Protein 5HTX (pdb70)

Structure (mmCIF, N/CA/C/O backbone):
data_5HTX
#
_entry.id   5HTX
#
_cell.length_a   49.527
_cell.length_b   87.486
_cell.length_c   53.361
_cell.angle_alpha   90.00
_cell.angle_beta   97.29
_cell.angle_gamma   90.00
#
_symmetry.space_group_name_H-M   'P 1 21 1'
#
loop_
_entity.id
_entity.type
_entity.pdbx_description
1 polymer 'Putative xylulose kinase'
2 non-polymer "ADENOSINE-5'-DIPHOSPHATE"
3 water water
#
loop_
_atom_site.group_PDB
_atom_site.id
_atom_site.type_symbol
_atom_site.label_atom_id
_atom_site.label_alt_id
_atom_site.label_comp_id
_atom_site.label_asym_id
_atom_site.label_entity_id
_atom_site.label_seq_id
_atom_site.pdbx_PDB_ins_code
_atom_site.Cartn_x
_atom_site.Cartn_y
_atom_site.Cartn_z
_atom_site.occupancy
_atom_site.B_iso_or_equiv
_atom_site.auth_seq_id
_atom_site.auth_comp_id
_atom_site.auth_asym_id
_atom_site.auth_atom_id
_atom_site.pdbx_PDB_model_num
ATOM 1 N N . GLU A 1 14 ? 0.127 23.458 186.012 1.00 34.36 11 GLU A N 1
ATOM 2 C CA . GLU A 1 14 ? -0.168 23.371 187.434 1.00 33.47 11 GLU A CA 1
ATOM 3 C C . GLU A 1 14 ? -1.458 22.559 187.502 1.00 28.90 11 GLU A C 1
ATOM 4 O O . GLU A 1 14 ? -1.395 21.392 187.910 1.00 31.38 11 GLU A O 1
ATOM 10 N N . LYS A 1 15 ? -2.592 23.098 187.019 1.00 22.95 12 LYS A N 1
ATOM 11 C CA . LYS A 1 15 ? -3.870 22.398 187.175 1.00 19.36 12 LYS A CA 1
ATOM 12 C C . LYS A 1 15 ? -3.908 21.085 186.404 1.00 15.48 12 LYS A C 1
ATOM 13 O O . LYS A 1 15 ? -3.398 20.977 185.278 1.00 16.06 12 LYS A O 1
ATOM 19 N N . LEU A 1 16 ? -4.509 20.080 187.033 1.00 13.09 13 LEU A N 1
ATOM 20 C CA . LEU A 1 16 ? -4.671 18.770 186.416 1.00 11.72 13 LEU A CA 1
ATOM 21 C C . LEU A 1 16 ? -6.149 18.384 186.288 1.00 10.82 13 LEU A C 1
ATOM 22 O O . LEU A 1 16 ? -7.029 19.033 186.891 1.00 11.31 13 LEU A O 1
ATOM 27 N N . TYR A 1 17 ? -6.401 17.312 185.531 1.00 10.48 14 TYR A N 1
ATOM 28 C CA . TYR A 1 17 ? -7.760 16.954 185.127 1.00 10.36 14 TYR A CA 1
ATOM 29 C C . TYR A 1 17 ? -7.942 15.464 185.226 1.00 8.93 14 TYR A C 1
ATOM 30 O O . TYR A 1 17 ? -7.160 14.712 184.656 1.00 11.42 14 TYR A O 1
ATOM 39 N N . LEU A 1 18 ? -8.978 15.035 185.977 1.00 8.27 15 LEU A N 1
ATOM 40 C CA . LEU A 1 18 ? -9.164 13.635 186.284 1.00 10.00 15 LEU A CA 1
ATOM 41 C C . LEU A 1 18 ? -10.310 13.032 185.480 1.00 8.90 15 LEU A C 1
ATOM 42 O O . LEU A 1 18 ? -11.424 13.560 185.506 1.00 9.69 15 LEU A O 1
ATOM 47 N N . GLY A 1 19 ? -10.057 11.906 184.827 1.00 9.48 16 GLY A N 1
ATOM 48 C CA . GLY A 1 19 ? -11.097 11.152 184.155 1.00 10.64 16 GLY A CA 1
ATOM 49 C C . GLY A 1 19 ? -11.161 9.750 184.745 1.00 9.61 16 GLY A C 1
ATOM 50 O O . GLY A 1 19 ? -10.097 9.143 185.014 1.00 11.08 16 GLY A O 1
ATOM 51 N N . MET A 1 20 ? -12.369 9.222 184.956 1.00 9.76 17 MET A N 1
ATOM 52 C CA . MET A 1 20 ? -12.503 7.826 185.402 1.00 10.53 17 MET A CA 1
ATOM 53 C C . MET A 1 20 ? -13.395 7.081 184.448 1.00 10.01 17 MET A C 1
ATOM 54 O O . MET A 1 20 ? -14.288 7.683 183.830 1.00 10.65 17 MET A O 1
ATOM 59 N N . ASP A 1 21 ? -13.186 5.771 184.342 1.00 10.03 18 ASP A N 1
ATOM 60 C CA . ASP A 1 21 ? -13.922 4.890 183.431 1.00 10.30 18 ASP A CA 1
ATOM 61 C C . ASP A 1 21 ? -14.460 3.713 184.227 1.00 10.25 18 ASP A C 1
ATOM 62 O O . ASP A 1 21 ? -13.671 2.924 184.774 1.00 11.83 18 ASP A O 1
ATOM 67 N N . PHE A 1 22 ? -15.784 3.628 184.346 1.00 10.48 19 PHE A N 1
ATOM 68 C CA . PHE A 1 22 ? -16.408 2.511 185.032 1.00 10.73 19 PHE A CA 1
ATOM 69 C C . PHE A 1 22 ? -16.890 1.567 183.940 1.00 12.12 19 PHE A C 1
ATOM 70 O O . PHE A 1 22 ? -17.930 1.778 183.319 1.00 14.74 19 PHE A O 1
ATOM 78 N N . GLY A 1 23 ? -16.090 0.543 183.709 1.00 13.14 20 GLY A N 1
ATOM 79 C CA . GLY A 1 23 ? -16.333 -0.410 182.636 1.00 13.60 20 GLY A CA 1
ATOM 80 C C . GLY A 1 23 ? -17.088 -1.633 183.094 1.00 16.84 20 GLY A C 1
ATOM 81 O O . GLY A 1 23 ? -17.746 -1.639 184.133 1.00 19.02 20 GLY A O 1
ATOM 82 N N . THR A 1 24 ? -16.989 -2.694 182.309 1.00 17.63 21 THR A N 1
ATOM 83 C CA . THR A 1 24 ? -17.806 -3.863 182.589 1.00 20.75 21 THR A CA 1
ATOM 84 C C . THR A 1 24 ? -17.304 -4.647 183.812 1.00 22.99 21 THR A C 1
ATOM 85 O O . THR A 1 24 ? -18.098 -5.287 184.520 1.00 24.81 21 THR A O 1
ATOM 89 N N . SER A 1 25 ? -16.013 -4.574 184.096 1.00 23.93 22 SER A N 1
ATOM 90 C CA . SER A 1 25 ? -15.470 -5.402 185.171 1.00 23.49 22 SER A CA 1
ATOM 91 C C . SER A 1 25 ? -14.690 -4.627 186.213 1.00 20.48 22 SER A C 1
ATOM 92 O O . SER A 1 25 ? -14.404 -5.150 187.308 1.00 21.60 22 SER A O 1
ATOM 95 N N . GLY A 1 26 ? -14.313 -3.395 185.889 1.00 16.68 23 GLY A N 1
ATOM 96 C CA . GLY A 1 26 ? -13.569 -2.626 186.843 1.00 13.61 23 GLY A CA 1
ATOM 97 C C . GLY A 1 26 ? -13.525 -1.173 186.463 1.00 13.05 23 GLY A C 1
ATOM 98 O O . GLY A 1 26 ? -14.079 -0.768 185.430 1.00 15.11 23 GLY A O 1
ATOM 99 N N . GLY A 1 27 ? -12.870 -0.399 187.311 1.00 12.50 24 GLY A N 1
ATOM 100 C CA . GLY A 1 27 ? -12.718 1.032 187.121 1.00 12.55 24 GLY A CA 1
ATOM 101 C C . GLY A 1 27 ? -11.291 1.388 186.781 1.00 12.01 24 GLY A C 1
ATOM 102 O O . GLY A 1 27 ? -10.348 0.730 187.218 1.00 13.77 24 GLY A O 1
ATOM 103 N N . ARG A 1 28 ? -11.130 2.466 186.029 1.00 10.50 25 ARG A N 1
ATOM 104 C CA . ARG A 1 28 ? -9.796 2.964 185.677 1.00 10.53 25 ARG A CA 1
ATOM 105 C C . ARG A 1 28 ? -9.783 4.472 185.809 1.00 10.07 25 ARG A C 1
ATOM 106 O O . ARG A 1 28 ? -10.824 5.126 185.665 1.00 11.38 25 ARG A O 1
ATOM 114 N N . PHE A 1 29 ? -8.607 5.040 186.057 1.00 10.87 26 PHE A N 1
ATOM 115 C CA . PHE A 1 29 ? -8.511 6.485 186.041 1.00 11.44 26 PHE A CA 1
ATOM 116 C C . PHE A 1 29 ? -7.299 6.965 185.256 1.00 10.59 26 PHE A C 1
ATOM 117 O O . PHE A 1 29 ? -6.283 6.258 185.161 1.00 11.61 26 PHE A O 1
ATOM 125 N N . THR A 1 30 ? -7.410 8.187 184.738 1.00 10.07 27 THR A N 1
ATOM 126 C CA . THR A 1 30 ? -6.307 8.913 184.140 1.00 10.12 27 THR A CA 1
ATOM 127 C C . THR A 1 30 ? -6.321 10.348 184.651 1.00 9.36 27 THR A C 1
ATOM 128 O O . THR A 1 30 ? -7.382 10.978 184.672 1.00 11.72 27 THR A O 1
ATOM 132 N N . VAL A 1 31 ? -5.154 10.887 185.001 1.00 9.97 28 VAL A N 1
ATOM 133 C CA . VAL A 1 31 ? -5.031 12.327 185.280 1.00 9.81 28 VAL A CA 1
ATOM 134 C C . VAL A 1 31 ? -4.097 12.935 184.234 1.00 10.23 28 VAL A C 1
ATOM 135 O O . VAL A 1 31 ? -3.009 12.394 184.006 1.00 10.79 28 VAL A O 1
ATOM 139 N N . ILE A 1 32 ? -4.537 14.015 183.587 1.00 10.40 29 ILE A N 1
ATOM 140 C CA . ILE A 1 32 ? -3.719 14.744 182.610 1.00 10.17 29 ILE A CA 1
ATOM 141 C C . ILE A 1 32 ? -3.506 16.194 182.973 1.00 11.04 29 ILE A C 1
ATOM 142 O O . ILE A 1 32 ? -4.225 16.752 183.795 1.00 11.52 29 ILE A O 1
ATOM 147 N N . ASP A 1 33 ? -2.479 16.802 182.370 1.00 11.26 30 ASP A N 1
ATOM 148 C CA . ASP A 1 33 ? -2.420 18.268 182.359 1.00 11.51 30 ASP A CA 1
ATOM 149 C C . ASP A 1 33 ? -3.155 18.781 181.121 1.00 11.82 30 ASP A C 1
ATOM 150 O O . ASP A 1 33 ? -3.693 17.991 180.329 1.00 11.99 30 ASP A O 1
ATOM 155 N N . GLU A 1 34 ? -3.162 20.091 180.928 1.00 12.82 31 GLU A N 1
ATOM 156 C CA . GLU A 1 34 ? -3.958 20.675 179.851 1.00 14.95 31 GLU A CA 1
ATOM 157 C C . GLU A 1 34 ? -3.421 20.300 178.459 1.00 14.80 31 GLU A C 1
ATOM 158 O O . GLU A 1 34 ? -4.166 20.317 177.474 1.00 17.23 31 GLU A O 1
ATOM 164 N N . GLN A 1 35 ? -2.141 19.927 178.378 1.00 14.21 32 GLN A N 1
ATOM 165 C CA . GLN A 1 35 ? -1.541 19.458 177.128 1.00 13.87 32 GLN A CA 1
ATOM 166 C C . GLN A 1 35 ? -1.810 17.983 176.853 1.00 14.51 32 GLN A C 1
ATOM 167 O O . GLN A 1 35 ? -1.400 17.449 175.817 1.00 15.99 32 GLN A O 1
ATOM 173 N N . GLY A 1 36 ? -2.504 17.308 177.769 1.00 11.74 33 GLY A N 1
ATOM 174 C CA . GLY A 1 36 ? -2.830 15.901 177.531 1.00 11.87 33 GLY A CA 1
ATOM 175 C C . GLY A 1 36 ? -1.760 14.925 177.990 1.00 11.40 33 GLY A C 1
ATOM 176 O O . GLY A 1 36 ? -1.872 13.729 177.728 1.00 12.02 33 GLY A O 1
ATOM 177 N N . GLU A 1 37 ? -0.733 15.403 178.683 1.00 11.70 34 GLU A N 1
ATOM 178 C CA . GLU A 1 37 ? 0.302 14.534 179.266 1.00 11.39 34 GLU A CA 1
ATOM 179 C C . GLU A 1 37 ? -0.253 13.830 180.507 1.00 10.63 34 GLU A C 1
ATOM 180 O O . GLU A 1 37 ? -0.873 14.486 181.363 1.00 11.32 34 GLU A O 1
ATOM 186 N N . ILE A 1 38 ? -0.053 12.512 180.591 1.00 10.08 35 ILE A N 1
ATOM 187 C CA . ILE A 1 38 ? -0.584 11.7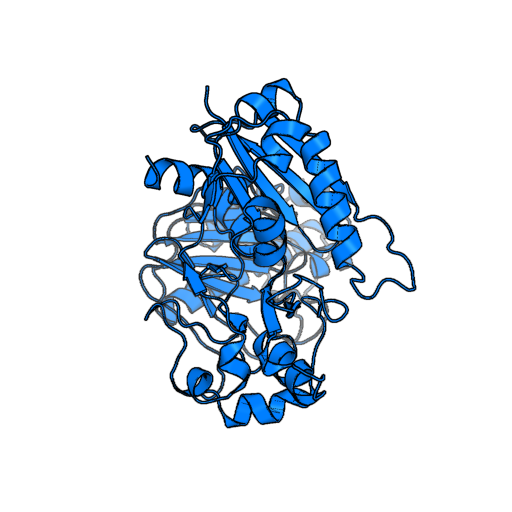12 181.689 1.00 9.43 35 ILE A CA 1
ATOM 188 C C . ILE A 1 38 ? 0.344 11.840 182.903 1.00 10.40 35 ILE A C 1
ATOM 189 O O . ILE A 1 38 ? 1.565 11.583 182.790 1.00 11.40 35 ILE A O 1
ATOM 194 N N . LYS A 1 39 ? -0.232 12.210 184.051 1.00 11.40 36 LYS A N 1
ATOM 195 C CA . LYS A 1 39 ? 0.545 12.329 185.300 1.00 10.60 36 LYS A CA 1
ATOM 196 C C . LYS A 1 39 ? 0.331 11.136 186.231 1.00 10.95 36 LYS A C 1
ATOM 197 O O . LYS A 1 39 ? 1.162 10.868 187.103 1.00 13.78 36 LYS A O 1
ATOM 203 N N . ALA A 1 40 ? -0.829 10.483 186.113 1.00 11.52 37 ALA A N 1
ATOM 204 C CA . ALA A 1 40 ? -1.127 9.322 186.940 1.00 11.65 37 ALA A CA 1
ATOM 205 C C . ALA A 1 40 ? -2.188 8.500 186.247 1.00 11.81 37 ALA A C 1
ATOM 206 O O . ALA A 1 40 ? -3.061 9.054 185.561 1.00 12.41 37 ALA A O 1
ATOM 208 N N . GLN A 1 41 ? -2.156 7.185 186.464 1.00 13.39 38 GLN A N 1
ATOM 209 C CA . GLN A 1 41 ? -3.203 6.343 185.900 1.00 15.34 38 GLN A CA 1
ATOM 210 C C . GLN A 1 41 ? -3.258 5.048 186.731 1.00 16.34 38 GLN A C 1
ATOM 211 O O . GLN A 1 41 ? -2.284 4.667 187.406 1.00 19.46 38 GLN A O 1
ATOM 217 N N . GLY A 1 42 ? -4.409 4.391 186.723 1.00 15.10 39 GLY A N 1
ATOM 218 C CA . GLY A 1 42 ? -4.526 3.165 187.493 1.00 16.19 39 GLY A CA 1
ATOM 219 C C . GLY A 1 42 ? -5.844 2.478 187.254 1.00 16.35 39 GLY A C 1
ATOM 220 O O . GLY A 1 42 ? -6.722 2.999 186.578 1.00 16.43 39 GLY A O 1
ATOM 221 N N . LYS A 1 43 ? -5.965 1.287 187.825 1.00 17.93 40 LYS A N 1
ATOM 222 C CA . LYS A 1 43 ? -7.112 0.426 187.587 1.00 17.38 40 LYS A CA 1
ATOM 223 C C . LYS A 1 43 ? -7.384 -0.376 188.818 1.00 16.50 40 LYS A C 1
ATOM 224 O O . LYS A 1 43 ? -6.465 -0.677 189.604 1.00 18.55 40 LYS A O 1
ATOM 230 N N . ARG A 1 44 ? -8.650 -0.738 188.968 1.00 15.08 41 ARG A N 1
ATOM 231 C CA . ARG A 1 44 ? -9.078 -1.603 190.055 1.00 16.48 41 ARG A CA 1
ATOM 232 C C . ARG A 1 44 ? -10.228 -2.482 189.579 1.00 14.93 41 ARG A C 1
ATOM 233 O O . ARG A 1 44 ? -11.176 -1.970 188.939 1.00 15.65 41 ARG A O 1
ATOM 241 N N . GLU A 1 45 ? -10.202 -3.771 189.930 1.00 16.35 42 GLU A N 1
ATOM 242 C CA . GLU A 1 45 ? -11.352 -4.630 189.683 1.00 17.20 42 GLU A CA 1
ATOM 243 C C . GLU A 1 45 ? -12.478 -4.335 190.689 1.00 15.67 42 GLU A C 1
ATOM 244 O O . GLU A 1 45 ? -12.211 -3.981 191.846 1.00 15.98 42 GLU A O 1
ATOM 250 N N . TYR A 1 46 ? -13.745 -4.468 190.273 1.00 13.91 43 TYR A N 1
ATOM 251 C CA . TYR A 1 46 ? -14.844 -4.238 191.220 1.00 13.26 43 TYR A CA 1
ATOM 252 C C . TYR A 1 46 ? -14.778 -5.287 192.337 1.00 12.92 43 TYR A C 1
ATOM 253 O O . TYR A 1 46 ? -14.632 -6.467 192.059 1.00 15.41 43 TYR A O 1
ATOM 262 N N . PRO A 1 47 ? -14.940 -4.879 193.599 1.00 13.38 44 PRO A N 1
ATOM 263 C CA . PRO A 1 47 ? -14.981 -5.851 194.708 1.00 13.29 44 PRO A CA 1
ATOM 264 C C . PRO A 1 47 ? -16.332 -6.536 194.815 1.00 13.55 44 PRO A C 1
ATOM 265 O O . PRO A 1 47 ? -17.297 -6.116 194.174 1.00 13.29 44 PRO A O 1
ATOM 269 N N . PRO A 1 48 ? -16.407 -7.610 195.620 1.00 16.35 45 PRO A N 1
ATOM 270 C CA . PRO A 1 48 ? -17.718 -8.256 195.809 1.00 16.66 45 PRO A CA 1
ATOM 271 C C . PRO A 1 48 ? -18.675 -7.332 196.514 1.00 15.63 45 PRO A C 1
ATOM 272 O O . PRO A 1 48 ? -18.240 -6.368 197.134 1.00 17.24 45 PRO A O 1
ATOM 276 N N . PHE A 1 49 ? -19.967 -7.612 196.420 1.00 15.02 46 PHE A N 1
ATOM 277 C CA . PHE A 1 49 ? -20.927 -6.925 197.256 1.00 13.99 46 PHE A CA 1
ATOM 278 C C . PHE A 1 49 ? -21.629 -7.964 198.136 1.00 13.31 46 PHE A C 1
ATOM 279 O O . PHE A 1 49 ? -21.628 -9.163 197.850 1.00 16.05 46 PHE A O 1
ATOM 287 N N . MET A 1 50 ? -22.210 -7.491 199.231 1.00 12.65 47 MET A N 1
ATOM 288 C CA . MET A 1 50 ? -22.918 -8.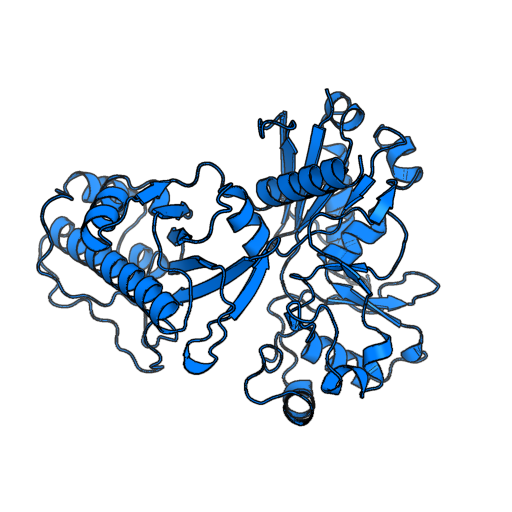343 200.168 1.00 12.93 47 MET A CA 1
ATOM 289 C C . MET A 1 50 ? -24.187 -8.892 199.534 1.00 14.24 47 MET A C 1
ATOM 290 O O . MET A 1 50 ? -24.946 -8.105 198.967 1.00 15.38 47 MET A O 1
ATOM 295 N N . LYS A 1 51 ? -24.433 -10.202 199.647 1.00 15.89 48 LYS A N 1
ATOM 296 C CA . LYS A 1 51 ? -25.631 -10.818 199.054 1.00 16.92 48 LYS A CA 1
ATOM 297 C C . LYS A 1 51 ? -26.917 -10.037 199.337 1.00 17.03 48 LYS A C 1
ATOM 298 O O . LYS A 1 51 ? -27.746 -9.819 198.424 1.00 19.04 48 LYS A O 1
ATOM 304 N N . GLU A 1 52 ? -27.046 -9.556 200.576 1.00 17.30 49 GLU A N 1
ATOM 305 C CA . GLU A 1 52 ? -28.270 -8.897 201.044 1.00 18.68 49 GLU A CA 1
ATOM 306 C C . GLU A 1 52 ? -28.380 -7.445 200.636 1.00 18.01 49 GLU A C 1
ATOM 307 O O . GLU A 1 52 ? -29.404 -6.814 200.905 1.00 21.14 49 GLU A O 1
ATOM 313 N N . GLU A 1 53 ? -27.316 -6.886 200.054 1.00 15.30 50 GLU A N 1
ATOM 314 C CA . GLU A 1 53 ? -27.295 -5.466 199.732 1.00 14.80 50 GLU A CA 1
ATOM 315 C C . GLU A 1 53 ? -28.188 -5.156 198.524 1.00 15.45 50 GLU A C 1
ATOM 316 O O . GLU A 1 53 ? -27.909 -5.574 197.395 1.00 16.19 50 GLU A O 1
ATOM 322 N N . SER A 1 54 ? -29.272 -4.430 198.779 1.00 16.99 51 SER A N 1
ATOM 323 C CA . SER A 1 54 ? -30.195 -4.024 197.722 1.00 19.22 51 SER A CA 1
ATOM 324 C C . SER A 1 54 ? -29.563 -3.130 196.638 1.00 18.85 51 SER A C 1
ATOM 325 O O . SER A 1 54 ? -30.087 -3.076 195.523 1.00 21.39 51 SER A O 1
ATOM 328 N N . MET A 1 55 ? -28.476 -2.418 196.955 1.00 16.90 52 MET A N 1
ATOM 329 C CA . MET A 1 55 ? -27.716 -1.671 195.932 1.00 16.26 52 MET A CA 1
ATOM 330 C C . MET A 1 55 ? -27.034 -2.607 194.922 1.00 13.93 52 MET A C 1
ATOM 331 O O . MET A 1 55 ? -26.663 -2.168 193.841 1.00 13.69 52 MET A O 1
ATOM 336 N N . GLY A 1 56 ? -26.776 -3.857 195.321 1.00 13.59 53 GLY A N 1
ATOM 337 C CA . GLY A 1 56 ? -26.050 -4.799 194.471 1.00 13.37 53 GLY A CA 1
ATOM 338 C C . GLY A 1 56 ? -24.717 -4.252 193.978 1.00 13.27 53 GLY A C 1
ATOM 339 O O . GLY A 1 56 ? -23.922 -3.669 194.745 1.00 13.00 53 GLY A O 1
ATOM 340 N N . TRP A 1 57 ? -24.494 -4.383 192.681 1.00 13.00 54 TRP A N 1
ATOM 341 C CA . TRP A 1 57 ? -23.250 -3.921 192.091 1.00 13.26 54 TRP A CA 1
ATOM 342 C C . TRP A 1 57 ? -22.963 -2.456 192.384 1.00 12.27 54 TRP A C 1
ATOM 343 O O . TRP A 1 57 ? -21.803 -2.066 192.385 1.00 12.86 54 TRP A O 1
ATOM 354 N N . ALA A 1 58 ? -24.002 -1.620 192.553 1.00 12.96 55 ALA A N 1
ATOM 355 C CA . ALA A 1 58 ? -23.723 -0.217 192.813 1.00 12.45 55 ALA A CA 1
ATOM 356 C C . ALA A 1 58 ? -22.850 -0.028 194.070 1.00 11.57 55 ALA A C 1
ATOM 357 O O . ALA A 1 58 ? -22.043 0.925 194.146 1.00 11.67 55 ALA A O 1
ATOM 359 N N . SER A 1 59 ? -23.025 -0.884 195.077 1.00 11.17 56 SER A N 1
ATOM 360 C CA . SER A 1 59 ? -22.170 -0.743 196.276 1.00 11.62 56 SER A CA 1
ATOM 361 C C . SER A 1 59 ? -20.714 -1.033 195.904 1.00 12.60 56 SER A C 1
ATOM 362 O O . SER A 1 59 ? -19.795 -0.400 196.417 1.00 13.46 56 SER A O 1
ATOM 365 N N . SER A 1 60 ? -20.500 -1.979 195.005 1.00 11.67 57 SER A N 1
ATOM 366 C CA . SER A 1 60 ? -19.140 -2.257 194.512 1.00 12.34 57 SER A CA 1
ATOM 367 C C . SER A 1 60 ? -18.591 -1.096 193.726 1.00 10.82 57 SER A C 1
ATOM 368 O O . SER A 1 60 ? -17.403 -0.746 193.863 1.00 12.13 57 SER A O 1
ATOM 371 N N . TRP A 1 61 ? -19.418 -0.519 192.871 1.00 11.15 58 TRP A N 1
ATOM 372 C CA . TRP A 1 61 ? -18.954 0.622 192.057 1.00 11.79 58 TRP A CA 1
ATOM 373 C C . TRP A 1 61 ? -18.525 1.796 192.960 1.00 12.05 58 TRP A C 1
ATOM 374 O O . TRP A 1 61 ? -17.490 2.446 192.696 1.00 12.51 58 TRP A O 1
ATOM 385 N N . LYS A 1 62 ? -19.319 2.087 193.978 1.00 11.29 59 LYS A N 1
ATOM 386 C CA . LYS A 1 62 ? -18.998 3.170 194.890 1.00 11.43 59 LYS A CA 1
ATOM 387 C C . LYS A 1 62 ? -17.687 2.842 195.622 1.00 12.33 59 LYS A C 1
ATOM 388 O O . LYS A 1 62 ? -16.816 3.723 195.761 1.00 12.95 59 LYS A O 1
ATOM 394 N N . ALA A 1 63 ? -17.504 1.583 196.020 1.00 12.34 60 ALA A N 1
ATOM 395 C CA . ALA A 1 63 ? -16.257 1.194 196.675 1.00 11.89 60 ALA A CA 1
ATOM 396 C C . ALA A 1 63 ? -15.065 1.456 195.731 1.00 11.90 60 ALA A C 1
ATOM 397 O O . ALA A 1 63 ? -14.004 1.959 196.146 1.00 13.70 60 ALA A O 1
ATOM 399 N N . THR A 1 64 ? -15.229 1.077 194.461 1.00 11.17 61 THR A N 1
ATOM 400 C CA . THR A 1 64 ? -14.172 1.282 193.469 1.00 12.16 61 THR A CA 1
ATOM 401 C C . THR A 1 64 ? -13.892 2.764 193.243 1.00 11.99 61 THR A C 1
ATOM 402 O O . THR A 1 64 ? -12.716 3.158 193.154 1.00 13.57 61 THR A O 1
ATOM 406 N N . LEU A 1 65 ? -14.930 3.601 193.199 1.00 12.08 62 LEU A N 1
ATOM 407 C CA . LEU A 1 65 ? -14.714 5.067 193.121 1.00 11.51 62 LEU A CA 1
ATOM 408 C C . LEU A 1 65 ? -13.807 5.529 194.249 1.00 12.25 62 LEU A C 1
ATOM 409 O O . LEU A 1 65 ? -12.830 6.237 194.010 1.00 12.77 62 LEU A O 1
ATOM 414 N N . PHE A 1 66 ? -14.123 5.155 195.490 1.00 12.89 63 PHE A N 1
ATOM 415 C CA . PHE A 1 66 ? -13.300 5.599 196.608 1.00 13.87 63 PHE A CA 1
ATOM 416 C C . PHE A 1 66 ? -11.874 5.023 196.572 1.00 15.48 63 PHE A C 1
ATOM 417 O O . PHE A 1 66 ? -10.925 5.727 196.919 1.00 17.06 63 PHE A O 1
ATOM 425 N N . SER A 1 67 ? -11.714 3.771 196.142 1.00 13.89 64 SER A N 1
ATOM 426 C CA . SER A 1 67 ? -10.391 3.171 195.987 1.00 15.35 64 SER A CA 1
ATOM 427 C C . SER A 1 67 ? -9.569 3.885 194.916 1.00 16.28 64 SER A C 1
ATOM 428 O O . SER A 1 67 ? -8.387 4.177 195.134 1.00 18.28 64 SER A O 1
ATOM 431 N N . LEU A 1 68 ? -10.183 4.173 193.764 1.00 15.09 65 LEU A N 1
ATOM 432 C CA . LEU A 1 68 ? -9.473 4.866 192.680 1.00 14.90 65 LEU A CA 1
ATOM 433 C C . LEU A 1 68 ? -9.024 6.253 193.153 1.00 14.61 65 LEU A C 1
ATOM 434 O O . LEU A 1 68 ? -7.921 6.679 192.868 1.00 15.19 65 LEU A O 1
ATOM 439 N N . LEU A 1 69 ? -9.895 6.987 193.849 1.00 14.57 66 LEU A N 1
ATOM 440 C CA . LEU A 1 69 ? -9.499 8.305 194.331 1.00 14.58 66 LEU A CA 1
ATOM 441 C C . LEU A 1 69 ? -8.272 8.215 195.258 1.00 14.23 66 LEU A C 1
ATOM 442 O O . LEU A 1 69 ? -7.327 9.016 195.155 1.00 15.75 66 LEU A O 1
ATOM 447 N N . GLU A 1 70 ? -8.304 7.256 196.186 1.00 15.68 67 GLU A N 1
ATOM 448 C CA . GLU A 1 70 ? -7.201 7.046 197.124 1.00 16.98 67 GLU A CA 1
ATOM 449 C C . GLU A 1 70 ? -5.906 6.678 196.379 1.00 17.40 67 GLU A C 1
ATOM 450 O O . GLU A 1 70 ? -4.812 7.068 196.799 1.00 19.34 67 GLU A O 1
ATOM 456 N N . ASP A 1 71 ? -6.037 5.975 195.252 1.00 17.69 68 ASP A N 1
ATOM 457 C CA . ASP A 1 71 ? -4.864 5.552 194.473 1.00 17.98 68 ASP A CA 1
ATOM 458 C C . ASP A 1 71 ? -4.167 6.703 193.753 1.00 16.24 68 ASP A C 1
ATOM 459 O O . ASP A 1 71 ? -2.995 6.585 193.375 1.00 20.02 68 ASP A O 1
ATOM 464 N N . ILE A 1 72 ? -4.891 7.784 193.472 1.00 15.12 69 ILE A N 1
ATOM 465 C CA . ILE A 1 72 ? -4.247 8.970 192.900 1.00 14.66 69 ILE A CA 1
ATOM 466 C C . ILE A 1 72 ? -3.229 9.516 193.923 1.00 15.89 69 ILE A C 1
ATOM 467 O O . ILE A 1 72 ? -3.583 9.719 195.077 1.00 16.28 69 ILE A O 1
ATOM 472 N N . PRO A 1 73 ? -1.960 9.744 193.522 1.00 16.43 70 PRO A N 1
ATOM 473 C CA . PRO A 1 73 ? -1.016 10.306 194.503 1.00 16.84 70 PRO A CA 1
ATOM 474 C C . PRO A 1 73 ? -1.544 11.607 195.136 1.00 16.12 70 PRO A C 1
ATOM 475 O O . PRO A 1 73 ? -2.169 12.420 194.441 1.00 15.44 70 PRO A O 1
ATOM 479 N N . VAL A 1 74 ? -1.358 11.770 196.439 1.00 16.60 71 VAL A N 1
ATOM 480 C CA . VAL A 1 74 ? -1.908 12.938 197.117 1.00 18.57 71 VAL A CA 1
ATOM 481 C C . VAL A 1 74 ? -1.407 14.269 196.491 1.00 18.11 71 VAL A C 1
ATOM 482 O O . VAL A 1 74 ? -2.173 15.239 196.376 1.00 17.81 71 VAL A O 1
ATOM 486 N N . THR A 1 75 ? -0.155 14.314 196.033 1.00 19.08 72 THR A N 1
ATOM 487 C CA . THR A 1 75 ? 0.328 15.535 195.386 1.00 19.62 72 THR A CA 1
ATOM 488 C C . THR A 1 75 ? -0.413 15.813 194.078 1.00 20.12 72 THR A C 1
ATOM 489 O O . THR A 1 75 ? -0.669 16.977 193.724 1.00 24.37 72 THR A O 1
ATOM 493 N N . VAL A 1 76 ? -0.787 14.759 193.370 1.00 15.52 73 VAL A N 1
ATOM 494 C CA . VAL A 1 76 ? -1.593 14.931 192.171 1.00 15.07 73 VAL A CA 1
ATOM 495 C C . VAL A 1 76 ? -3.024 15.368 192.489 1.00 13.22 73 VAL A C 1
ATOM 496 O O . VAL A 1 76 ? -3.544 16.308 191.851 1.00 14.08 73 VAL A O 1
ATOM 500 N N . ARG A 1 77 ? -3.650 14.736 193.483 1.00 12.88 74 ARG A N 1
ATOM 501 C CA . ARG A 1 77 ? -4.995 15.122 193.910 1.00 13.62 74 ARG A CA 1
ATOM 502 C C . ARG A 1 77 ? -5.067 16.604 194.230 1.00 14.52 74 ARG A C 1
ATOM 503 O O . ARG A 1 77 ? -6.077 17.255 193.936 1.00 14.99 74 ARG A O 1
ATOM 511 N N . SER A 1 78 ? -4.005 17.139 194.832 1.00 15.58 75 SER A N 1
ATOM 512 C CA . SER A 1 78 ? -4.039 18.529 195.278 1.00 17.88 75 SER A CA 1
ATOM 513 C C . SER A 1 78 ? -4.082 19.518 194.107 1.00 17.39 75 SER A C 1
ATOM 514 O O . SER A 1 78 ? -4.420 20.697 194.296 1.00 18.29 75 SER A O 1
ATOM 517 N N . LEU A 1 79 ? -3.783 19.033 192.902 1.00 15.15 76 LEU A N 1
ATOM 518 C CA . LEU A 1 79 ? -3.783 19.868 191.698 1.00 14.68 76 LEU A CA 1
ATOM 519 C C . LEU A 1 79 ? -5.005 19.626 190.798 1.00 12.69 76 LEU A C 1
ATOM 520 O O . LEU A 1 79 ? -5.214 20.359 189.835 1.00 13.97 76 LEU A O 1
ATOM 525 N N . VAL A 1 80 ? -5.809 18.602 191.099 1.00 12.68 77 VAL A N 1
ATOM 526 C CA . VAL A 1 80 ? -6.904 18.232 190.216 1.00 13.44 77 VAL A CA 1
ATOM 527 C C . VAL A 1 80 ? -8.053 19.246 190.328 1.00 13.35 77 VAL A C 1
ATOM 528 O O . VAL A 1 80 ? -8.564 19.497 191.421 1.00 13.73 77 VAL A O 1
ATOM 532 N N . SER A 1 81 ? -8.403 19.854 189.196 1.00 13.17 78 SER A N 1
ATOM 533 C CA . SER A 1 81 ? -9.274 21.029 189.112 1.00 13.79 78 SER A CA 1
ATOM 534 C C . SER A 1 81 ? -10.649 20.678 188.577 1.00 12.35 78 SER A C 1
ATOM 535 O O . SER A 1 81 ? -11.605 21.440 188.720 1.00 12.84 78 SER A O 1
ATOM 538 N N . SER A 1 82 ? -10.726 19.548 187.884 1.00 11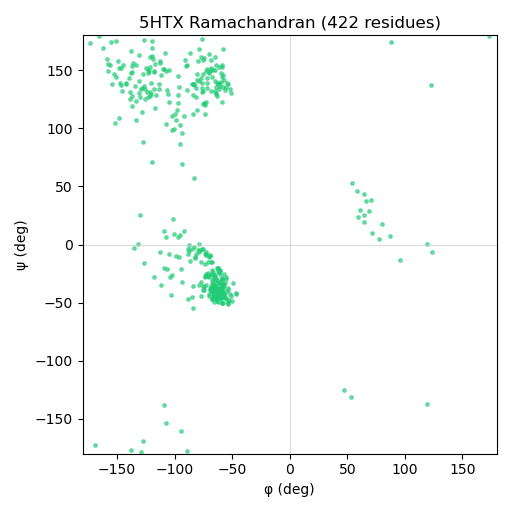.49 79 SER A N 1
ATOM 539 C CA . SER A 1 82 ? -11.975 19.111 187.249 1.00 11.23 79 SER A CA 1
ATOM 540 C C . SER A 1 82 ? -11.984 17.598 187.180 1.00 9.98 79 SER A C 1
ATOM 541 O O . SER A 1 82 ? -10.941 16.991 186.989 1.00 10.48 79 SER A O 1
ATOM 544 N N . ILE A 1 83 ? -13.171 17.003 187.352 1.00 10.46 80 ILE A N 1
ATOM 545 C CA . ILE A 1 83 ? -13.385 15.571 187.334 1.00 10.36 80 ILE A CA 1
ATOM 546 C C . ILE A 1 83 ? -14.519 15.240 186.392 1.00 10.82 80 ILE A C 1
ATOM 547 O O . ILE A 1 83 ? -15.566 15.877 186.448 1.00 11.55 80 ILE A O 1
ATOM 552 N N . SER A 1 84 ? -14.340 14.235 185.538 1.00 9.74 81 SER A N 1
ATOM 553 C CA . SER A 1 84 ? -15.449 13.652 184.772 1.00 9.77 81 SER A CA 1
ATOM 554 C C . SER A 1 84 ? -15.302 12.129 184.769 1.00 10.71 81 SER A C 1
ATOM 555 O O . SER A 1 84 ? -14.240 11.592 185.151 1.00 11.17 81 SER A O 1
ATOM 558 N N . LEU A 1 85 ? -16.361 11.426 184.365 1.00 10.54 82 LEU A N 1
ATOM 559 C CA . LEU A 1 85 ? -16.255 9.978 184.278 1.00 10.09 82 LEU A CA 1
ATOM 560 C C . LEU A 1 85 ? -17.254 9.394 183.307 1.00 10.10 82 LEU A C 1
ATOM 561 O O . LEU A 1 85 ? -18.291 9.987 183.012 1.00 11.32 82 LEU A O 1
ATOM 566 N N . ASP A 1 86 ? -16.893 8.231 182.778 1.00 10.69 83 ASP A N 1
ATOM 567 C CA . ASP A 1 86 ? -17.784 7.506 181.851 1.00 10.65 83 ASP A CA 1
ATOM 568 C C . ASP A 1 86 ? -18.244 6.234 182.543 1.00 10.23 83 ASP A C 1
ATOM 569 O O . ASP A 1 86 ? -17.588 5.743 183.488 1.00 10.58 83 ASP A O 1
ATOM 574 N N . GLY A 1 87 ? -19.387 5.719 182.114 1.00 9.67 84 GLY A N 1
ATOM 575 C CA . GLY A 1 87 ? -19.871 4.432 182.582 1.00 10.03 84 GLY A CA 1
ATOM 576 C C . GLY A 1 87 ? -20.438 3.635 181.415 1.00 9.28 84 GLY A C 1
ATOM 577 O O . GLY A 1 87 ? -20.436 4.087 180.260 1.00 9.66 84 GLY A O 1
ATOM 578 N N . THR A 1 88 ? -20.972 2.460 181.719 1.00 9.76 85 THR A N 1
ATOM 579 C CA . THR A 1 88 ? -21.475 1.639 180.643 1.00 10.62 85 THR A CA 1
ATOM 580 C C . THR A 1 88 ? -22.885 2.082 180.191 1.00 9.78 85 THR A C 1
ATOM 581 O O . THR A 1 88 ? -23.706 2.602 180.969 1.00 10.91 85 THR A O 1
ATOM 585 N N . SER A 1 89 ? -23.127 1.922 178.903 1.00 11.07 86 SER A N 1
ATOM 586 C CA . SER A 1 89 ? -24.358 2.367 178.268 1.00 11.12 86 SER A CA 1
ATOM 587 C C . SER A 1 89 ? -25.614 1.647 178.763 1.00 10.91 86 SER A C 1
ATOM 588 O O . SER A 1 89 ? -25.637 0.420 178.783 1.00 13.57 86 SER A O 1
ATOM 591 N N . ALA A 1 90 ? -26.646 2.410 179.121 1.00 10.93 87 ALA A N 1
ATOM 592 C CA . ALA A 1 90 ? -27.952 1.868 179.567 1.00 11.09 87 ALA A CA 1
ATOM 593 C C . ALA A 1 90 ? -27.863 1.068 180.878 1.00 11.28 87 ALA A C 1
ATOM 594 O O . ALA A 1 90 ? -28.745 0.289 181.193 1.00 12.63 87 ALA A O 1
ATOM 596 N N . THR A 1 91 ? -26.796 1.266 181.650 1.00 11.29 88 THR A N 1
ATOM 597 C CA . THR A 1 91 ? -26.738 0.737 183.020 1.00 10.31 88 THR A CA 1
ATOM 598 C C . THR A 1 91 ? -27.524 1.723 183.861 1.00 9.66 88 THR A C 1
ATOM 599 O O . THR A 1 91 ? -27.145 2.898 183.960 1.00 11.12 88 THR A O 1
ATOM 603 N N . THR A 1 92 ? -28.641 1.247 184.424 1.00 10.13 89 THR A N 1
ATOM 604 C CA . THR A 1 92 ? -29.707 2.093 184.918 1.00 10.04 89 THR A CA 1
ATOM 605 C C . THR A 1 92 ? -29.951 1.886 186.395 1.00 9.35 89 THR A C 1
ATOM 606 O O . THR A 1 92 ? -30.127 0.737 186.837 1.00 11.34 89 THR A O 1
ATOM 610 N N . LEU A 1 93 ? -29.994 2.977 187.167 1.00 10.31 90 LEU A N 1
ATOM 611 C CA . LEU A 1 93 ? -30.323 2.951 188.598 1.00 10.43 90 LEU A CA 1
ATOM 612 C C . LEU A 1 93 ? -31.589 3.748 188.848 1.00 9.78 90 LEU A C 1
ATOM 613 O O . LEU A 1 93 ? -31.861 4.739 188.147 1.00 11.08 90 LEU A O 1
ATOM 618 N N . ILE A 1 94 ? -32.340 3.323 189.861 1.00 11.44 91 ILE A N 1
ATOM 619 C CA . ILE A 1 94 ? -33.514 4.068 190.306 1.00 11.63 91 ILE A CA 1
ATOM 620 C C . ILE A 1 94 ? -33.313 4.425 191.764 1.00 11.79 91 ILE A C 1
ATOM 621 O O . ILE A 1 94 ? -33.005 3.548 192.580 1.00 13.69 91 ILE A O 1
ATOM 626 N N . LEU A 1 95 ? -33.467 5.707 192.085 1.00 12.52 92 LEU A N 1
ATOM 627 C CA . L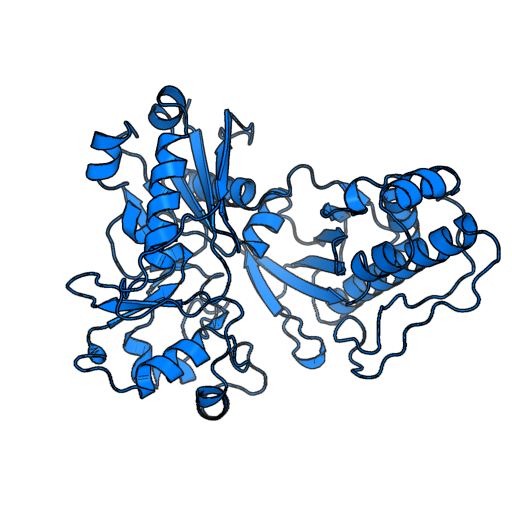EU A 1 95 ? -33.223 6.200 193.455 1.00 13.07 92 LEU A CA 1
ATOM 628 C C . LEU A 1 95 ? -34.455 6.861 194.020 1.00 12.91 92 LEU A C 1
ATOM 629 O O . LEU A 1 95 ? -35.251 7.441 193.285 1.00 14.58 92 LEU A O 1
ATOM 634 N N . ASN A 1 96 ? -34.588 6.849 195.339 1.00 13.97 93 ASN A N 1
ATOM 635 C CA . ASN A 1 96 ? -35.570 7.746 195.934 1.00 14.22 93 ASN A CA 1
ATOM 636 C C . ASN A 1 96 ? -35.005 9.160 195.921 1.00 14.79 93 ASN A C 1
ATOM 637 O O . ASN A 1 96 ? -33.830 9.354 196.258 1.00 15.49 93 ASN A O 1
ATOM 642 N N . SER A 1 97 ? -35.813 10.147 195.524 1.00 15.24 94 SER A N 1
ATOM 643 C CA . SER A 1 97 ? -35.278 11.507 195.352 1.00 17.68 94 SER A CA 1
ATOM 644 C C . SER A 1 97 ? -34.908 12.192 196.672 1.00 19.92 94 SER A C 1
ATOM 645 O O . SER A 1 97 ? -34.047 13.064 196.676 1.00 23.05 94 SER A O 1
ATOM 648 N N . GLU A 1 98 ? -35.565 11.833 197.784 1.00 19.41 95 GLU A N 1
ATOM 649 C CA . GLU A 1 98 ? -35.317 12.500 199.066 1.00 22.57 95 GLU A CA 1
ATOM 650 C C . GLU A 1 98 ? -34.124 11.894 199.788 1.00 22.53 95 GLU A C 1
ATOM 651 O O . GLU A 1 98 ? -33.272 12.607 200.300 1.00 25.67 95 GLU A O 1
ATOM 657 N N . SER A 1 99 ? -34.060 10.568 199.820 1.00 19.30 96 SER A N 1
ATOM 658 C CA . SER A 1 99 ? -33.042 9.882 200.619 1.00 19.35 96 SER A CA 1
ATOM 659 C C . SER A 1 99 ? -31.789 9.508 199.836 1.00 20.55 96 SER A C 1
ATOM 660 O O . SER A 1 99 ? -30.749 9.266 200.434 1.00 23.80 96 SER A O 1
ATOM 663 N N . GLY A 1 100 ? -31.904 9.426 198.515 1.00 21.48 97 GLY A N 1
ATOM 664 C CA . GLY A 1 100 ? -30.823 8.930 197.679 1.00 21.81 97 GLY A CA 1
ATOM 665 C C . GLY A 1 100 ? -30.680 7.426 197.682 1.00 21.76 97 GLY A C 1
ATOM 666 O O . GLY A 1 100 ? -29.742 6.890 197.069 1.00 23.45 97 GLY A O 1
ATOM 667 N N . GLU A 1 101 ? -31.598 6.727 198.354 1.00 19.74 98 GLU A N 1
ATOM 668 C CA . GLU A 1 101 ? -31.512 5.273 198.410 1.00 18.91 98 GLU A CA 1
ATOM 669 C C . GLU A 1 101 ? -31.673 4.662 197.018 1.00 16.38 98 GLU A C 1
ATOM 670 O O . GLU A 1 101 ? -32.614 4.990 196.288 1.00 17.35 98 GLU A O 1
ATOM 676 N N . VAL A 1 102 ? -30.755 3.782 196.636 1.00 17.41 99 VAL A N 1
ATOM 677 C CA . VAL A 1 102 ? -30.910 2.998 195.415 1.00 17.33 99 VAL A CA 1
ATOM 678 C C . VAL A 1 102 ? -32.001 1.942 195.673 1.00 17.69 99 VAL A C 1
ATOM 679 O O . VAL A 1 102 ? -31.911 1.138 196.619 1.00 21.09 99 VAL A O 1
ATOM 683 N N . LEU A 1 103 ? -33.042 1.956 194.857 1.00 15.63 100 LEU A N 1
ATOM 684 C CA . LEU A 1 103 ? -34.247 1.218 195.199 1.00 17.32 100 LEU A CA 1
ATOM 685 C C . LEU A 1 103 ? -34.222 -0.246 194.755 1.00 19.48 100 LEU A C 1
ATOM 686 O O . LEU A 1 103 ? -35.049 -1.039 195.193 1.00 24.04 100 LEU A O 1
ATOM 691 N N . CYS A 1 104 ? -33.280 -0.604 193.890 1.00 18.00 101 CYS A N 1
ATOM 692 C CA . CYS A 1 104 ? -33.170 -1.982 193.421 1.00 19.43 101 CYS A CA 1
ATOM 693 C C . CYS A 1 104 ? -31.787 -2.159 192.833 1.00 16.25 101 CYS A C 1
ATOM 694 O O . CYS A 1 104 ? -31.052 -1.166 192.612 1.00 16.51 101 CYS A O 1
ATOM 697 N N . GLN A 1 105 ? -31.420 -3.404 192.552 1.00 15.55 102 GLN A N 1
ATOM 698 C CA . GLN A 1 105 ? -30.108 -3.657 191.969 1.00 16.02 102 GLN A CA 1
ATOM 699 C C . GLN A 1 105 ? -30.120 -3.059 190.574 1.00 14.56 102 GLN A C 1
ATOM 700 O O . GLN A 1 105 ? -31.143 -3.093 189.865 1.00 15.00 102 GLN A O 1
ATOM 706 N N . PRO A 1 106 ? -28.980 -2.505 190.151 1.00 13.58 103 PRO A N 1
ATOM 707 C CA . PRO A 1 106 ? -28.966 -1.833 188.847 1.00 12.09 103 PRO A CA 1
ATOM 708 C C . PRO A 1 106 ? -29.332 -2.758 187.699 1.00 11.55 103 PRO A C 1
ATOM 709 O O . PRO A 1 106 ? -29.035 -3.960 187.720 1.00 14.92 103 PRO A O 1
ATOM 713 N N . TYR A 1 107 ? -29.976 -2.170 186.698 1.00 10.76 104 TYR A N 1
ATOM 714 C CA . TYR A 1 107 ? -30.184 -2.875 185.442 1.00 11.54 104 TYR A CA 1
ATOM 715 C C . TYR A 1 107 ? -28.915 -2.703 184.600 1.00 11.17 104 TYR A C 1
ATOM 716 O O . TYR A 1 107 ? -28.608 -1.593 184.134 1.00 13.14 104 TYR A O 1
ATOM 725 N N . LEU A 1 108 ? -28.177 -3.790 184.386 1.00 11.08 105 LEU A N 1
ATOM 726 C CA . LEU A 1 108 ? -26.864 -3.676 183.724 1.00 11.24 105 LEU A CA 1
ATOM 727 C C . LEU A 1 108 ? -26.997 -3.443 182.223 1.00 10.69 105 LEU A C 1
ATOM 728 O O . LEU A 1 108 ? -28.035 -3.772 181.608 1.00 11.01 105 LEU A O 1
ATOM 733 N N . TYR A 1 109 ? -25.929 -2.903 181.631 1.00 12.47 106 TYR A N 1
ATOM 734 C CA . TYR A 1 109 ? -25.897 -2.562 180.217 1.00 12.04 106 TYR A CA 1
ATOM 735 C C . TYR A 1 109 ? -26.429 -3.684 179.338 1.00 12.09 106 TYR A C 1
ATOM 736 O O . TYR A 1 109 ? -27.189 -3.409 178.394 1.00 13.54 106 TYR A O 1
ATOM 745 N N . ASN A 1 110 ? -26.056 -4.941 179.635 1.00 13.07 107 ASN A N 1
ATOM 746 C CA . ASN A 1 110 ? -26.453 -6.040 178.754 1.00 15.42 107 ASN A CA 1
ATOM 747 C C . ASN A 1 110 ? -27.647 -6.858 179.247 1.00 15.94 107 ASN A C 1
ATOM 748 O O . ASN A 1 110 ? -27.993 -7.884 178.662 1.00 18.97 107 ASN A O 1
ATOM 753 N N . GLN A 1 111 ? -28.292 -6.382 180.300 1.00 13.84 108 GLN A N 1
ATOM 754 C CA . GLN A 1 111 ? -29.505 -6.993 180.818 1.00 13.46 108 GLN A CA 1
ATOM 755 C C . GLN A 1 111 ? -30.694 -6.470 180.017 1.00 13.37 108 GLN A C 1
ATOM 756 O O . GLN A 1 111 ? -30.705 -5.307 179.590 1.00 15.46 108 GLN A O 1
ATOM 762 N N . SER A 1 112 ? -31.609 -7.368 179.699 1.00 14.55 109 SER A N 1
ATOM 763 C CA . SER A 1 112 ? -32.764 -7.051 178.892 1.00 15.62 109 SER A CA 1
ATOM 764 C C . SER A 1 112 ? -34.081 -7.125 179.679 1.00 15.27 109 SER A C 1
ATOM 765 O O . SER A 1 112 ? -34.239 -7.971 180.577 1.00 16.01 109 SER A O 1
ATOM 768 N N . CYS A 1 113 ? -35.021 -6.249 179.332 1.00 15.15 110 CYS A N 1
ATOM 769 C CA . CYS A 1 113 ? -36.372 -6.276 179.903 1.00 15.05 110 CYS A CA 1
ATOM 770 C C . CYS A 1 113 ? -37.404 -6.477 178.800 1.00 16.28 110 CYS A C 1
ATOM 771 O O . CYS A 1 113 ? -38.151 -5.549 178.464 1.00 16.71 110 CYS A O 1
ATOM 774 N N . PRO A 1 114 ? -37.447 -7.694 178.226 1.00 18.00 1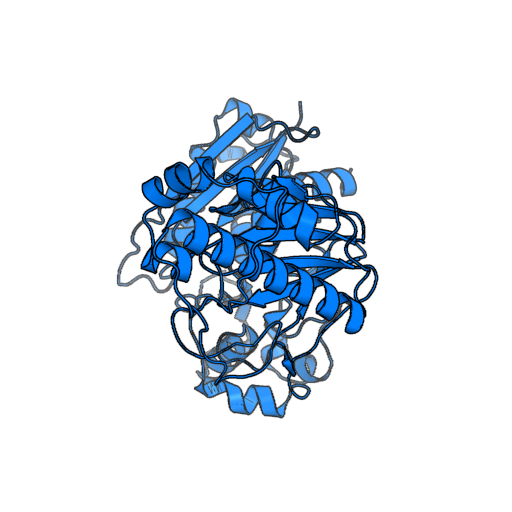11 PRO A N 1
ATOM 775 C CA . PRO A 1 114 ? -38.348 -7.952 177.103 1.00 19.40 111 PRO A CA 1
ATOM 776 C C . PRO A 1 114 ? -39.827 -7.739 177.477 1.00 20.01 111 PRO A C 1
ATOM 777 O O . PRO A 1 114 ? -40.606 -7.441 176.566 1.00 21.04 111 PRO A O 1
ATOM 781 N N . ASP A 1 115 ? -40.167 -7.817 178.766 1.00 20.61 112 ASP A N 1
ATOM 782 C CA . ASP A 1 115 ? -41.542 -7.608 179.236 1.00 22.32 112 ASP A CA 1
ATOM 783 C C . ASP A 1 115 ? -42.070 -6.213 178.863 1.00 19.10 112 ASP A C 1
ATOM 784 O O . ASP A 1 115 ? -43.273 -6.041 178.638 1.00 20.87 112 ASP A O 1
ATOM 789 N N . ALA A 1 116 ? -41.165 -5.240 178.763 1.00 16.96 113 ALA A N 1
ATOM 790 C CA . ALA A 1 116 ? -41.528 -3.851 178.571 1.00 15.41 113 ALA A CA 1
ATOM 791 C C . ALA A 1 116 ? -41.489 -3.444 177.113 1.00 14.01 113 ALA A C 1
ATOM 792 O O . ALA A 1 116 ? -41.915 -2.351 176.765 1.00 15.03 113 ALA A O 1
ATOM 794 N N . LEU A 1 117 ? -40.937 -4.295 176.263 1.00 15.14 114 LEU A N 1
ATOM 795 C CA . LEU A 1 117 ? -40.702 -3.867 174.912 1.00 15.37 114 LEU A CA 1
ATOM 796 C C . LEU A 1 117 ? -41.987 -3.591 174.123 1.00 14.74 114 LEU A C 1
ATOM 797 O O . LEU A 1 117 ? -42.008 -2.662 173.339 1.00 15.51 114 LEU A O 1
ATOM 802 N N . PRO A 1 118 ? -43.049 -4.403 174.284 1.00 15.90 115 PRO A N 1
ATOM 803 C CA . PRO A 1 118 ? -44.268 -4.039 173.539 1.00 16.79 115 PRO A CA 1
ATOM 804 C C . PRO A 1 118 ? -44.807 -2.664 173.924 1.00 15.12 115 PRO A C 1
ATOM 805 O O . PRO A 1 118 ? -45.232 -1.901 173.066 1.00 16.81 115 PRO A O 1
ATOM 809 N N . GLU A 1 119 ? -44.734 -2.323 175.211 1.00 14.43 116 GLU A N 1
ATOM 810 C CA . GLU A 1 119 ? -45.189 -1.020 175.636 1.00 13.49 116 GLU A CA 1
ATOM 811 C C . GLU A 1 119 ? -44.296 0.072 175.033 1.00 13.27 116 GLU A C 1
ATOM 812 O O . GLU A 1 119 ? -44.787 1.102 174.546 1.00 14.91 116 GLU A O 1
ATOM 818 N N . VAL A 1 120 ? -42.979 -0.142 175.032 1.00 12.74 117 VAL A N 1
ATOM 819 C CA . VAL A 1 120 ? -42.099 0.863 174.421 1.00 13.26 117 VAL A CA 1
ATOM 820 C C . VAL A 1 120 ? -42.387 1.022 172.907 1.00 13.25 117 VAL A C 1
ATOM 821 O O . VAL A 1 120 ? -42.442 2.149 172.379 1.00 14.68 117 VAL A O 1
ATOM 825 N N . LYS A 1 121 ? -42.618 -0.088 172.211 1.00 13.71 118 LYS A N 1
ATOM 826 C CA . LYS A 1 121 ? -42.915 -0.020 170.790 1.00 15.06 118 LYS A CA 1
ATOM 827 C C . LYS A 1 121 ? -44.250 0.683 170.558 1.00 15.81 118 LYS A C 1
ATOM 828 O O . LYS A 1 121 ? -44.462 1.285 169.492 1.00 16.99 118 LYS A O 1
ATOM 834 N N . SER A 1 122 ? -45.146 0.631 171.540 1.00 16.36 119 SER A N 1
ATOM 835 C CA . SER A 1 122 ? -46.456 1.261 171.373 1.00 17.56 119 SER A CA 1
ATOM 836 C C . SER A 1 122 ? -46.364 2.794 171.444 1.00 18.38 119 SER A C 1
ATOM 837 O O . SER A 1 122 ? -47.188 3.478 170.850 1.00 23.69 119 SER A O 1
ATOM 840 N N . ILE A 1 123 ? -45.371 3.338 172.152 1.00 15.12 120 ILE A N 1
ATOM 841 C CA . ILE A 1 123 ? -45.290 4.803 172.284 1.00 14.85 120 ILE A CA 1
ATOM 842 C C . ILE A 1 123 ? -44.223 5.443 171.409 1.00 14.70 120 ILE A C 1
ATOM 843 O O . ILE A 1 123 ? -44.340 6.618 171.050 1.00 15.74 120 ILE A O 1
ATOM 848 N N . ALA A 1 124 ? -43.163 4.693 171.103 1.00 15.19 121 ALA A N 1
ATOM 849 C CA . ALA A 1 124 ? -42.020 5.246 170.397 1.00 14.15 121 ALA A CA 1
ATOM 850 C C . ALA A 1 124 ? -42.148 5.158 168.881 1.00 15.13 121 ALA A C 1
ATOM 851 O O . ALA A 1 124 ? -42.835 4.308 168.375 1.00 17.55 121 ALA A O 1
ATOM 853 N N . PRO A 1 125 ? -41.452 6.060 168.158 1.00 16.45 122 PRO A N 1
ATOM 854 C CA . PRO A 1 125 ? -41.437 5.994 166.707 1.00 17.14 122 PRO A CA 1
ATOM 855 C C . PRO A 1 125 ? -40.899 4.658 166.240 1.00 17.95 122 PRO A C 1
ATOM 856 O O . PRO A 1 125 ? -40.095 4.020 166.946 1.00 17.90 122 PRO A O 1
ATOM 860 N N . ALA A 1 126 ? -41.327 4.234 165.062 1.00 21.72 123 ALA A N 1
ATOM 861 C CA . ALA A 1 126 ? -40.881 2.943 164.517 1.00 22.76 123 ALA A CA 1
ATOM 862 C C . ALA A 1 126 ? -39.354 2.873 164.440 1.00 22.85 123 ALA A C 1
ATOM 863 O O . ALA A 1 126 ? -38.725 3.811 163.997 1.00 22.60 123 ALA A O 1
ATOM 865 N N . ASN A 1 127 ? -38.792 1.765 164.910 1.00 22.18 124 ASN A N 1
ATOM 866 C CA . ASN A 1 127 ? -37.358 1.524 164.878 1.00 21.56 124 ASN A CA 1
ATOM 867 C C . ASN A 1 127 ? -36.498 2.540 165.612 1.00 18.24 124 ASN A C 1
ATOM 868 O O . ASN A 1 127 ? -35.303 2.673 165.345 1.00 18.69 124 ASN A O 1
ATOM 873 N N . HIS A 1 128 ? -37.097 3.221 166.573 1.00 15.60 125 HIS A N 1
ATOM 874 C CA . HIS A 1 128 ? -36.323 4.092 167.439 1.00 13.31 125 HIS A CA 1
ATOM 875 C C . HIS A 1 128 ? -35.289 3.263 168.209 1.00 12.88 125 HIS A C 1
ATOM 876 O O . HIS A 1 128 ? -35.529 2.083 168.512 1.00 15.67 125 HIS A O 1
ATOM 883 N N . THR A 1 129 ? -34.182 3.892 168.579 1.00 13.28 126 THR A N 1
ATOM 884 C CA . THR A 1 129 ? -33.123 3.186 169.289 1.00 13.99 126 THR A CA 1
ATOM 885 C C . THR A 1 129 ? -33.613 2.643 170.650 1.00 13.02 126 THR A C 1
ATOM 886 O O . THR A 1 129 ? -33.058 1.642 171.177 1.00 14.11 126 THR A O 1
ATOM 890 N N . VAL A 1 130 ? -34.678 3.232 171.210 1.00 12.18 127 VAL A N 1
ATOM 891 C CA . VAL A 1 130 ? -35.192 2.676 172.479 1.00 12.24 127 VAL A CA 1
ATOM 892 C C . VAL A 1 130 ? -35.885 1.322 172.291 1.00 12.00 127 VAL A C 1
ATOM 893 O O . VAL A 1 130 ? -36.101 0.597 173.283 1.00 12.08 127 VAL A O 1
ATOM 897 N N . CYS A 1 131 ? -36.218 0.963 171.045 1.00 13.45 128 CYS A N 1
ATOM 898 C CA . CYS A 1 131 ? -36.994 -0.275 170.830 1.00 13.81 128 CYS A CA 1
ATOM 899 C C . CYS A 1 131 ? -36.135 -1.547 170.799 1.00 15.25 128 CYS A C 1
ATOM 900 O O . CYS A 1 131 ? -36.159 -2.326 169.846 1.00 18.79 128 CYS A O 1
ATOM 903 N N . SER A 1 132 ? -35.403 -1.746 171.878 1.00 14.67 129 SER A N 1
ATOM 904 C CA . SER A 1 132 ? -34.543 -2.883 172.113 1.00 16.38 129 SER A CA 1
ATOM 905 C C . SER A 1 132 ? -34.679 -3.199 173.596 1.00 15.29 129 SER A C 1
ATOM 906 O O . SER A 1 132 ? -34.711 -2.237 174.426 1.00 14.67 129 SER A O 1
ATOM 909 N N . GLY A 1 133 ? -34.756 -4.479 173.964 1.00 16.46 130 GLY A N 1
ATOM 910 C CA . GLY A 1 133 ? -34.970 -4.847 175.355 1.00 15.30 130 GLY A CA 1
ATOM 911 C C . GLY A 1 133 ? -33.890 -4.384 176.305 1.00 13.59 130 GLY A C 1
ATOM 912 O O . GLY A 1 133 ? -34.136 -4.289 177.501 1.00 14.15 130 GLY A O 1
ATOM 913 N N . THR A 1 134 ? -32.686 -4.105 175.804 1.00 11.84 131 THR A N 1
ATOM 914 C CA . THR A 1 134 ? -31.614 -3.637 176.675 1.00 11.67 131 THR A CA 1
ATOM 915 C C . THR A 1 134 ? -31.622 -2.100 176.854 1.00 11.01 131 THR A C 1
ATOM 916 O O . THR A 1 134 ? -30.779 -1.548 177.561 1.00 11.53 131 THR A O 1
ATOM 920 N N . SER A 1 135 ? -32.558 -1.393 176.214 1.00 9.98 132 SER A N 1
ATOM 921 C CA . SER A 1 135 ? -32.531 0.079 176.333 1.00 8.74 132 SER A CA 1
ATOM 922 C C . SER A 1 135 ? -32.880 0.570 177.728 1.00 9.68 132 SER A C 1
ATOM 923 O O . SER A 1 135 ? -33.601 -0.092 178.486 1.00 10.58 132 SER A O 1
ATOM 926 N N . THR A 1 136 ? -32.343 1.728 178.069 1.00 9.45 133 THR A N 1
ATOM 927 C CA . THR A 1 136 ? -32.699 2.389 179.333 1.00 9.19 133 THR A CA 1
ATOM 928 C C . THR A 1 136 ? -34.203 2.546 179.464 1.00 9.59 133 THR A C 1
ATOM 929 O O . THR A 1 136 ? -34.757 2.353 180.554 1.00 10.52 133 THR A O 1
ATOM 933 N N . LEU A 1 137 ? -34.877 2.871 178.358 1.00 9.10 134 LEU A N 1
ATOM 934 C CA . LEU A 1 137 ? -36.329 3.066 178.459 1.00 10.08 134 LEU A CA 1
ATOM 935 C C . LEU A 1 137 ? -37.032 1.776 178.797 1.00 10.57 134 LEU A C 1
ATOM 936 O O . LEU A 1 137 ? -37.990 1.804 179.599 1.00 11.15 134 LEU A O 1
ATOM 941 N N . CYS A 1 138 ? -36.632 0.658 178.174 1.00 10.70 135 CYS A N 1
ATOM 942 C CA . CYS A 1 138 ? -37.282 -0.616 178.559 1.00 11.22 135 CYS A CA 1
ATOM 943 C C . CYS A 1 138 ? -37.068 -0.910 180.038 1.00 11.35 135 CYS A C 1
ATOM 944 O O . CYS A 1 138 ? -37.972 -1.441 180.704 1.00 11.58 135 CYS A O 1
ATOM 947 N N . LYS A 1 139 ? -35.882 -0.579 180.554 1.00 10.05 136 LYS A N 1
ATOM 948 C CA . LYS A 1 139 ? -35.594 -0.810 181.968 1.00 10.55 136 LYS A CA 1
ATOM 949 C C . LYS A 1 139 ? -36.470 0.085 182.861 1.00 11.24 136 LYS A C 1
ATOM 950 O O . LYS A 1 139 ? -37.017 -0.373 183.866 1.00 11.96 136 LYS A O 1
ATOM 956 N N . LEU A 1 140 ? -36.591 1.353 182.498 1.00 10.71 137 LEU A N 1
ATOM 957 C CA . LEU A 1 140 ? -37.458 2.290 183.219 1.00 10.49 137 LEU A CA 1
ATOM 958 C C . LEU A 1 140 ? -38.910 1.807 183.243 1.00 10.24 137 LEU A C 1
ATOM 959 O O . LEU A 1 140 ? -39.546 1.786 184.307 1.00 11.53 137 LEU A O 1
ATOM 964 N N . VAL A 1 141 ? -39.439 1.454 182.074 1.00 11.20 138 VAL A N 1
ATOM 965 C CA . VAL A 1 141 ? -40.827 1.018 181.994 1.00 11.92 138 VAL A CA 1
ATOM 966 C C . VAL A 1 141 ? -40.993 -0.273 182.806 1.00 12.25 138 VAL A C 1
ATOM 967 O O . VAL A 1 141 ? -41.988 -0.435 183.522 1.00 12.25 138 VAL A O 1
ATOM 971 N N . SER A 1 142 ? -40.030 -1.186 182.703 1.00 12.04 139 SER A N 1
ATOM 972 C CA . SER A 1 142 ? -40.095 -2.445 183.470 1.00 11.78 139 SER A CA 1
ATOM 973 C C . SER A 1 142 ? -40.139 -2.145 184.972 1.00 13.07 139 SER A C 1
ATOM 974 O O . SER A 1 142 ? -41.008 -2.650 185.707 1.00 14.21 139 SER A O 1
ATOM 977 N N . TRP A 1 143 ? -39.266 -1.265 185.433 1.00 13.20 140 TRP A N 1
ATOM 978 C CA . TRP A 1 143 ? -39.258 -0.907 186.846 1.00 12.93 140 TRP A CA 1
ATOM 979 C C . TRP A 1 143 ? -40.563 -0.239 187.269 1.00 14.11 140 TRP A C 1
ATOM 980 O O . TRP A 1 143 ? -41.186 -0.608 188.278 1.00 14.27 140 TRP A O 1
ATOM 991 N N . TRP A 1 144 ? -40.983 0.747 186.490 1.00 12.03 141 TRP A N 1
ATOM 992 C CA . TRP A 1 144 ? -42.245 1.451 186.748 1.00 12.43 141 TRP A CA 1
ATOM 993 C C . TRP A 1 144 ? -43.400 0.482 186.931 1.00 13.96 141 TRP A C 1
ATOM 994 O O . TRP A 1 144 ? -44.231 0.626 187.851 1.00 15.00 141 TRP A O 1
ATOM 1005 N N . ASN A 1 145 ? -43.453 -0.515 186.059 1.00 13.27 142 ASN A N 1
ATOM 1006 C CA . ASN A 1 145 ? -44.602 -1.416 186.085 1.00 13.92 142 ASN A CA 1
ATOM 1007 C C . ASN A 1 145 ? -44.559 -2.436 187.226 1.00 16.05 142 ASN A C 1
ATOM 1008 O O . ASN A 1 145 ? -45.562 -3.156 187.429 1.00 17.87 142 ASN A O 1
ATOM 1013 N N . THR A 1 146 ? -43.481 -2.456 188.006 1.00 16.51 143 THR A N 1
ATOM 1014 C CA . THR A 1 146 ? -43.513 -3.256 189.234 1.00 15.93 143 THR A CA 1
ATOM 1015 C C . THR A 1 146 ? -44.267 -2.562 190.368 1.00 16.83 143 THR A C 1
ATOM 1016 O O . THR A 1 146 ? -44.460 -3.163 191.417 1.00 18.46 143 THR A O 1
ATOM 1020 N N . GLU A 1 147 ? -44.679 -1.311 190.164 1.00 16.82 144 GLU A N 1
ATOM 1021 C CA . GLU A 1 147 ? -45.589 -0.606 191.086 1.00 18.11 144 GLU A CA 1
ATOM 1022 C C . GLU A 1 147 ? -45.043 -0.511 192.507 1.00 19.29 144 GLU A C 1
ATOM 1023 O O . GLU A 1 147 ? -45.746 -0.757 193.509 1.00 21.68 144 GLU A O 1
ATOM 1029 N N . VAL A 1 148 ? -43.774 -0.136 192.594 1.00 18.78 145 VAL A N 1
ATOM 1030 C CA . VAL A 1 148 ? -43.170 0.124 193.895 1.00 19.51 145 VAL A CA 1
ATOM 1031 C C . VAL A 1 148 ? -43.914 1.275 194.581 1.00 21.01 145 VAL A C 1
ATOM 1032 O O . VAL A 1 148 ? -44.176 2.307 193.964 1.00 21.69 145 VAL A O 1
ATOM 1036 N N . PRO A 1 149 ? -44.254 1.109 195.870 1.00 23.25 146 PRO A N 1
ATOM 1037 C CA . PRO A 1 149 ? -44.834 2.239 196.600 1.00 23.28 146 PRO A CA 1
ATOM 1038 C C . PRO A 1 149 ? -43.964 3.503 196.482 1.00 22.73 146 PRO A C 1
ATOM 1039 O O . PRO A 1 149 ? -42.723 3.440 196.610 1.00 22.92 146 PRO A O 1
ATOM 1043 N N . ASN A 1 150 ? -44.627 4.624 196.205 1.00 21.74 147 ASN A N 1
ATOM 1044 C CA . ASN A 1 150 ? -43.991 5.927 196.137 1.00 22.60 147 ASN A CA 1
ATOM 1045 C C . ASN A 1 150 ? -43.063 6.022 194.919 1.00 21.47 147 ASN A C 1
ATOM 1046 O O . ASN A 1 150 ? -42.083 6.803 194.923 1.00 21.26 147 ASN A O 1
ATOM 1051 N N . ARG A 1 151 ? -43.396 5.277 193.859 1.00 19.43 148 ARG A N 1
ATOM 1052 C CA . ARG A 1 151 ? -42.594 5.322 192.628 1.00 17.66 148 ARG A CA 1
ATOM 1053 C C . ARG A 1 151 ? -42.575 6.727 192.036 1.00 16.98 148 ARG A C 1
ATOM 1054 O O . ARG A 1 151 ? -41.598 7.089 191.375 1.00 17.62 148 ARG A O 1
ATOM 1062 N N . GLU A 1 152 ? -43.605 7.537 192.316 1.00 19.50 149 GLU A N 1
ATOM 1063 C CA . GLU A 1 152 ? -43.643 8.890 191.765 1.00 20.75 149 GLU A CA 1
ATOM 1064 C C . GLU A 1 152 ? -42.552 9.791 192.356 1.00 19.63 149 GLU A C 1
ATOM 1065 O O . GLU A 1 152 ? -42.237 10.808 191.765 1.00 22.18 149 GLU A O 1
ATOM 1071 N N . SER A 1 153 ? -41.932 9.382 193.473 1.00 18.61 150 SER A N 1
ATOM 1072 C CA . SER A 1 153 ? -40.860 10.140 194.112 1.00 18.75 150 SER A CA 1
ATOM 1073 C C . SER A 1 153 ? -39.474 9.652 193.733 1.00 18.39 150 SER A C 1
ATOM 1074 O O . SER A 1 153 ? -38.477 10.076 194.310 1.00 20.37 150 SER A O 1
ATOM 1077 N N . ALA A 1 154 ? -39.410 8.727 192.797 1.00 17.04 151 ALA A N 1
ATOM 1078 C CA . ALA A 1 154 ? -38.138 8.191 192.355 1.00 16.67 151 ALA A CA 1
ATOM 1079 C C . ALA A 1 154 ? -37.524 9.028 191.245 1.00 15.75 151 ALA A C 1
ATOM 1080 O O . ALA A 1 154 ? -38.189 9.861 190.599 1.00 17.06 151 ALA A O 1
ATOM 1082 N N . VAL A 1 155 ? -36.244 8.784 191.012 1.00 15.14 152 VAL A N 1
ATOM 1083 C CA . VAL A 1 155 ? -35.553 9.372 189.868 1.00 14.41 152 VAL A CA 1
ATOM 1084 C C . VAL A 1 155 ? -34.670 8.313 189.198 1.00 12.95 152 VAL A C 1
ATOM 1085 O O . VAL A 1 155 ? -34.124 7.410 189.860 1.00 15.22 152 VAL A O 1
ATOM 1089 N N . LEU A 1 156 ? -34.503 8.424 187.883 1.00 11.27 153 LEU A N 1
ATOM 1090 C CA . LEU A 1 156 ? -33.605 7.546 187.161 1.00 9.84 153 LEU A CA 1
ATOM 1091 C C . LEU A 1 156 ? -32.247 8.211 186.982 1.00 10.76 153 LEU A C 1
ATOM 1092 O O . LEU A 1 156 ? -32.175 9.403 186.616 1.00 12.21 153 LEU A O 1
ATOM 1097 N N . LEU A 1 157 ? -31.180 7.442 187.213 1.00 9.94 154 LEU A N 1
ATOM 1098 C CA . LEU A 1 157 ? -29.825 7.860 186.864 1.00 9.75 154 LEU A CA 1
ATOM 1099 C C . LEU A 1 157 ? -29.132 6.751 186.106 1.00 9.10 154 LEU A C 1
ATOM 1100 O O . LEU A 1 157 ? -29.226 5.589 186.499 1.00 11.79 154 LEU A O 1
ATOM 1105 N N . HIS A 1 158 ? -28.354 7.109 185.091 1.00 9.54 155 HIS A N 1
ATOM 1106 C CA . HIS A 1 158 ? -27.454 6.163 184.489 1.00 10.00 155 HIS A CA 1
ATOM 1107 C C . HIS A 1 158 ? -26.237 5.998 185.402 1.00 9.11 155 HIS A C 1
ATOM 1108 O O . HIS A 1 158 ? -25.980 6.820 186.272 1.00 10.12 155 HIS A O 1
ATOM 1115 N N . GLN A 1 159 ? -25.505 4.919 185.225 1.00 9.36 156 GLN A N 1
ATOM 1116 C CA . GLN A 1 159 ? -24.347 4.619 186.066 1.00 9.40 156 GLN A CA 1
ATOM 1117 C C . GLN A 1 159 ? -23.404 5.820 186.164 1.00 9.45 156 GLN A C 1
ATOM 1118 O O . GLN A 1 159 ? -23.045 6.233 187.266 1.00 10.94 156 GLN A O 1
ATOM 1124 N N . ALA A 1 160 ? -23.056 6.431 185.029 1.00 9.25 157 ALA A N 1
ATOM 1125 C CA . ALA A 1 160 ? -22.123 7.571 185.098 1.00 9.99 157 ALA A CA 1
ATOM 1126 C C . ALA A 1 160 ? -22.738 8.707 185.893 1.00 10.86 157 ALA A C 1
ATOM 1127 O O . ALA A 1 160 ? -22.044 9.329 186.730 1.00 11.40 157 ALA A O 1
ATOM 1129 N N . ASP A 1 161 ? -24.032 8.976 185.649 1.00 10.59 158 ASP A N 1
ATOM 1130 C CA . ASP A 1 161 ? -24.706 10.077 186.362 1.00 11.02 158 ASP A CA 1
ATOM 1131 C C . ASP A 1 161 ? -24.628 9.867 187.868 1.00 11.51 158 ASP A C 1
ATOM 1132 O O . ASP A 1 161 ? -24.477 10.814 188.627 1.00 12.45 158 ASP A O 1
ATOM 1137 N N . TRP A 1 162 ? -24.892 8.633 188.289 1.00 9.53 159 TRP A N 1
ATOM 1138 C CA . TRP A 1 162 ? -24.993 8.295 189.701 1.00 11.44 159 TRP A CA 1
ATOM 1139 C C . TRP A 1 162 ? -23.616 8.452 190.368 1.00 11.46 159 TRP A C 1
ATOM 1140 O O . TRP A 1 162 ? -23.495 9.083 191.432 1.00 11.61 159 TRP A O 1
ATOM 1151 N N . LEU A 1 163 ? -22.561 7.934 189.730 1.00 10.53 160 LEU A N 1
ATOM 1152 C CA . LEU A 1 163 ? -21.230 8.067 190.316 1.00 10.92 160 LEU A CA 1
ATOM 1153 C C . LEU A 1 163 ? -20.832 9.575 190.407 1.00 10.56 160 LEU A C 1
ATOM 1154 O O . LEU A 1 163 ? -20.250 10.032 191.405 1.00 11.50 160 LEU A O 1
ATOM 1159 N N . LEU A 1 164 ? -21.156 10.345 189.372 1.00 10.50 161 LEU A N 1
ATOM 1160 C CA . LEU A 1 164 ? -20.875 11.786 189.433 1.00 10.52 161 LEU A CA 1
ATOM 1161 C C . LEU A 1 164 ? -21.681 12.457 190.545 1.00 10.66 161 LEU A C 1
ATOM 1162 O O . LEU A 1 164 ? -21.170 13.343 191.225 1.00 12.37 161 LEU A O 1
ATOM 1167 N N . TRP A 1 165 ? -22.946 12.093 190.706 1.00 11.34 162 TRP A N 1
ATOM 1168 C CA . TRP A 1 165 ? -23.781 12.647 191.779 1.00 12.11 162 TRP A CA 1
ATOM 1169 C C . TRP A 1 165 ? -23.208 12.337 193.184 1.00 12.57 162 TRP A C 1
ATOM 1170 O O . TRP A 1 165 ? -23.323 13.167 194.099 1.00 12.87 162 TRP A O 1
ATOM 1181 N N . LEU A 1 166 ? -22.546 11.194 193.359 1.00 12.55 163 LEU A N 1
ATOM 1182 C CA . LEU A 1 166 ? -21.845 10.958 194.627 1.00 12.32 163 LEU A CA 1
ATOM 1183 C C . LEU A 1 166 ? -20.820 12.059 194.879 1.00 12.22 163 LEU A C 1
ATOM 1184 O O . LEU A 1 166 ? -20.561 12.421 196.017 1.00 15.20 163 LEU A O 1
ATOM 1189 N N . LEU A 1 167 ? -20.221 12.581 193.820 1.00 11.77 164 LEU A N 1
ATOM 1190 C CA . LEU A 1 167 ? -19.169 13.600 193.940 1.00 12.04 164 LEU A CA 1
ATOM 1191 C C . LEU A 1 167 ? -19.705 15.016 194.072 1.00 13.20 164 LEU A C 1
ATOM 1192 O O . LEU A 1 167 ? -19.088 15.811 194.786 1.00 14.76 164 LEU A O 1
ATOM 1197 N N . HIS A 1 168 ? -20.819 15.355 193.397 1.00 12.72 165 HIS A N 1
ATOM 1198 C CA . HIS A 1 168 ? -21.263 16.769 193.399 1.00 13.23 165 HIS A CA 1
ATOM 1199 C C . HIS A 1 168 ? -22.536 17.014 194.218 1.00 12.69 165 HIS A C 1
ATOM 1200 O O . HIS A 1 168 ? -22.751 18.140 194.686 1.00 15.10 165 HIS A O 1
ATOM 1207 N N . GLY A 1 169 ? -23.333 15.978 194.479 1.00 14.86 166 GLY A N 1
ATOM 1208 C CA . GLY A 1 169 ? -24.494 16.147 195.360 1.00 16.91 166 GLY A CA 1
ATOM 1209 C C . GLY A 1 169 ? -25.673 16.947 194.841 1.00 20.32 166 GLY A C 1
ATOM 1210 O O . GLY A 1 169 ? -26.562 17.263 195.610 1.00 22.37 166 GLY A O 1
ATOM 1211 N N . ARG A 1 170 ? -25.681 17.287 193.555 1.00 22.54 167 ARG A N 1
ATOM 1212 C CA . ARG A 1 170 ? -26.867 17.835 192.905 1.00 26.78 167 ARG A CA 1
ATOM 1213 C C . ARG A 1 170 ? -27.517 16.626 192.160 1.00 29.68 167 ARG A C 1
ATOM 1214 O O . ARG A 1 170 ? -26.989 16.098 191.147 1.00 31.67 167 ARG A O 1
ATOM 1222 N N . LEU A 1 171 ? -28.624 16.118 192.664 1.00 27.91 168 LEU A N 1
ATOM 1223 C CA . LEU A 1 171 ? -29.247 14.943 192.017 1.00 26.30 168 LEU A CA 1
ATOM 1224 C C . LEU A 1 171 ? -29.581 15.243 190.554 1.00 27.18 168 LEU A C 1
ATOM 1225 O O . LEU A 1 171 ? -29.422 16.374 190.091 1.00 32.20 168 LEU A O 1
ATOM 1230 N N . GLY A 1 172 ? -29.907 14.181 189.826 1.00 25.73 169 GLY A N 1
ATOM 1231 C CA . GLY A 1 172 ? -30.641 14.246 188.593 1.00 24.07 169 GLY A CA 1
ATOM 1232 C C . GLY A 1 172 ? -30.014 14.952 187.419 1.00 22.12 169 GLY A C 1
ATOM 1233 O O . GLY A 1 172 ? -30.765 15.634 186.726 1.00 25.01 169 GLY A O 1
ATOM 1234 N N . VAL A 1 173 ? -28.715 14.761 187.117 1.00 20.07 170 VAL A N 1
ATOM 1235 C CA . VAL A 1 173 ? -28.207 15.307 185.816 1.00 16.59 170 VAL A CA 1
ATOM 1236 C C . VAL A 1 173 ? -27.452 14.273 184.950 1.00 13.57 170 VAL A C 1
ATOM 1237 O O . VAL A 1 173 ? -26.603 13.532 185.431 1.00 17.68 170 VAL A O 1
ATOM 1241 N N . SER A 1 174 ? -27.758 14.246 183.652 1.00 10.90 171 SER A N 1
ATOM 1242 C CA . SER A 1 174 ? -27.078 13.341 182.733 1.00 9.88 171 SER A CA 1
ATOM 1243 C C . SER A 1 174 ? -26.542 14.132 181.548 1.00 11.39 171 SER A C 1
ATOM 1244 O O . SER A 1 174 ? -26.513 15.375 181.553 1.00 12.24 171 SER A O 1
ATOM 1247 N N . ASP A 1 175 ? -26.096 13.406 180.529 1.00 11.17 172 ASP A N 1
ATOM 1248 C CA . ASP A 1 175 ? -25.495 14.017 179.324 1.00 10.36 172 ASP A CA 1
ATOM 1249 C C . ASP A 1 175 ? -26.093 13.451 178.041 1.00 9.12 172 ASP A C 1
ATOM 1250 O O . ASP A 1 175 ? -26.763 12.390 178.077 1.00 9.66 172 ASP A O 1
ATOM 1255 N N . TYR A 1 176 ? -25.885 14.173 176.932 1.00 10.32 173 TYR A N 1
ATOM 1256 C CA . TYR A 1 176 ? -26.422 13.793 175.639 1.00 9.91 173 TYR A CA 1
ATOM 1257 C C . TYR A 1 176 ? -26.178 12.356 175.254 1.00 8.52 173 TYR A C 1
ATOM 1258 O O . TYR A 1 176 ? -26.973 11.783 174.518 1.00 10.04 173 TYR A O 1
ATOM 1267 N N . ASN A 1 177 ? -25.031 11.820 175.680 1.00 9.62 174 ASN A N 1
ATOM 1268 C CA . ASN A 1 177 ? -24.661 10.476 175.256 1.00 8.87 174 ASN A CA 1
ATOM 1269 C C . ASN A 1 177 ? -25.323 9.422 176.134 1.00 8.76 174 ASN A C 1
ATOM 1270 O O . ASN A 1 177 ? -26.008 8.507 175.615 1.00 9.91 174 ASN A O 1
ATOM 1275 N N . ASN A 1 178 ? -25.132 9.524 177.439 1.00 8.94 175 ASN A N 1
ATOM 1276 C CA . ASN A 1 178 ? -25.771 8.540 178.320 1.00 8.71 175 ASN A CA 1
ATOM 1277 C C . ASN A 1 178 ? -27.278 8.467 178.146 1.00 8.99 175 ASN A C 1
ATOM 1278 O O . ASN A 1 178 ? -27.870 7.379 178.297 1.00 11.07 175 ASN A O 1
ATOM 1283 N N . ALA A 1 179 ? -27.907 9.609 177.835 1.00 8.62 176 ALA A N 1
ATOM 1284 C CA . ALA A 1 179 ? -29.376 9.655 177.799 1.00 8.23 176 ALA A CA 1
ATOM 1285 C C . ALA A 1 179 ? -29.979 9.199 176.476 1.00 9.13 176 ALA A C 1
ATOM 1286 O O . ALA A 1 179 ? -31.218 9.116 176.378 1.00 9.32 176 ALA A O 1
ATOM 1288 N N . LEU A 1 180 ? -29.172 8.878 175.457 1.00 9.19 177 LEU A N 1
ATOM 1289 C CA . LEU A 1 180 ? -29.737 8.522 174.150 1.00 9.12 177 LEU A CA 1
ATOM 1290 C C . LEU A 1 180 ? -30.670 7.308 174.264 1.00 8.93 177 LEU A C 1
ATOM 1291 O O . LEU A 1 180 ? -31.758 7.290 173.661 1.00 9.85 177 LEU A O 1
ATOM 1296 N N . LYS A 1 181 ? -30.258 6.293 175.031 1.00 8.66 178 LYS A N 1
ATOM 1297 C CA . LYS A 1 181 ? -31.026 5.054 175.049 1.00 9.83 178 LYS A CA 1
ATOM 1298 C C . LYS A 1 181 ? -32.295 5.097 175.924 1.00 9.41 178 LYS A C 1
ATOM 1299 O O . LYS A 1 181 ? -33.019 4.093 175.996 1.00 10.87 178 LYS A O 1
ATOM 1305 N N . VAL A 1 182 ? -32.578 6.241 176.573 1.00 8.61 179 VAL A N 1
ATOM 1306 C CA . VAL A 1 182 ? -33.878 6.400 177.227 1.00 8.60 179 VAL A CA 1
ATOM 1307 C C . VAL A 1 182 ? -34.830 7.200 176.337 1.00 9.08 179 VAL A C 1
ATOM 1308 O O . VAL A 1 182 ? -36.020 7.274 176.616 1.00 10.29 179 VAL A O 1
ATOM 1312 N N . GLY A 1 183 ? -34.334 7.788 175.251 1.00 9.81 180 GLY A N 1
ATOM 1313 C CA . GLY A 1 183 ? -35.185 8.485 174.290 1.00 10.70 180 GLY A CA 1
ATOM 1314 C C . GLY A 1 183 ? -34.858 9.966 174.133 1.00 10.18 180 GLY A C 1
ATOM 1315 O O . GLY A 1 183 ? -35.478 10.652 173.328 1.00 10.55 180 GLY A O 1
ATOM 1316 N N . TYR A 1 184 ? -33.851 10.467 174.855 1.00 10.34 181 TYR A N 1
ATOM 1317 C CA . TYR A 1 184 ? -33.445 11.849 174.690 1.00 8.94 181 TYR A CA 1
ATOM 1318 C C . TYR A 1 184 ? -32.999 12.140 173.257 1.00 8.79 181 TYR A C 1
ATOM 1319 O O . TYR A 1 184 ? -32.297 11.315 172.635 1.00 10.00 181 TYR A O 1
ATOM 1328 N N . ASP A 1 185 ? -33.375 13.304 172.749 1.00 9.17 182 ASP A N 1
ATOM 1329 C CA . ASP A 1 185 ? -32.999 13.703 171.380 1.00 10.01 182 ASP A CA 1
ATOM 1330 C C . ASP A 1 185 ? -31.932 14.798 171.461 1.00 10.26 182 ASP A C 1
ATOM 1331 O O . ASP A 1 185 ? -32.270 15.934 171.761 1.00 10.08 182 ASP A O 1
ATOM 1336 N N . PRO A 1 186 ? -30.655 14.467 171.212 1.00 10.46 183 PRO A N 1
ATOM 1337 C CA . PRO A 1 186 ? -29.635 15.516 171.358 1.00 12.26 183 PRO A CA 1
ATOM 1338 C C . PRO A 1 186 ? -29.641 16.549 170.232 1.00 13.24 183 PRO A C 1
ATOM 1339 O O . PRO A 1 186 ? -28.907 17.525 170.335 1.00 17.35 183 PRO A O 1
ATOM 1343 N N . GLU A 1 187 ? -30.408 16.330 169.173 1.00 11.07 184 GLU A N 1
ATOM 1344 C CA . GLU A 1 187 ? -30.504 17.322 168.100 1.00 10.78 184 GLU A CA 1
ATOM 1345 C C . GLU A 1 187 ? -31.413 18.479 168.522 1.00 10.29 184 GLU A C 1
ATOM 1346 O O . GLU A 1 187 ? -31.063 19.653 168.324 1.00 12.48 184 GLU A O 1
ATOM 1352 N N . SER A 1 188 ? -32.549 18.169 169.118 1.00 10.67 185 SER A N 1
ATOM 1353 C CA . SER A 1 188 ? -33.434 19.205 169.664 1.00 10.96 185 SER A CA 1
ATOM 1354 C C . SER A 1 188 ? -33.079 19.561 171.112 1.00 12.24 185 SER A C 1
ATOM 1355 O O . SER A 1 188 ? -33.661 20.478 171.697 1.00 12.97 185 SER A O 1
ATOM 1358 N N . GLU A 1 189 ? -32.165 18.785 171.684 1.00 12.07 186 GLU A N 1
ATOM 1359 C CA . GLU A 1 189 ? -31.766 18.946 173.093 1.00 13.29 186 GLU A CA 1
ATOM 1360 C C . GLU A 1 189 ? -33.007 18.895 173.987 1.00 12.62 186 GLU A C 1
ATOM 1361 O O . GLU A 1 189 ? -33.227 19.759 174.853 1.00 14.74 186 GLU A O 1
ATOM 1367 N N . SER A 1 190 ? -33.786 17.831 173.801 1.00 10.93 187 SER A N 1
ATOM 1368 C CA . SER A 1 190 ? -35.019 17.674 174.542 1.00 11.37 187 SER A CA 1
ATOM 1369 C C . SER A 1 190 ? -35.441 16.235 174.564 1.00 10.50 187 SER A C 1
ATOM 1370 O O . SER A 1 190 ? -35.001 15.431 173.734 1.00 10.56 187 SER A O 1
ATOM 1373 N N . TYR A 1 191 ? -36.289 15.902 175.533 1.00 12.68 188 TYR A N 1
ATOM 1374 C CA . TYR A 1 191 ? -37.008 14.651 175.479 1.00 11.54 188 TYR A CA 1
ATOM 1375 C C . TYR A 1 191 ? -38.237 14.858 174.585 1.00 11.78 188 TYR A C 1
ATOM 1376 O O . TYR A 1 191 ? -38.903 15.890 174.696 1.00 13.86 188 TYR A O 1
ATOM 1385 N N . PRO A 1 192 ? -38.541 13.879 173.722 1.00 11.31 189 PRO A N 1
ATOM 1386 C CA . PRO A 1 192 ? -39.664 14.071 172.787 1.00 12.66 189 PRO A CA 1
ATOM 1387 C C . PRO A 1 192 ? -41.031 13.958 173.440 1.00 12.26 189 PRO A C 1
ATOM 1388 O O . PRO A 1 192 ? -41.131 13.322 174.491 1.00 11.86 189 PRO A O 1
ATOM 1392 N N . SER A 1 193 ? -42.053 14.493 172.798 1.00 13.43 190 SER A N 1
ATOM 1393 C CA . SER A 1 193 ? -43.379 14.487 173.387 1.00 13.28 190 SER A CA 1
ATOM 1394 C C . SER A 1 193 ? -43.921 13.057 173.599 1.00 13.56 190 SER A C 1
ATOM 1395 O O . SER A 1 193 ? -44.704 12.820 174.512 1.00 13.62 190 SER A O 1
ATOM 1398 N N . TRP A 1 194 ? -43.529 12.102 172.756 1.00 12.49 191 TRP A N 1
ATOM 1399 C CA . TRP A 1 194 ? -44.053 10.753 172.941 1.00 12.47 191 TRP A CA 1
ATOM 1400 C C . TRP A 1 194 ? -43.576 10.148 174.267 1.00 11.50 191 TRP A C 1
ATOM 1401 O O . TRP A 1 194 ? -44.230 9.264 174.832 1.00 14.60 191 TRP A O 1
ATOM 1412 N N . LEU A 1 195 ? -42.426 10.617 174.763 1.00 11.19 192 LEU A N 1
ATOM 1413 C CA . LEU A 1 195 ? -41.885 10.149 176.036 1.00 10.58 192 LEU A CA 1
ATOM 1414 C C . LEU A 1 195 ? -42.429 10.995 177.191 1.00 10.77 192 LEU A C 1
ATOM 1415 O O . LEU A 1 195 ? -42.876 10.465 178.223 1.00 12.15 192 LEU A O 1
ATOM 1420 N N . LEU A 1 196 ? -42.398 12.317 177.018 1.00 11.65 193 LEU A N 1
ATOM 1421 C CA . LEU A 1 196 ? -42.923 13.196 178.069 1.00 11.80 193 LEU A CA 1
ATOM 1422 C C . LEU A 1 196 ? -44.415 12.967 178.322 1.00 13.27 193 LEU A C 1
ATOM 1423 O O . LEU A 1 196 ? -44.918 13.336 179.380 1.00 14.17 193 LEU A O 1
ATOM 1428 N N . GLY A 1 197 ? -45.119 12.368 177.352 1.00 12.18 194 GLY A N 1
ATOM 1429 C CA . GLY A 1 197 ? -46.531 12.096 177.531 1.00 13.11 194 GLY A CA 1
ATOM 1430 C C . GLY A 1 197 ? -46.845 10.965 178.498 1.00 11.94 194 GLY A C 1
ATOM 1431 O O . GLY A 1 197 ? -48.006 10.796 178.872 1.00 12.40 194 GLY A O 1
ATOM 1432 N N . GLN A 1 198 ? -45.828 10.231 178.948 1.00 12.58 195 GLN A N 1
ATOM 1433 C CA . GLN A 1 198 ? -46.019 9.082 179.812 1.00 12.32 195 GLN A CA 1
ATOM 1434 C C . GLN A 1 198 ? -45.571 9.410 181.230 1.00 12.92 195 GLN A C 1
ATOM 1435 O O . GLN A 1 198 ? -44.651 10.202 181.424 1.00 13.85 195 GLN A O 1
ATOM 1441 N N . PRO A 1 199 ? -46.207 8.782 182.236 1.00 12.10 196 PRO A N 1
ATOM 1442 C CA . PRO A 1 199 ? -46.007 9.284 183.605 1.00 12.09 196 PRO A CA 1
ATOM 1443 C C . PRO A 1 199 ? -44.614 8.947 184.142 1.00 11.89 196 PRO A C 1
ATOM 1444 O O . PRO A 1 199 ? -44.118 9.671 185.004 1.00 13.35 196 PRO A O 1
ATOM 1448 N N . TYR A 1 200 ? -43.971 7.890 183.649 1.00 12.15 197 TYR A N 1
ATOM 1449 C CA . TYR A 1 200 ? -42.597 7.594 184.094 1.00 12.81 197 TYR A CA 1
ATOM 1450 C C . TYR A 1 200 ? -41.588 8.628 183.590 1.00 12.58 197 TYR A C 1
ATOM 1451 O O . TYR A 1 200 ? -40.436 8.627 184.032 1.00 13.24 197 TYR A O 1
ATOM 1460 N N . SER A 1 201 ? -42.009 9.530 182.680 1.00 12.67 198 SER A N 1
ATOM 1461 C CA . SER A 1 201 ? -41.091 10.592 182.250 1.00 11.93 198 SER A CA 1
ATOM 1462 C C . SER A 1 201 ? -40.709 11.496 183.423 1.00 11.97 198 SER A C 1
ATOM 1463 O O . SER A 1 201 ? -39.680 12.176 183.361 1.00 13.51 198 SER A O 1
ATOM 1466 N N . GLN A 1 202 ? -41.513 11.502 184.486 1.00 13.13 199 GLN A N 1
ATOM 1467 C CA . GLN A 1 202 ? -41.208 12.285 185.672 1.00 12.99 199 GLN A CA 1
ATOM 1468 C C . GLN A 1 202 ? -39.911 11.860 186.382 1.00 12.66 199 GLN A C 1
ATOM 1469 O O . GLN A 1 202 ? -39.320 12.638 187.121 1.00 15.40 199 GLN A O 1
ATOM 1475 N N . LEU A 1 203 ? -39.461 10.630 186.113 1.00 11.66 200 LEU A N 1
ATOM 1476 C CA . LEU A 1 203 ? -38.216 10.122 186.675 1.00 11.51 200 LEU A CA 1
ATOM 1477 C C . LEU A 1 203 ? -36.968 10.580 185.896 1.00 11.59 200 LEU A C 1
ATOM 1478 O O . LEU A 1 203 ? -35.841 10.354 186.372 1.00 12.76 200 LEU A O 1
ATOM 1483 N N . LEU A 1 204 ? -37.140 11.177 184.703 1.00 11.52 201 LEU A N 1
ATOM 1484 C CA . LEU A 1 204 ? -35.992 11.430 183.842 1.00 11.33 201 LEU A CA 1
ATOM 1485 C C . LEU A 1 204 ? -35.096 12.539 184.367 1.00 11.18 201 LEU A C 1
ATOM 1486 O O . LEU A 1 204 ? -35.582 13.523 184.924 1.00 13.80 201 LEU A O 1
ATOM 1491 N N . PRO A 1 205 ? -33.785 12.398 184.189 1.00 11.14 202 PRO A N 1
ATOM 1492 C CA . PRO A 1 205 ? -32.865 13.440 184.671 1.00 11.84 202 PRO A CA 1
ATOM 1493 C C . PRO A 1 205 ? -32.809 14.633 183.716 1.00 12.54 202 PRO A C 1
ATOM 1494 O O . PRO A 1 205 ? -33.144 14.501 182.539 1.00 13.37 202 PRO A O 1
ATOM 1498 N N . LYS A 1 206 ? -32.399 15.784 184.237 1.00 12.62 203 LYS A N 1
ATOM 1499 C CA . LYS A 1 206 ? -32.038 16.886 183.345 1.00 12.86 203 LYS A CA 1
ATOM 1500 C C . LYS A 1 206 ? -30.816 16.447 182.524 1.00 12.64 203 LYS A C 1
ATOM 1501 O O . LYS A 1 206 ? -30.037 15.592 182.969 1.00 14.99 203 LYS A O 1
ATOM 1507 N N . VAL A 1 207 ? -30.638 17.035 181.338 1.00 11.42 204 VAL A N 1
ATOM 1508 C CA . VAL A 1 207 ? -29.561 16.608 180.456 1.00 11.27 204 VAL A CA 1
ATOM 1509 C C . VAL A 1 207 ? -28.769 17.808 179.954 1.00 10.76 204 VAL A C 1
ATOM 1510 O O . VAL A 1 207 ? -29.352 18.786 179.457 1.00 12.92 204 VAL A O 1
ATOM 1514 N N . GLN A 1 208 ? -27.439 17.708 180.076 1.00 11.03 205 GLN A N 1
ATOM 1515 C CA . GLN A 1 208 ? -26.517 18.725 179.577 1.00 12.36 205 GLN A CA 1
ATOM 1516 C C . GLN A 1 208 ? -25.581 18.113 178.548 1.00 9.60 205 GLN A C 1
ATOM 1517 O O . GLN A 1 208 ? -25.539 16.872 178.406 1.00 10.95 205 GLN A O 1
ATOM 1523 N N . ALA A 1 209 ? -24.729 18.930 177.914 1.00 10.30 206 ALA A N 1
ATOM 1524 C CA . ALA A 1 209 ? -23.708 18.375 177.041 1.00 11.56 206 ALA A CA 1
ATOM 1525 C C . ALA A 1 209 ? -22.671 17.598 177.865 1.00 11.65 206 ALA A C 1
ATOM 1526 O O . ALA A 1 209 ? -22.387 17.964 179.004 1.00 12.81 206 ALA A O 1
ATOM 1528 N N . PRO A 1 210 ? -22.053 16.566 177.281 1.00 11.36 207 PRO A N 1
ATOM 1529 C CA . PRO A 1 210 ? -20.897 15.887 177.917 1.00 11.27 207 PRO A CA 1
ATOM 1530 C C . PRO A 1 210 ? -19.780 16.886 178.196 1.00 10.51 207 PRO A C 1
ATOM 1531 O O . PRO A 1 210 ? -19.554 17.823 177.387 1.00 12.99 207 PRO A O 1
ATOM 1535 N N . GLY A 1 211 ? -19.109 16.732 179.323 1.00 10.86 208 GLY A N 1
ATOM 1536 C CA . GLY A 1 211 ? -17.985 17.610 179.630 1.00 11.87 208 GLY A CA 1
ATOM 1537 C C . GLY A 1 211 ? -18.390 19.046 179.962 1.00 13.40 208 GLY A C 1
ATOM 1538 O O . GLY A 1 211 ? -17.692 20.000 179.562 1.00 15.33 208 GLY A O 1
ATOM 1539 N N . THR A 1 212 ? -19.508 19.216 180.684 1.00 12.86 209 THR A N 1
ATOM 1540 C CA . THR A 1 212 ? -19.889 20.529 181.184 1.00 13.66 209 THR A CA 1
ATOM 1541 C C . THR A 1 212 ? -20.044 20.488 182.695 1.00 12.17 209 THR A C 1
ATOM 1542 O O . THR A 1 212 ? -20.433 19.475 183.287 1.00 12.07 209 THR A O 1
ATOM 1546 N N . SER A 1 213 ? -19.724 21.610 183.326 1.00 12.35 210 SER A N 1
ATOM 1547 C CA . SER A 1 213 ? -19.730 21.669 184.775 1.00 13.39 210 SER A CA 1
ATOM 1548 C C . SER A 1 213 ? -21.126 21.443 185.333 1.00 12.99 210 SER A C 1
ATOM 1549 O O . SER A 1 213 ? -22.112 21.973 184.803 1.00 15.23 210 SER A O 1
ATOM 1552 N N . ILE A 1 214 ? -21.174 20.674 186.425 1.00 11.26 211 ILE A N 1
ATOM 1553 C CA . ILE A 1 214 ? -22.381 20.479 187.217 1.00 12.96 211 ILE A CA 1
ATOM 1554 C C . ILE A 1 214 ? -22.332 21.310 188.496 1.00 14.56 211 ILE A C 1
ATOM 1555 O O . ILE A 1 214 ? -23.332 21.947 188.896 1.00 16.88 211 ILE A O 1
ATOM 1560 N N . GLY A 1 215 ? -21.176 21.307 189.155 1.00 14.66 212 GLY A N 1
ATOM 1561 C CA . GLY A 1 215 ? -21.023 22.020 190.408 1.00 14.12 212 GLY A CA 1
ATOM 1562 C C . GLY A 1 215 ? -19.673 21.711 191.015 1.00 12.39 212 GLY A C 1
ATOM 1563 O O . GLY A 1 215 ? -18.887 20.934 190.454 1.00 13.57 212 GLY A O 1
ATOM 1564 N N . ASN A 1 216 ? -19.396 22.303 192.164 1.00 14.56 213 ASN A N 1
ATOM 1565 C CA . ASN A 1 216 ? -18.144 22.045 192.843 1.00 14.48 213 ASN A CA 1
ATOM 1566 C C . ASN A 1 216 ? -18.139 20.651 193.452 1.00 13.74 213 ASN A C 1
ATOM 1567 O O . ASN A 1 216 ? -19.188 20.129 193.852 1.00 14.94 213 ASN A O 1
ATOM 1572 N N . LEU A 1 217 ? -16.946 20.063 193.530 1.00 13.33 214 LEU A N 1
ATOM 1573 C CA . LEU A 1 217 ? -16.753 18.833 194.287 1.00 13.11 214 LEU A CA 1
ATOM 1574 C C . LEU A 1 217 ? -17.224 19.022 195.734 1.00 12.66 214 LEU A C 1
ATOM 1575 O O . LEU A 1 217 ? -16.907 20.046 196.380 1.00 14.30 214 LEU A O 1
ATOM 1580 N N . LYS A 1 218 ? -17.955 18.039 196.274 1.00 13.34 215 LYS A N 1
ATOM 1581 C CA . LYS A 1 218 ? -18.420 18.117 197.674 1.00 14.42 215 LYS A CA 1
ATOM 1582 C C . LYS A 1 218 ? -17.270 18.255 198.674 1.00 14.51 215 LYS A C 1
ATOM 1583 O O . LYS A 1 218 ? -16.171 17.690 198.501 1.00 14.57 215 LYS A O 1
ATOM 1589 N N . GLU A 1 219 ? -17.529 19.020 199.728 1.00 16.43 216 GLU A N 1
ATOM 1590 C CA . GLU A 1 219 ? -16.514 19.297 200.742 1.00 18.89 216 GLU A CA 1
ATOM 1591 C C . GLU A 1 219 ? -16.004 17.981 201.369 1.00 18.64 216 GLU A C 1
ATOM 1592 O O . GLU A 1 219 ? -14.856 17.887 201.828 1.00 18.98 216 GLU A O 1
ATOM 1598 N N . SER A 1 220 ? -16.864 16.962 201.414 1.00 19.60 217 SER A N 1
ATOM 1599 C CA . SER A 1 220 ? -16.427 15.721 202.019 1.00 18.87 217 SER A CA 1
ATOM 1600 C C . SER A 1 220 ? -15.202 15.170 201.291 1.00 17.34 217 SER A C 1
ATOM 1601 O O . SER A 1 220 ? -14.245 14.670 201.934 1.00 18.84 217 SER A O 1
ATOM 1604 N N . PHE A 1 221 ? -15.185 15.330 199.965 1.00 16.50 218 PHE A N 1
ATOM 1605 C CA . PHE A 1 221 ? -14.072 14.860 199.172 1.00 15.68 218 PHE A CA 1
ATOM 1606 C C . PHE A 1 221 ? -12.869 15.785 199.212 1.00 16.23 218 PHE A C 1
ATOM 1607 O O . PHE A 1 221 ? -11.732 15.315 199.168 1.00 16.28 218 PHE A O 1
ATOM 1615 N N . THR A 1 222 ? -13.094 17.096 199.282 1.00 18.48 219 THR A N 1
ATOM 1616 C CA . THR A 1 222 ? -11.959 17.969 199.371 1.00 18.30 219 THR A CA 1
ATOM 1617 C C . THR A 1 222 ? -11.288 17.729 200.719 1.00 19.26 219 THR A C 1
ATOM 1618 O O . THR A 1 222 ? -10.068 17.657 200.795 1.00 21.52 219 THR A O 1
ATOM 1622 N N . ARG A 1 223 ? -12.078 17.564 201.783 1.00 19.02 220 ARG A N 1
ATOM 1623 C CA . ARG A 1 223 ? -11.517 17.354 203.120 1.00 20.27 220 ARG A CA 1
ATOM 1624 C C . ARG A 1 223 ? -10.814 15.998 203.169 1.00 20.09 220 ARG A C 1
ATOM 1625 O O . ARG A 1 223 ? -9.679 15.886 203.626 1.00 23.20 220 ARG A O 1
ATOM 1633 N N . GLN A 1 224 ? -11.471 14.955 202.673 1.00 19.77 221 GLN A N 1
ATOM 1634 C CA . GLN A 1 224 ? -10.907 13.618 202.876 1.00 19.87 221 GLN A CA 1
ATOM 1635 C C . GLN A 1 224 ? -9.693 13.322 201.959 1.00 20.19 221 GLN A C 1
ATOM 1636 O O . GLN A 1 224 ? -8.740 12.638 202.356 1.00 22.07 221 GLN A O 1
ATOM 1642 N N . PHE A 1 225 ? -9.729 13.837 200.732 1.00 17.87 222 PHE A N 1
ATOM 1643 C CA . PHE A 1 225 ? -8.717 13.468 199.741 1.00 16.28 222 PHE A CA 1
ATOM 1644 C C . PHE A 1 225 ? -7.780 14.600 199.352 1.00 17.06 222 PHE A C 1
ATOM 1645 O O . PHE A 1 225 ? -6.827 14.375 198.610 1.00 18.64 222 PHE A O 1
ATOM 1653 N N . GLY A 1 226 ? -8.040 15.816 199.824 1.00 16.52 223 GLY A N 1
ATOM 1654 C CA . GLY A 1 226 ? -7.103 16.905 199.547 1.00 16.10 223 GLY A CA 1
ATOM 1655 C C . GLY A 1 226 ? -7.245 17.530 198.160 1.00 16.65 223 GLY A C 1
ATOM 1656 O O . GLY A 1 226 ? -6.344 18.262 197.705 1.00 19.17 223 GLY A O 1
ATOM 1657 N N . PHE A 1 227 ? -8.376 17.318 197.490 1.00 15.68 224 PHE A N 1
ATOM 1658 C CA . PHE A 1 227 ? -8.665 18.091 196.269 1.00 14.97 224 PHE A CA 1
ATOM 1659 C C . PHE A 1 227 ? -8.830 19.565 196.637 1.00 15.43 224 PHE A C 1
ATOM 1660 O O . PHE A 1 227 ? -9.280 19.871 197.739 1.00 18.29 224 PHE A O 1
ATOM 1668 N N . PRO A 1 228 ? -8.491 20.473 195.709 1.00 15.17 225 PRO A N 1
ATOM 1669 C CA . PRO A 1 228 ? -8.708 21.902 195.970 1.00 14.91 225 PRO A CA 1
ATOM 1670 C C . PRO A 1 228 ? -10.202 22.237 196.065 1.00 15.77 225 PRO A C 1
ATOM 1671 O O . PRO A 1 228 ? -11.029 21.588 195.426 1.00 16.22 225 PRO A O 1
ATOM 1675 N N . ASP A 1 229 ? -10.519 23.255 196.869 1.00 18.67 226 ASP A N 1
ATOM 1676 C CA . ASP A 1 229 ? -11.911 23.629 197.129 1.00 20.47 226 ASP A CA 1
ATOM 1677 C C . ASP A 1 229 ? -12.642 24.055 195.882 1.00 20.47 226 ASP A C 1
ATOM 1678 O O . ASP A 1 229 ? -13.875 23.944 195.844 1.00 21.99 226 ASP A O 1
ATOM 1683 N N . ASP A 1 230 ? -11.909 24.508 194.866 1.00 16.98 227 ASP A N 1
ATOM 1684 C CA . ASP A 1 230 ? -12.574 24.943 193.631 1.00 15.99 227 ASP A CA 1
ATOM 1685 C C . ASP A 1 230 ? -12.639 23.855 192.575 1.00 15.12 227 ASP A C 1
ATOM 1686 O O . ASP A 1 230 ? -13.058 24.123 191.464 1.00 16.73 227 ASP A O 1
ATOM 1691 N N . CYS A 1 231 ? -12.261 22.631 192.922 1.00 13.94 228 CYS A N 1
ATOM 1692 C CA . CYS A 1 231 ? -12.420 21.529 191.963 1.00 12.63 228 CYS A CA 1
ATOM 1693 C C . CYS A 1 231 ? -13.883 21.400 191.540 1.00 12.30 228 CYS A C 1
ATOM 1694 O O . CYS A 1 231 ? -14.785 21.474 192.399 1.00 13.67 228 CYS A O 1
ATOM 1697 N N . ILE A 1 232 ? -14.140 21.227 190.245 1.00 11.36 229 ILE A N 1
ATOM 1698 C CA . ILE A 1 232 ? -15.504 21.028 189.760 1.00 12.52 229 ILE A CA 1
ATOM 1699 C C . ILE A 1 232 ? -15.711 19.577 189.312 1.00 11.12 229 ILE A C 1
ATOM 1700 O O . ILE A 1 232 ? -14.751 18.829 189.081 1.00 12.40 229 ILE A O 1
ATOM 1705 N N . VAL A 1 233 ? -16.978 19.225 189.162 1.00 10.65 230 VAL A N 1
ATOM 1706 C CA . VAL A 1 233 ? -17.386 17.934 188.665 1.00 10.34 230 VAL A CA 1
ATOM 1707 C C . VAL A 1 233 ? -18.215 18.194 187.421 1.00 11.18 230 VAL A C 1
ATOM 1708 O O . VAL A 1 233 ? -19.128 19.019 187.432 1.00 12.19 230 VAL A O 1
ATOM 1712 N N . CYS A 1 234 ? -17.896 17.482 186.343 1.00 9.91 231 CYS A N 1
ATOM 1713 C CA . CYS A 1 234 ? -18.536 17.673 185.055 1.00 10.41 231 CYS A CA 1
ATOM 1714 C C . CYS A 1 234 ? -19.290 16.443 184.608 1.00 10.23 231 CYS A C 1
ATOM 1715 O O . CYS A 1 234 ? -18.998 15.318 185.022 1.00 12.40 231 CYS A O 1
ATOM 1718 N N . THR A 1 235 ? -20.287 16.651 183.752 1.00 10.12 232 THR A N 1
ATOM 1719 C CA . THR A 1 235 ? -20.973 15.521 183.138 1.00 11.11 232 THR A CA 1
ATOM 1720 C C . THR A 1 235 ? -20.011 14.651 182.365 1.00 12.31 232 THR A C 1
ATOM 1721 O O . THR A 1 235 ? -18.954 15.112 181.872 1.00 13.35 232 THR A O 1
ATOM 1725 N N . GLY A 1 236 ? -20.392 13.388 182.227 1.00 13.00 233 GLY A N 1
ATOM 1726 C CA . GLY A 1 236 ? -19.562 12.405 181.542 1.00 12.59 233 GLY A CA 1
ATOM 1727 C C . GLY A 1 236 ? -20.096 11.975 180.203 1.00 11.03 233 GLY A C 1
ATOM 1728 O O . GLY A 1 236 ? -20.636 12.787 179.436 1.00 12.18 233 GLY A O 1
ATOM 1729 N N . THR A 1 237 ? -19.996 10.669 179.958 1.00 10.00 234 THR A N 1
ATOM 1730 C CA . THR A 1 237 ? -20.370 10.077 178.696 1.00 9.53 234 THR A CA 1
ATOM 1731 C C . THR A 1 237 ? -20.381 8.571 178.887 1.00 9.81 234 THR A C 1
ATOM 1732 O O . THR A 1 237 ? -20.239 8.081 180.019 1.00 9.59 234 THR A O 1
ATOM 1736 N N . THR A 1 238 ? -20.557 7.831 177.796 1.00 9.12 235 THR A N 1
ATOM 1737 C CA . THR A 1 238 ? -20.468 6.369 177.869 1.00 9.42 235 THR A CA 1
ATOM 1738 C C . THR A 1 238 ? -19.047 5.883 177.598 1.00 10.38 235 THR A C 1
ATOM 1739 O O . THR A 1 238 ? -18.228 6.582 176.991 1.00 11.57 235 THR A O 1
ATOM 1743 N N . ASP A 1 239 ? -18.736 4.682 178.052 1.00 9.11 236 ASP A N 1
ATOM 1744 C CA . ASP A 1 239 ? -17.372 4.190 177.854 1.00 10.68 236 ASP A CA 1
ATOM 1745 C C . ASP A 1 239 ? -16.972 4.112 176.362 1.00 9.83 236 ASP A C 1
ATOM 1746 O O . ASP A 1 239 ? -15.824 4.467 176.021 1.00 11.75 236 ASP A O 1
ATOM 1751 N N . SER A 1 240 ? -17.870 3.686 175.490 1.00 11.07 237 SER A N 1
ATOM 1752 C CA . SER A 1 240 ? -17.534 3.597 174.062 1.00 12.80 237 SER A CA 1
ATOM 1753 C C . SER A 1 240 ? -17.146 4.960 173.481 1.00 11.98 237 SER A C 1
ATOM 1754 O O . SER A 1 240 ? -16.221 5.088 172.677 1.00 13.10 237 SER A O 1
ATOM 1757 N N . ILE A 1 241 ? -17.866 5.990 173.885 1.00 10.82 238 ILE A N 1
ATOM 1758 C CA . ILE A 1 241 ? -17.591 7.323 173.359 1.00 10.14 238 ILE A CA 1
ATOM 1759 C C . ILE A 1 241 ? -16.339 7.903 173.996 1.00 10.20 238 ILE A C 1
ATOM 1760 O O . ILE A 1 241 ? -15.532 8.545 173.310 1.00 10.71 238 ILE A O 1
ATOM 1765 N N . ALA A 1 242 ? -16.144 7.667 175.298 1.00 10.05 239 ALA A N 1
ATOM 1766 C CA . ALA A 1 242 ? -14.912 8.121 175.962 1.00 10.02 239 ALA A CA 1
ATOM 1767 C C . ALA A 1 242 ? -13.691 7.517 175.267 1.00 9.95 239 ALA A C 1
ATOM 1768 O O . ALA A 1 242 ? -12.706 8.240 175.033 1.00 10.61 239 ALA A O 1
ATOM 1770 N N . ALA A 1 243 ? -13.748 6.230 174.891 1.00 10.25 240 ALA A N 1
ATOM 1771 C CA . ALA A 1 243 ? -12.617 5.611 174.206 1.00 9.82 240 ALA A CA 1
ATOM 1772 C C . ALA A 1 243 ? -12.366 6.295 172.837 1.00 9.76 240 ALA A C 1
ATOM 1773 O O . ALA A 1 243 ? -11.222 6.539 172.463 1.00 10.88 240 ALA A O 1
ATOM 1775 N N . PHE A 1 244 ? -13.426 6.613 172.097 1.00 10.91 241 PHE A N 1
ATOM 1776 C CA . PHE A 1 244 ? -13.281 7.395 170.863 1.00 10.49 241 PHE A CA 1
ATOM 1777 C C . PHE A 1 244 ? -12.642 8.755 171.123 1.00 10.11 241 PHE A C 1
ATOM 1778 O O . PHE A 1 244 ? -11.723 9.169 170.406 1.00 10.80 241 PHE A O 1
ATOM 1786 N N . LEU A 1 245 ? -13.111 9.447 172.164 1.00 10.33 242 LEU A N 1
ATOM 1787 C CA . LEU A 1 245 ? -12.588 10.786 172.498 1.00 10.18 242 LEU A CA 1
ATOM 1788 C C . LEU A 1 245 ? -11.078 10.746 172.751 1.00 9.26 242 LEU A C 1
ATOM 1789 O O . LEU A 1 245 ? -10.371 11.706 172.471 1.00 10.90 242 LEU A O 1
ATOM 1794 N N . ALA A 1 246 ? -10.597 9.651 173.333 1.00 9.38 243 ALA A N 1
ATOM 1795 C CA . ALA A 1 246 ? -9.183 9.509 173.633 1.00 9.98 243 ALA A CA 1
ATOM 1796 C C . ALA A 1 246 ? -8.294 9.656 172.406 1.00 10.31 243 ALA A C 1
ATOM 1797 O O . ALA A 1 246 ? -7.123 10.056 172.538 1.00 12.20 243 ALA A O 1
ATOM 1799 N N . ALA A 1 247 ? -8.816 9.377 171.210 1.00 10.80 244 ALA A N 1
ATOM 1800 C CA . ALA A 1 247 ? -8.003 9.515 169.983 1.00 11.92 244 ALA A CA 1
ATOM 1801 C C . ALA A 1 247 ? -7.704 10.975 169.623 1.00 13.62 244 ALA A C 1
ATOM 1802 O O . ALA A 1 247 ? -6.864 11.227 168.780 1.00 14.62 244 ALA A O 1
ATOM 1804 N N . ARG A 1 248 ? -8.367 11.920 170.299 1.00 15.41 245 ARG A N 1
ATOM 1805 C CA . ARG A 1 248 ? -8.105 13.365 170.174 1.00 18.06 245 ARG A CA 1
ATOM 1806 C C . ARG A 1 248 ? -8.435 13.828 168.756 1.00 21.37 245 ARG A C 1
ATOM 1807 O O . ARG A 1 248 ? -7.873 14.818 168.294 1.00 23.89 245 ARG A O 1
ATOM 1815 N N . ALA A 1 249 ? -9.331 13.107 168.066 1.00 21.35 246 ALA A N 1
ATOM 1816 C CA . ALA A 1 249 ? -9.836 13.496 166.733 1.00 22.48 246 ALA A CA 1
ATOM 1817 C C . ALA A 1 249 ? -11.152 14.207 166.846 1.00 21.47 246 ALA A C 1
ATOM 1818 O O . ALA A 1 249 ? -12.129 13.641 167.343 1.00 25.38 246 ALA A O 1
ATOM 1820 N N . THR A 1 250 ? -11.211 15.427 166.342 1.00 18.07 247 THR A N 1
ATOM 1821 C CA . THR A 1 250 ? -12.403 16.216 166.559 1.00 19.60 247 THR A CA 1
ATOM 1822 C C . THR A 1 250 ? -12.943 16.857 165.318 1.00 19.52 247 THR A C 1
ATOM 1823 O O . THR A 1 250 ? -13.940 17.541 165.407 1.00 21.89 247 THR A O 1
ATOM 1827 N N . GLU A 1 251 ? -12.323 16.656 164.164 1.00 15.56 248 GLU A N 1
ATOM 1828 C CA . GLU A 1 251 ? -12.857 17.275 162.956 1.00 16.67 248 GLU A CA 1
ATOM 1829 C C . GLU A 1 251 ? -13.745 16.321 162.155 1.00 14.21 248 GLU A C 1
ATOM 1830 O O . GLU A 1 251 ? -13.491 15.126 162.102 1.00 13.72 248 GLU A O 1
ATOM 1836 N N . PRO A 1 252 ? -14.796 16.838 161.516 1.00 14.42 249 PRO A N 1
ATOM 1837 C CA . PRO A 1 252 ? -15.581 15.994 160.620 1.00 13.09 249 PRO A CA 1
ATOM 1838 C C . PRO A 1 252 ? -14.689 15.316 159.573 1.00 13.08 249 PRO A C 1
ATOM 1839 O O . PRO A 1 252 ? -13.753 15.924 159.009 1.00 14.71 249 PRO A O 1
ATOM 1843 N N . GLY A 1 253 ? -14.964 14.038 159.331 1.00 12.75 250 GLY A N 1
ATOM 1844 C CA . GLY A 1 253 ? -14.175 13.252 158.399 1.00 13.33 250 GLY A CA 1
ATOM 1845 C C . GLY A 1 253 ? -13.093 12.446 159.093 1.00 12.26 250 GLY A C 1
ATOM 1846 O O . GLY A 1 253 ? -12.529 11.522 158.503 1.00 12.94 250 GLY A O 1
ATOM 1847 N N . LYS A 1 254 ? -12.818 12.746 160.356 1.00 12.01 251 LYS A N 1
ATOM 1848 C CA . LYS A 1 254 ? -11.901 11.888 161.119 1.00 11.18 251 LYS A CA 1
ATOM 1849 C C . LYS A 1 254 ? -12.642 10.666 161.618 1.00 11.06 251 LYS A C 1
ATOM 1850 O O . LYS A 1 254 ? -13.819 10.776 161.986 1.00 12.39 251 LYS A O 1
ATOM 1856 N N . ALA A 1 255 ? -11.972 9.510 161.606 1.00 11.31 252 ALA A N 1
ATOM 1857 C CA . ALA A 1 255 ? -12.625 8.253 161.998 1.00 11.09 252 ALA A CA 1
ATOM 1858 C C . ALA A 1 255 ? -11.726 7.461 162.893 1.00 10.01 252 ALA A C 1
ATOM 1859 O O . ALA A 1 255 ? -10.495 7.626 162.822 1.00 10.55 252 ALA A O 1
ATOM 1861 N N . VAL A 1 256 ? -12.323 6.591 163.705 1.00 9.84 253 VAL A N 1
ATOM 1862 C CA . VAL A 1 256 ? -11.555 5.578 164.417 1.00 10.29 253 VAL A CA 1
ATOM 1863 C C . VAL A 1 256 ? -12.130 4.218 164.119 1.00 9.31 253 VAL A C 1
ATOM 1864 O O . VAL A 1 256 ? -13.332 3.981 164.337 1.00 10.39 253 VAL A O 1
ATOM 1868 N N . THR A 1 257 ? -11.273 3.320 163.641 1.00 10.41 254 THR A N 1
ATOM 1869 C CA . THR A 1 257 ? -11.602 1.909 163.518 1.00 10.46 254 THR A CA 1
ATOM 1870 C C . THR A 1 257 ? -11.058 1.175 164.721 1.00 9.89 254 THR A C 1
ATOM 1871 O O . THR A 1 257 ? -9.845 1.279 165.000 1.00 11.55 254 THR A O 1
ATOM 1875 N N . SER A 1 258 ? -11.909 0.381 165.385 1.00 10.94 255 SER A N 1
ATOM 1876 C CA . SER A 1 258 ? -11.472 -0.514 166.434 1.00 11.80 255 SER A CA 1
ATOM 1877 C C . SER A 1 258 ? -11.351 -1.920 165.868 1.00 11.04 255 SER A C 1
ATOM 1878 O O . SER A 1 258 ? -12.365 -2.533 165.487 1.00 12.26 255 SER A O 1
ATOM 1881 N N . LEU A 1 259 ? -10.117 -2.405 165.784 1.00 11.55 256 LEU A N 1
ATOM 1882 C CA . LEU A 1 259 ? -9.819 -3.731 165.270 1.00 11.94 256 LEU A CA 1
ATOM 1883 C C . LEU A 1 259 ? -9.766 -4.670 166.458 1.00 13.91 256 LEU A C 1
ATOM 1884 O O . LEU A 1 259 ? -8.694 -5.152 166.851 1.00 15.05 256 LEU A O 1
ATOM 1889 N N . GLY A 1 260 ? -10.932 -4.894 167.043 1.00 14.45 257 GLY A N 1
ATOM 1890 C CA . GLY A 1 260 ? -11.056 -5.696 168.245 1.00 15.03 257 GLY A CA 1
ATOM 1891 C C . GLY A 1 260 ? -11.685 -7.028 167.904 1.00 15.43 257 GLY A C 1
ATOM 1892 O O . GLY A 1 260 ? -11.560 -7.466 166.758 1.00 16.41 257 GLY A O 1
ATOM 1893 N N . SER A 1 261 ? -12.361 -7.659 168.870 1.00 16.55 258 SER A N 1
ATOM 1894 C CA . SER A 1 261 ? -12.976 -8.943 168.600 1.00 17.50 258 SER A CA 1
ATOM 1895 C C . SER A 1 261 ? -13.975 -8.836 167.474 1.00 17.54 258 SER A C 1
ATOM 1896 O O . SER A 1 261 ? -14.149 -9.790 166.690 1.00 18.28 258 SER A O 1
ATOM 1899 N N . THR A 1 262 ? -14.646 -7.686 167.412 1.00 16.59 259 THR A N 1
ATOM 1900 C CA . THR A 1 262 ? -15.424 -7.317 166.232 1.00 16.27 259 THR A CA 1
ATOM 1901 C C . THR A 1 262 ? -14.857 -6.017 165.677 1.00 13.86 259 THR A C 1
ATOM 1902 O O . THR A 1 262 ? -14.104 -5.307 166.360 1.00 16.04 259 THR A O 1
ATOM 1906 N N . LEU A 1 263 ? -15.190 -5.737 164.424 1.00 13.34 260 LEU A N 1
ATOM 1907 C CA . LEU A 1 263 ? -14.746 -4.544 163.732 1.00 12.57 260 LEU A CA 1
ATOM 1908 C C . LEU A 1 263 ? -15.768 -3.430 163.920 1.00 14.35 260 LEU A C 1
ATOM 1909 O O . LEU A 1 263 ? -16.863 -3.492 163.388 1.00 16.72 260 LEU A O 1
ATOM 1914 N N . ALA A 1 264 ? -15.408 -2.410 164.671 1.00 11.71 261 ALA A N 1
ATOM 1915 C CA . ALA A 1 264 ? -16.335 -1.313 164.930 1.00 11.86 261 ALA A CA 1
ATOM 1916 C C . ALA A 1 264 ? -15.728 -0.046 164.350 1.00 11.98 261 ALA A C 1
ATOM 1917 O O . ALA A 1 264 ? -14.547 0.207 164.556 1.00 14.41 261 ALA A O 1
ATOM 1919 N N . ILE A 1 265 ? -16.526 0.741 163.629 1.00 9.62 262 ILE A N 1
ATOM 1920 C CA . ILE A 1 265 ? -16.028 1.983 163.085 1.00 10.40 262 ILE A CA 1
ATOM 1921 C C . ILE A 1 265 ? -16.866 3.156 163.584 1.00 10.78 262 ILE A C 1
ATOM 1922 O O . ILE A 1 265 ? -18.068 3.017 163.828 1.00 11.11 262 ILE A O 1
ATOM 1927 N N . LYS A 1 266 ? -16.216 4.307 163.707 1.00 10.65 263 LYS A N 1
ATOM 1928 C CA . LYS A 1 266 ? -16.844 5.538 164.178 1.00 10.45 263 LYS A CA 1
ATOM 1929 C C . LYS A 1 266 ? -16.324 6.679 163.329 1.00 10.65 263 LYS A C 1
ATOM 1930 O O . LYS A 1 266 ? -15.121 6.813 163.150 1.00 12.65 263 LYS A O 1
ATOM 1936 N N . LEU A 1 267 ? -17.237 7.502 162.839 1.00 10.08 264 LEU A N 1
ATOM 1937 C CA . LEU A 1 267 ? -16.917 8.548 161.903 1.00 9.41 264 LEU A CA 1
ATOM 1938 C C . LEU A 1 267 ? -17.528 9.856 162.387 1.00 10.34 264 LEU A C 1
ATOM 1939 O O . LEU A 1 267 ? -18.748 9.939 162.604 1.00 11.33 264 LEU A O 1
ATOM 1944 N N . LEU A 1 268 ? -16.709 10.905 162.489 1.00 10.55 265 LEU A N 1
ATOM 1945 C CA . LEU A 1 268 ? -17.237 12.216 162.889 1.00 11.32 265 LEU A CA 1
ATOM 1946 C C . LEU A 1 268 ? -17.859 12.923 161.704 1.00 11.03 265 LEU A C 1
ATOM 1947 O O . LEU A 1 268 ? -17.281 12.956 160.601 1.00 12.59 265 LEU A O 1
ATOM 1952 N N . SER A 1 269 ? -19.036 13.485 161.926 1.00 9.98 266 SER A N 1
ATOM 1953 C CA . SER A 1 269 ? -19.859 13.963 160.816 1.00 11.96 266 SER A CA 1
ATOM 1954 C C . SER A 1 269 ? -20.520 15.297 161.139 1.00 11.31 266 SER A C 1
ATOM 1955 O O . SER A 1 269 ? -20.969 15.520 162.286 1.00 13.01 266 SER A O 1
ATOM 1958 N N . THR A 1 270 ? -20.649 16.185 160.163 1.00 11.66 267 THR A N 1
ATOM 1959 C CA . THR A 1 270 ? -21.495 17.372 160.386 1.00 11.74 267 THR A CA 1
ATOM 1960 C C . THR A 1 270 ? -22.989 17.043 160.283 1.00 12.44 267 THR A C 1
ATOM 1961 O O . THR A 1 270 ? -23.828 17.847 160.712 1.00 15.90 267 THR A O 1
ATOM 1965 N N . LYS A 1 271 ? -23.318 15.870 159.724 1.00 13.07 268 LYS A N 1
ATOM 1966 C CA . LYS A 1 271 ? -24.690 15.450 159.485 1.00 12.67 268 LYS A CA 1
ATOM 1967 C C . LYS A 1 271 ? -25.033 14.249 160.363 1.00 11.85 268 LYS A C 1
ATOM 1968 O O . LYS A 1 271 ? -24.267 13.277 160.466 1.00 13.51 268 LYS A O 1
ATOM 1974 N N . ARG A 1 272 ? -26.205 14.303 160.997 1.00 11.16 269 ARG A N 1
ATOM 1975 C CA . ARG A 1 272 ? -26.689 13.189 161.812 1.00 11.40 269 ARG A CA 1
ATOM 1976 C C . ARG A 1 272 ? -27.103 12.014 160.913 1.00 10.34 269 ARG A C 1
ATOM 1977 O O . ARG A 1 272 ? -27.731 12.239 159.870 1.00 13.57 269 ARG A O 1
ATOM 1985 N N . VAL A 1 273 ? -26.770 10.787 161.320 1.00 10.86 270 VAL A N 1
ATOM 1986 C CA . VAL A 1 273 ? -27.143 9.608 160.536 1.00 10.18 270 VAL A CA 1
ATOM 1987 C C . VAL A 1 273 ? -27.733 8.543 161.480 1.00 10.21 270 VAL A C 1
ATOM 1988 O O . VAL A 1 273 ? -27.075 8.108 162.439 1.00 12.80 270 VAL A O 1
ATOM 1992 N N . ASP A 1 274 ? -28.958 8.123 161.185 1.00 11.49 271 ASP A N 1
ATOM 1993 C CA . ASP A 1 274 ? -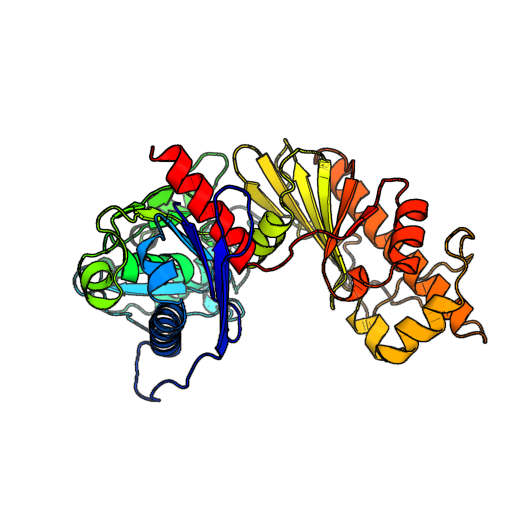29.566 7.005 161.915 1.00 13.07 271 ASP A CA 1
ATOM 1994 C C . ASP A 1 274 ? -30.268 6.098 160.925 1.00 14.16 271 ASP A C 1
ATOM 1995 O O . ASP A 1 274 ? -31.094 6.570 160.137 1.00 16.35 271 ASP A O 1
ATOM 2000 N N . ASP A 1 275 ? -29.962 4.806 160.976 1.00 15.14 272 ASP A N 1
ATOM 2001 C CA . ASP A 1 275 ? -30.580 3.878 160.032 1.00 14.34 272 ASP A CA 1
ATOM 2002 C C . ASP A 1 275 ? -30.737 2.520 160.693 1.00 16.08 272 ASP A C 1
ATOM 2003 O O . ASP A 1 275 ? -29.746 1.805 160.897 1.00 17.74 272 ASP A O 1
ATOM 2008 N N . ALA A 1 276 ? -31.977 2.142 160.997 1.00 18.56 273 ALA A N 1
ATOM 2009 C CA . ALA A 1 276 ? -32.204 0.893 161.703 1.00 20.59 273 ALA A CA 1
ATOM 2010 C C . ALA A 1 276 ? -31.884 -0.337 160.859 1.00 19.23 273 ALA A C 1
ATOM 2011 O O . ALA A 1 276 ? -31.539 -1.370 161.411 1.00 20.61 273 ALA A O 1
ATOM 2013 N N . ARG A 1 277 ? -31.953 -0.231 159.531 1.00 17.84 274 ARG A N 1
ATOM 2014 C CA . ARG A 1 277 ? -31.637 -1.390 158.671 1.00 18.49 274 ARG A CA 1
ATOM 2015 C C . ARG A 1 277 ? -30.246 -1.920 159.002 1.00 18.41 274 ARG A C 1
ATOM 2016 O O . ARG A 1 277 ? -30.030 -3.124 159.120 1.00 19.16 274 ARG A O 1
ATOM 2024 N N . TYR A 1 278 ? -29.326 -0.991 159.215 1.00 16.71 275 TYR A N 1
ATOM 2025 C CA . TYR A 1 278 ? -27.940 -1.326 159.409 1.00 15.48 275 TYR A CA 1
ATOM 2026 C C . TYR A 1 278 ? -27.473 -1.154 160.837 1.00 16.54 275 TYR A C 1
ATOM 2027 O O . TYR A 1 278 ? -26.289 -1.293 161.116 1.00 17.42 275 TYR A O 1
ATOM 2036 N N . GLY A 1 279 ? -28.397 -0.849 161.740 1.00 17.54 276 GLY A N 1
ATOM 2037 C CA . GLY A 1 279 ? -28.058 -0.593 163.140 1.00 19.83 276 GLY A CA 1
ATOM 2038 C C . GLY A 1 279 ? -27.131 0.591 163.328 1.00 20.27 276 GLY A C 1
ATOM 2039 O O . GLY A 1 279 ? -26.339 0.623 164.280 1.00 22.71 276 GLY A O 1
ATOM 2040 N N . VAL A 1 280 ? -27.228 1.567 162.423 1.00 17.96 277 VAL A N 1
ATOM 2041 C CA . VAL A 1 280 ? -26.408 2.753 162.495 1.00 17.23 277 VAL A CA 1
ATOM 2042 C C . VAL A 1 280 ? -27.098 3.812 163.332 1.00 16.25 277 VAL A C 1
ATOM 2043 O O . VAL A 1 280 ? -28.279 4.143 163.159 1.00 15.09 277 VAL A O 1
ATOM 2047 N N . TYR A 1 281 ? -26.312 4.379 164.229 1.00 17.88 278 TYR A N 1
ATOM 2048 C CA . TYR A 1 281 ? -26.787 5.316 165.205 1.00 18.47 278 TYR A CA 1
ATOM 2049 C C . TYR A 1 281 ? -25.810 6.472 165.352 1.00 16.56 278 TYR A C 1
ATOM 2050 O O . TYR A 1 281 ? -24.561 6.271 165.228 1.00 17.80 278 TYR A O 1
ATOM 2059 N N . SER A 1 282 ? -26.338 7.658 165.648 1.00 12.51 279 SER A N 1
ATOM 2060 C CA . SER A 1 282 ? -25.493 8.826 165.926 1.00 11.32 279 SER A CA 1
ATOM 2061 C C . SER A 1 282 ? -25.575 9.330 167.368 1.00 9.60 279 SER A C 1
ATOM 2062 O O . SER A 1 282 ? -26.677 9.473 167.926 1.00 11.46 279 SER A O 1
ATOM 2065 N N . HIS A 1 283 ? -24.414 9.678 167.920 1.00 9.29 280 HIS A N 1
ATOM 2066 C CA . HIS A 1 283 ? -24.297 10.424 169.179 1.00 9.85 280 HIS A CA 1
ATOM 2067 C C . HIS A 1 283 ? -23.815 11.828 168.925 1.00 10.62 280 HIS A C 1
ATOM 2068 O O . HIS A 1 283 ? -23.049 12.083 167.983 1.00 11.74 280 HIS A O 1
ATOM 2075 N N . ARG A 1 284 ? -24.207 12.748 169.793 1.00 10.40 281 ARG A N 1
ATOM 2076 C CA . ARG A 1 284 ? -23.723 14.094 169.607 1.00 12.77 281 ARG A CA 1
ATOM 2077 C C . ARG A 1 284 ? -22.341 14.237 170.268 1.00 15.19 281 ARG A C 1
ATOM 2078 O O . ARG A 1 284 ? -22.088 13.678 171.314 1.00 19.32 281 ARG A O 1
ATOM 2086 N N . LEU A 1 285 ? -21.422 14.916 169.592 1.00 13.59 282 LEU A N 1
ATOM 2087 C CA . LEU A 1 285 ? -20.103 15.231 170.144 1.00 16.37 282 LEU A CA 1
ATOM 2088 C C . LEU A 1 285 ? -19.770 16.643 169.809 1.00 18.07 282 LEU A C 1
ATOM 2089 O O . LEU A 1 285 ? -19.684 17.004 168.641 1.00 15.81 282 LEU A O 1
ATOM 2094 N N . ASP A 1 286 ? -19.581 17.434 170.850 1.00 21.59 283 ASP A N 1
ATOM 2095 C CA . ASP A 1 286 ? -19.484 18.867 170.673 1.00 22.97 283 ASP A CA 1
ATOM 2096 C C . ASP A 1 286 ? -20.673 19.273 169.738 1.00 23.02 283 ASP A C 1
ATOM 2097 O O . ASP A 1 286 ? -21.815 18.908 170.005 1.00 25.97 283 ASP A O 1
ATOM 2102 N N . ASP A 1 287 ? -20.406 19.947 168.623 1.00 22.68 284 ASP A N 1
ATOM 2103 C CA . ASP A 1 287 ? -21.444 20.407 167.681 1.00 20.46 284 ASP A CA 1
ATOM 2104 C C . ASP A 1 287 ? -21.585 19.516 166.435 1.00 20.27 284 ASP A C 1
ATOM 2105 O O . ASP A 1 287 ? -22.104 19.917 165.397 1.00 22.64 284 ASP A O 1
ATOM 2110 N N . LYS A 1 288 ? -21.129 18.278 166.572 1.00 16.62 285 LYS A N 1
ATOM 2111 C CA . LYS A 1 288 ? -21.045 17.307 165.472 1.00 15.93 285 LYS A CA 1
ATOM 2112 C C . LYS A 1 288 ? -21.700 16.005 165.896 1.00 13.19 285 LYS A C 1
ATOM 2113 O O . LYS A 1 288 ? -22.196 15.871 167.025 1.00 12.56 285 LYS A O 1
ATOM 2119 N N . TRP A 1 289 ? -21.654 15.041 164.995 1.00 12.17 286 TRP A N 1
ATOM 2120 C CA . TRP A 1 289 ? -22.299 13.751 165.194 1.00 12.31 286 TRP A CA 1
ATOM 2121 C C . TRP A 1 289 ? -21.280 12.647 165.035 1.00 11.80 286 TRP A C 1
ATOM 2122 O O . TRP A 1 289 ? -20.508 12.604 164.059 1.00 16.69 286 TRP A O 1
ATOM 2133 N N . LEU A 1 290 ? -21.263 11.740 165.999 1.00 10.56 287 LEU A N 1
ATOM 2134 C CA . LEU A 1 290 ? -20.409 10.575 165.887 1.00 10.28 287 LEU A CA 1
ATOM 2135 C C . LEU A 1 290 ? -21.259 9.402 165.365 1.00 9.40 287 LEU A C 1
ATOM 2136 O O . LEU A 1 290 ? -22.196 8.965 166.041 1.00 11.23 287 LEU A O 1
ATOM 2141 N N . VAL A 1 291 ? -20.933 8.909 164.163 1.00 10.70 288 VAL A N 1
ATOM 2142 C CA . VAL A 1 291 ? -21.723 7.893 163.462 1.00 11.25 288 VAL A CA 1
ATOM 2143 C C . VAL A 1 291 ? -21.015 6.557 163.551 1.00 11.09 288 VAL A C 1
ATOM 2144 O O . VAL A 1 291 ? -19.847 6.468 163.192 1.00 12.84 288 VAL A O 1
ATOM 2148 N N . GLY A 1 292 ? -21.689 5.547 164.086 1.00 11.48 289 GLY A N 1
ATOM 2149 C CA . GLY A 1 292 ? -21.073 4.245 164.321 1.00 13.10 289 GLY A CA 1
ATOM 2150 C C . GLY A 1 292 ? -21.772 3.091 163.649 1.00 13.48 289 GLY A C 1
ATOM 2151 O O . GLY A 1 292 ? -23.002 3.146 163.426 1.00 13.50 289 GLY A O 1
ATOM 2152 N N . GLY A 1 293 ? -20.988 2.064 163.297 1.00 13.18 290 GLY A N 1
ATOM 2153 C CA . GLY A 1 293 ? -21.525 0.790 162.808 1.00 12.84 290 GLY A CA 1
ATOM 2154 C C . GLY A 1 293 ? -20.554 -0.300 163.234 1.00 10.37 290 GLY A C 1
ATOM 2155 O O . GLY A 1 293 ? -19.354 -0.029 163.435 1.00 12.35 290 GLY A O 1
ATOM 2156 N N . ALA A 1 294 ? -21.002 -1.542 163.322 1.00 12.15 291 ALA A N 1
ATOM 2157 C CA . ALA A 1 294 ? -20.087 -2.629 163.685 1.00 13.22 291 ALA A CA 1
ATOM 2158 C C . ALA A 1 294 ? -20.395 -3.880 162.919 1.00 12.92 291 ALA A C 1
ATOM 2159 O O . ALA A 1 294 ? -21.557 -4.266 162.729 1.00 13.04 291 ALA A O 1
ATOM 2161 N N . SER A 1 295 ? -19.320 -4.521 162.486 1.00 13.05 292 SER A N 1
ATOM 2162 C CA . SER A 1 295 ? -19.352 -5.774 161.731 1.00 12.37 292 SER A CA 1
ATOM 2163 C C . SER A 1 295 ? -18.943 -6.926 162.629 1.00 12.47 292 SER A C 1
ATOM 2164 O O . SER A 1 295 ? -18.116 -6.743 163.549 1.00 13.92 292 SER A O 1
ATOM 2167 N N . ASN A 1 296 ? -19.478 -8.114 162.332 1.00 12.00 293 ASN A N 1
ATOM 2168 C CA . ASN A 1 296 ? -19.052 -9.335 163.017 1.00 12.45 293 ASN A CA 1
ATOM 2169 C C . ASN A 1 296 ? -17.691 -9.879 162.569 1.00 13.10 293 ASN A C 1
ATOM 2170 O O . ASN A 1 296 ? -17.192 -10.848 163.165 1.00 14.42 293 ASN A O 1
ATOM 2175 N N . THR A 1 297 ? -17.063 -9.262 161.563 1.00 11.63 294 THR A N 1
ATOM 2176 C CA . THR A 1 297 ? -15.724 -9.710 161.194 1.00 11.36 294 THR A CA 1
ATOM 2177 C C . THR A 1 297 ? -14.711 -9.183 162.220 1.00 13.35 294 THR A C 1
ATOM 2178 O O . THR A 1 297 ? -15.089 -8.465 163.145 1.00 15.11 294 THR A O 1
ATOM 2182 N N . GLY A 1 298 ? -13.438 -9.563 162.072 1.00 13.45 295 GLY A N 1
ATOM 2183 C CA . GLY A 1 298 ? -12.387 -9.013 162.914 1.00 14.70 295 GLY A CA 1
ATOM 2184 C C . GLY A 1 298 ? -11.649 -10.028 163.753 1.00 15.66 295 GLY A C 1
ATOM 2185 O O . GLY A 1 298 ? -11.350 -11.127 163.281 1.00 16.28 295 GLY A O 1
ATOM 2186 N N . GLY A 1 299 ? -11.403 -9.666 165.001 1.00 15.88 296 GLY A N 1
ATOM 2187 C CA . GLY A 1 299 ? -10.518 -10.410 165.871 1.00 15.82 296 GLY A CA 1
ATOM 2188 C C . GLY A 1 299 ? -10.997 -11.798 166.279 1.00 18.28 296 GLY A C 1
ATOM 2189 O O . GLY A 1 299 ? -10.178 -12.701 166.443 1.00 19.07 296 GLY A O 1
ATOM 2190 N N . ALA A 1 300 ? -12.303 -11.979 166.483 1.00 17.91 297 ALA A N 1
ATOM 2191 C CA . ALA A 1 300 ? -12.772 -13.282 166.947 1.00 18.90 297 ALA A CA 1
ATOM 2192 C C . ALA A 1 300 ? -12.511 -14.348 165.898 1.00 18.73 297 ALA A C 1
ATOM 2193 O O . ALA A 1 300 ? -12.118 -15.485 166.229 1.00 21.19 297 ALA A O 1
ATOM 2195 N N . ILE A 1 301 ? -12.707 -14.001 164.625 1.00 18.01 298 ILE A N 1
ATOM 2196 C CA . ILE A 1 301 ? -12.411 -14.994 163.601 1.00 17.06 298 ILE A CA 1
ATOM 2197 C C . ILE A 1 301 ? -10.887 -15.123 163.438 1.00 17.46 298 ILE A C 1
ATOM 2198 O O . ILE A 1 301 ? -10.376 -16.239 163.260 1.00 18.02 298 ILE A O 1
ATOM 2203 N N . LEU A 1 302 ? -10.150 -14.022 163.546 1.00 17.28 299 LEU A N 1
ATOM 2204 C CA . LEU A 1 302 ? -8.685 -14.138 163.520 1.00 17.41 299 LEU A CA 1
ATOM 2205 C C . LEU A 1 302 ? -8.200 -15.115 164.598 1.00 18.15 299 LEU A C 1
ATOM 2206 O O . LEU A 1 302 ? -7.374 -15.986 164.316 1.00 18.84 299 LEU A O 1
ATOM 2211 N N . ARG A 1 303 ? -8.726 -14.994 165.816 1.00 19.11 300 ARG A N 1
ATOM 2212 C CA . ARG A 1 303 ? -8.306 -15.826 166.937 1.00 19.83 300 ARG A CA 1
ATOM 2213 C C . ARG A 1 303 ? -8.692 -17.284 166.746 1.00 19.22 300 ARG A C 1
ATOM 2214 O O . ARG A 1 303 ? -7.948 -18.179 167.173 1.00 20.88 300 ARG A O 1
ATOM 2222 N N . GLN A 1 304 ? -9.839 -17.535 166.116 1.00 19.16 301 GLN A N 1
ATOM 2223 C CA . GLN A 1 304 ? -10.255 -18.910 165.817 1.00 19.99 301 GLN A CA 1
ATOM 2224 C C . GLN A 1 304 ? -9.210 -19.605 164.939 1.00 20.47 301 GLN A C 1
ATOM 2225 O O . GLN A 1 304 ? -8.968 -20.806 165.076 1.00 22.14 301 GLN A O 1
ATOM 2231 N N . LEU A 1 305 ? -8.579 -18.826 164.065 1.00 20.06 302 LEU A N 1
ATOM 2232 C CA . LEU A 1 305 ? -7.613 -19.357 163.090 1.00 20.08 302 LEU A CA 1
ATOM 2233 C C . LEU A 1 305 ? -6.153 -19.309 163.537 1.00 20.99 302 LEU A C 1
ATOM 2234 O O . LEU A 1 305 ? -5.371 -20.202 163.169 1.00 23.20 302 LEU A O 1
ATOM 2239 N N . PHE A 1 306 ? -5.791 -18.295 164.333 1.00 19.44 303 PHE A N 1
ATOM 2240 C CA . PHE A 1 306 ? -4.379 -18.000 164.620 1.00 19.79 303 PHE A CA 1
ATOM 2241 C C . PHE A 1 306 ? -4.220 -17.436 166.027 1.00 19.99 303 PHE A C 1
ATOM 2242 O O . PHE A 1 306 ? -5.020 -16.598 166.466 1.00 20.44 303 PHE A O 1
ATOM 2250 N N . SER A 1 307 ? -3.182 -17.871 166.726 1.00 21.43 304 SER A N 1
ATOM 2251 C CA . SER A 1 307 ? -2.800 -17.244 167.975 1.00 22.03 304 SER A CA 1
ATOM 2252 C C . SER A 1 307 ? -2.222 -15.850 167.738 1.00 21.84 304 SER A C 1
ATOM 2253 O O . SER A 1 307 ? -1.836 -15.489 166.617 1.00 21.53 304 SER A O 1
ATOM 2256 N N . ASP A 1 308 ? -2.141 -15.062 168.796 1.00 23.27 305 ASP A N 1
ATOM 2257 C CA . ASP A 1 308 ? -1.531 -13.754 168.655 1.00 22.42 305 ASP A CA 1
ATOM 2258 C C . ASP A 1 308 ? -0.094 -13.867 168.144 1.00 23.49 305 ASP A C 1
ATOM 2259 O O . ASP A 1 308 ? 0.355 -13.043 167.331 1.00 22.89 305 ASP A O 1
ATOM 2264 N N . GLU A 1 309 ? 0.623 -14.888 168.618 1.00 24.55 306 GLU A N 1
ATOM 2265 C CA . GLU A 1 309 ? 2.016 -15.049 168.224 1.00 26.56 306 GLU A CA 1
ATOM 2266 C C . GLU A 1 309 ? 2.052 -15.376 166.746 1.00 24.60 306 GLU A C 1
ATOM 2267 O O . GLU A 1 309 ? 2.876 -14.845 165.996 1.00 24.38 306 GLU A O 1
ATOM 2273 N N . GLN A 1 310 ? 1.139 -16.223 166.300 1.00 22.65 307 GLN A N 1
ATOM 2274 C CA . GLN A 1 310 ? 1.102 -16.521 164.869 1.00 22.27 307 GLN A CA 1
ATOM 2275 C C . GLN A 1 310 ? 0.759 -15.284 164.038 1.00 21.04 307 GLN A C 1
ATOM 2276 O O . GLN A 1 310 ? 1.332 -15.065 162.956 1.00 21.26 307 GLN A O 1
ATOM 2282 N N . LEU A 1 311 ? -0.183 -14.471 164.505 1.00 20.22 308 LEU A N 1
ATOM 2283 C CA . LEU A 1 311 ? -0.523 -13.294 163.711 1.00 19.92 308 LEU A CA 1
ATOM 2284 C C . LEU A 1 311 ? 0.703 -12.382 163.552 1.00 21.37 308 LEU A C 1
ATOM 2285 O O . LEU A 1 311 ? 0.971 -11.886 162.449 1.00 22.10 308 LEU A O 1
ATOM 2290 N N . GLU A 1 312 ? 1.426 -12.123 164.647 1.00 22.00 309 GLU A N 1
ATOM 2291 C CA . GLU A 1 312 ? 2.658 -11.337 164.554 1.00 24.02 309 GLU A CA 1
ATOM 2292 C C . GLU A 1 312 ? 3.695 -11.972 163.607 1.00 24.05 309 GLU A C 1
ATOM 2293 O O . GLU A 1 312 ? 4.241 -11.290 162.726 1.00 24.94 309 GLU A O 1
ATOM 2299 N N . ARG A 1 313 ? 3.979 -13.260 163.779 1.00 24.48 310 ARG A N 1
ATOM 2300 C CA . ARG A 1 313 ? 5.017 -13.899 162.966 1.00 25.49 310 ARG A CA 1
ATOM 2301 C C . ARG A 1 313 ? 4.655 -13.981 161.475 1.00 24.11 310 ARG A C 1
ATOM 2302 O O . ARG A 1 313 ? 5.453 -13.593 160.608 1.00 23.91 310 ARG A O 1
ATOM 2310 N N . LEU A 1 314 ? 3.452 -14.472 161.176 1.00 21.78 311 LEU A N 1
ATOM 2311 C CA . LEU A 1 314 ? 2.991 -14.567 159.795 1.00 20.96 311 LEU A CA 1
ATOM 2312 C C . LEU A 1 314 ? 2.927 -13.187 159.153 1.00 20.00 311 LEU A C 1
ATOM 2313 O O . LEU A 1 314 ? 3.254 -13.041 157.975 1.00 18.84 311 LEU A O 1
ATOM 2318 N N . SER A 1 315 ? 2.511 -12.172 159.914 1.00 19.46 312 SER A N 1
ATOM 2319 C CA . SER A 1 315 ? 2.351 -10.852 159.305 1.00 19.54 312 SER A CA 1
ATOM 2320 C C . SER A 1 315 ? 3.705 -10.326 158.870 1.00 20.79 312 SER A C 1
ATOM 2321 O O . SER A 1 315 ? 3.806 -9.554 157.904 1.00 20.54 312 SER A O 1
ATOM 2324 N N . GLN A 1 316 ? 4.757 -10.754 159.564 1.00 21.43 313 GLN A N 1
ATOM 2325 C CA . GLN A 1 316 ? 6.117 -10.325 159.187 1.00 24.11 313 GLN A CA 1
ATOM 2326 C C . GLN A 1 316 ? 6.464 -10.708 157.752 1.00 22.97 313 GLN A C 1
ATOM 2327 O O . GLN A 1 316 ? 7.269 -10.039 157.115 1.00 25.09 313 GLN A O 1
ATOM 2333 N N . GLU A 1 317 ? 5.867 -11.788 157.253 1.00 20.06 314 GLU A N 1
ATOM 2334 C CA . GLU A 1 317 ? 6.150 -12.295 155.903 1.00 20.66 314 GLU A CA 1
ATOM 2335 C C . GLU A 1 317 ? 5.302 -11.673 154.804 1.00 18.52 314 GLU A C 1
ATOM 2336 O O . GLU A 1 317 ? 5.484 -11.987 153.626 1.00 18.96 314 GLU A O 1
ATOM 2342 N N . ILE A 1 318 ? 4.340 -10.836 155.178 1.00 17.16 315 ILE A N 1
ATOM 2343 C CA . ILE A 1 318 ? 3.466 -10.234 154.209 1.00 17.18 315 ILE A CA 1
ATOM 2344 C C . ILE A 1 318 ? 4.111 -9.001 153.577 1.00 17.39 315 ILE A C 1
ATOM 2345 O O . ILE A 1 318 ? 4.730 -8.201 154.271 1.00 18.46 315 ILE A O 1
ATOM 2350 N N . ASN A 1 319 ? 3.967 -8.858 152.265 1.00 17.56 316 ASN A N 1
ATOM 2351 C CA . ASN A 1 319 ? 4.287 -7.601 151.578 1.00 17.34 316 ASN A CA 1
ATOM 2352 C C . ASN A 1 319 ? 2.994 -6.808 151.449 1.00 18.47 316 ASN A C 1
ATOM 2353 O O . ASN A 1 319 ? 2.155 -7.103 150.599 1.00 18.43 316 ASN A O 1
ATOM 2358 N N . PRO A 1 320 ? 2.827 -5.800 152.307 1.00 17.80 317 PRO A N 1
ATOM 2359 C CA . PRO A 1 320 ? 1.541 -5.108 152.370 1.00 18.68 317 PRO A CA 1
ATOM 2360 C C . PRO A 1 320 ? 1.285 -4.210 151.163 1.00 18.83 317 PRO A C 1
ATOM 2361 O O . PRO A 1 320 ? 0.152 -3.726 151.062 1.00 19.83 317 PRO A O 1
ATOM 2365 N N . MET A 1 321 ? 2.278 -3.987 150.288 1.00 19.95 318 MET A N 1
ATOM 2366 C CA . MET A 1 321 ? 2.063 -3.158 149.110 1.00 22.28 318 MET A CA 1
ATOM 2367 C C . MET A 1 321 ? 1.545 -3.960 147.923 1.00 21.82 318 MET A C 1
ATOM 2368 O O . MET A 1 321 ? 1.216 -3.380 146.898 1.00 23.22 318 MET A O 1
ATOM 2373 N N . VAL A 1 322 ? 1.441 -5.282 148.074 1.00 19.91 319 VAL A N 1
ATOM 2374 C CA . VAL A 1 322 ? 0.903 -6.127 147.016 1.00 21.48 319 VAL A CA 1
ATOM 2375 C C . VAL A 1 322 ? -0.489 -6.570 147.436 1.00 20.47 319 VAL A C 1
ATOM 2376 O O . VAL A 1 322 ? -0.680 -7.005 148.577 1.00 22.90 319 VAL A O 1
ATOM 2380 N N . GLY A 1 323 ? -1.465 -6.478 146.542 1.00 18.67 320 GLY A N 1
ATOM 2381 C CA . GLY A 1 323 ? -2.819 -6.853 146.899 1.00 18.42 320 GLY A CA 1
ATOM 2382 C C . GLY A 1 323 ? -3.022 -8.356 146.883 1.00 19.05 320 GLY A C 1
ATOM 2383 O O . GLY A 1 323 ? -2.538 -9.046 145.999 1.00 23.82 320 GLY A O 1
ATOM 2384 N N . SER A 1 324 ? -3.783 -8.865 147.847 1.00 15.63 321 SER A N 1
ATOM 2385 C CA . SER A 1 324 ? -4.196 -10.267 147.797 1.00 14.97 321 SER A CA 1
ATOM 2386 C C . SER A 1 324 ? -5.308 -10.467 146.775 1.00 15.24 321 SER A C 1
ATOM 2387 O O . SER A 1 324 ? -6.213 -9.649 146.690 1.00 16.70 321 SER A O 1
ATOM 2390 N N . PRO A 1 325 ? -5.261 -11.561 146.005 1.00 15.07 322 PRO A N 1
ATOM 2391 C CA . PRO A 1 325 ? -6.359 -11.855 145.074 1.00 15.65 322 PRO A CA 1
ATOM 2392 C C . PRO A 1 325 ? -7.588 -12.454 145.765 1.00 14.56 322 PRO A C 1
ATOM 2393 O O . PRO A 1 325 ? -8.608 -12.683 145.124 1.00 16.25 322 PRO A O 1
ATOM 2397 N N . LEU A 1 326 ? -7.488 -12.728 147.059 1.00 13.45 323 LEU A N 1
ATOM 2398 C CA . LEU A 1 326 ? -8.530 -13.496 147.752 1.00 13.27 323 LEU A CA 1
ATOM 2399 C C . LEU A 1 326 ? -9.682 -12.626 148.204 1.00 13.94 323 LEU A C 1
ATOM 2400 O O . LEU A 1 326 ? -9.495 -11.612 148.872 1.00 15.86 323 LEU A O 1
ATOM 2405 N N . ASP A 1 327 ? -10.884 -13.042 147.844 1.00 13.16 324 ASP A N 1
ATOM 2406 C CA . ASP A 1 327 ? -12.109 -12.366 148.253 1.00 12.71 324 ASP A CA 1
ATOM 2407 C C . ASP A 1 327 ? -12.748 -13.144 149.385 1.00 12.21 324 ASP A C 1
ATOM 2408 O O . ASP A 1 327 ? -13.486 -14.092 149.143 1.00 13.54 324 ASP A O 1
ATOM 2413 N N . TYR A 1 328 ? -12.523 -12.700 150.617 1.00 11.85 325 TYR A N 1
ATOM 2414 C CA . TYR A 1 328 ? -13.102 -13.367 151.769 1.00 10.71 325 TYR A CA 1
ATOM 2415 C C . TYR A 1 328 ? -14.139 -12.496 152.456 1.00 11.12 325 TYR A C 1
ATOM 2416 O O . TYR A 1 328 ? -14.115 -11.264 152.363 1.00 12.35 325 TYR A O 1
ATOM 2425 N N . TYR A 1 329 ? -15.021 -13.143 153.201 1.00 10.75 326 TYR A N 1
ATOM 2426 C CA . TYR A 1 329 ? -15.850 -12.434 154.162 1.00 10.45 326 TYR A CA 1
ATOM 2427 C C . TYR A 1 329 ? -15.666 -13.152 155.491 1.00 11.26 326 TYR A C 1
ATOM 2428 O O . TYR A 1 329 ? -16.381 -14.107 155.805 1.00 11.78 326 TYR A O 1
ATOM 2437 N N . PRO A 1 330 ? -14.642 -12.740 156.270 1.00 11.09 327 PRO A N 1
ATOM 2438 C CA . PRO A 1 330 ? -14.258 -13.593 157.406 1.00 11.59 327 PRO A CA 1
ATOM 2439 C C . PRO A 1 330 ? -15.269 -13.483 158.562 1.00 12.17 327 PRO A C 1
ATOM 2440 O O . PRO A 1 330 ? -15.487 -12.408 159.095 1.00 12.97 327 PRO A O 1
ATOM 2444 N N . LEU A 1 331 ? -15.885 -14.603 158.947 1.00 13.10 328 LEU A N 1
ATOM 2445 C CA . LEU A 1 331 ? -16.863 -14.674 160.036 1.00 12.67 328 LEU A CA 1
ATOM 2446 C C . LEU A 1 331 ? -16.723 -16.020 160.719 1.00 14.08 328 LEU A C 1
ATOM 2447 O O . LEU A 1 331 ? -16.329 -16.997 160.051 1.00 14.36 328 LEU A O 1
ATOM 2452 N N . GLN A 1 332 ? -17.068 -16.081 162.007 1.00 15.66 329 GLN A N 1
ATOM 2453 C CA . GLN A 1 332 ? -17.147 -17.365 162.701 1.00 17.15 329 GLN A CA 1
ATOM 2454 C C . GLN A 1 332 ? -18.408 -18.144 162.360 1.00 18.64 329 GLN A C 1
ATOM 2455 O O . GLN A 1 332 ? -18.393 -19.386 162.379 1.00 20.54 329 GLN A O 1
ATOM 2461 N N . SER A 1 333 ? -19.504 -17.432 162.102 1.00 17.57 330 SER A N 1
ATOM 2462 C CA . SER A 1 333 ? -20.765 -18.081 161.779 1.00 19.12 330 SER A CA 1
ATOM 2463 C C . SER A 1 333 ? -21.583 -17.098 160.965 1.00 16.53 330 SER A C 1
ATOM 2464 O O . SER A 1 333 ? -21.155 -15.947 160.765 1.00 16.75 330 SER A O 1
ATOM 2467 N N . SER A 1 334 ? -22.731 -17.519 160.460 1.00 17.09 331 SER A N 1
ATOM 2468 C CA . SER A 1 334 ? -23.484 -16.646 159.567 1.00 17.07 331 SER A CA 1
ATOM 2469 C C . SER A 1 334 ? -24.121 -15.437 160.243 1.00 16.91 331 SER A C 1
ATOM 2470 O O . SER A 1 334 ? -24.560 -15.489 161.386 1.00 18.71 331 SER A O 1
ATOM 2473 N N . GLY A 1 335 ? -24.196 -14.354 159.489 1.00 15.52 332 GLY A N 1
ATOM 2474 C CA . GLY A 1 335 ? -24.994 -13.208 159.894 1.00 16.49 332 GLY A CA 1
ATOM 2475 C C . GLY A 1 335 ? -24.238 -11.902 160.005 1.00 14.64 332 GLY A C 1
ATOM 2476 O O . GLY A 1 335 ? -23.141 -11.834 160.556 1.00 15.64 332 GLY A O 1
ATOM 2477 N N . GLU A 1 336 ? -24.855 -10.838 159.503 1.00 13.69 333 GLU A N 1
ATOM 2478 C CA . GLU A 1 336 ? -24.240 -9.514 159.528 1.00 12.88 333 GLU A CA 1
ATOM 2479 C C . GLU A 1 336 ? -25.365 -8.496 159.552 1.00 13.90 333 GLU A C 1
ATOM 2480 O O . GLU A 1 336 ? -26.437 -8.762 159.001 1.00 15.13 333 GLU A O 1
ATOM 2486 N N . ARG A 1 337 ? -25.145 -7.369 160.229 1.00 13.64 334 ARG A N 1
ATOM 2487 C CA . ARG A 1 337 ? -26.066 -6.246 160.222 1.00 15.00 334 ARG A CA 1
ATOM 2488 C C . ARG A 1 337 ? -25.463 -5.058 159.493 1.00 12.84 334 ARG A C 1
ATOM 2489 O O . ARG A 1 337 ? -26.184 -4.309 158.846 1.00 15.19 334 ARG A O 1
ATOM 2497 N N . PHE A 1 338 ? -24.140 -4.897 159.621 1.00 12.10 335 PHE A N 1
ATOM 2498 C CA . PHE A 1 338 ? -23.404 -3.755 159.074 1.00 11.85 335 PHE A CA 1
ATOM 2499 C C . PHE A 1 338 ? -22.046 -4.283 158.641 1.00 11.70 335 PHE A C 1
ATOM 2500 O O . PHE A 1 338 ? -21.405 -4.974 159.435 1.00 12.70 335 PHE A O 1
ATOM 2508 N N . PRO A 1 339 ? -21.586 -3.949 157.405 1.00 11.50 336 PRO A N 1
ATOM 2509 C CA . PRO A 1 339 ? -22.186 -3.036 156.421 1.00 11.83 336 PRO A CA 1
ATOM 2510 C C . PRO A 1 339 ? -23.105 -3.743 155.433 1.00 14.42 336 PRO A C 1
ATOM 2511 O O . PRO A 1 339 ? -23.517 -3.134 154.426 1.00 14.90 336 PRO A O 1
ATOM 2515 N N . ILE A 1 340 ? -23.427 -5.004 155.729 1.00 13.78 337 ILE A N 1
ATOM 2516 C CA . ILE A 1 340 ? -24.398 -5.755 154.936 1.00 13.46 337 ILE A CA 1
ATOM 2517 C C . ILE A 1 340 ? -25.485 -6.221 155.893 1.00 13.64 337 ILE A C 1
ATOM 2518 O O . ILE A 1 340 ? -25.150 -6.808 156.946 1.00 13.48 337 ILE A O 1
ATOM 2523 N N . ALA A 1 341 ? -26.751 -5.931 155.577 1.00 14.35 338 ALA A N 1
ATOM 2524 C CA . ALA A 1 341 ? -27.867 -6.276 156.466 1.00 14.60 338 ALA A CA 1
ATOM 2525 C C . ALA A 1 341 ? -28.455 -7.633 155.986 1.00 15.47 338 ALA A C 1
ATOM 2526 O O . ALA A 1 341 ? -29.403 -7.680 155.209 1.00 17.75 338 ALA A O 1
ATOM 2528 N N . ASP A 1 342 ? -27.876 -8.723 156.463 1.00 15.69 339 ASP A N 1
ATOM 2529 C CA . ASP A 1 342 ? -28.267 -10.058 156.047 1.00 16.41 339 ASP A CA 1
ATOM 2530 C C . ASP A 1 342 ? -27.992 -11.037 157.165 1.00 16.05 339 ASP A C 1
ATOM 2531 O O . ASP A 1 342 ? -26.827 -11.411 157.400 1.00 15.98 339 ASP A O 1
ATOM 2536 N N . PRO A 1 343 ? -29.050 -11.472 157.866 1.00 17.80 340 PRO A N 1
ATOM 2537 C CA . PRO A 1 343 ? -28.844 -12.346 159.017 1.00 19.23 340 PRO A CA 1
ATOM 2538 C C . PRO A 1 343 ? -28.362 -13.723 158.612 1.00 19.61 340 PRO A C 1
ATOM 2539 O O . PRO A 1 343 ? -27.977 -14.507 159.482 1.00 19.95 340 PRO A O 1
ATOM 2543 N N . ASN A 1 344 ? -28.392 -14.006 157.319 1.00 18.76 341 ASN A N 1
ATOM 2544 C CA . ASN A 1 344 ? -27.912 -15.299 156.825 1.00 18.64 341 ASN A CA 1
ATOM 2545 C C . ASN A 1 344 ? -26.603 -15.216 156.052 1.00 18.22 341 ASN A C 1
ATOM 2546 O O . ASN A 1 344 ? -26.206 -16.185 155.390 1.00 19.51 341 ASN A O 1
ATOM 2551 N N . LEU A 1 345 ? -25.937 -14.058 156.114 1.00 16.23 342 LEU A N 1
ATOM 2552 C CA . LEU A 1 345 ? -24.721 -13.897 155.321 1.00 14.82 342 LEU A CA 1
ATOM 2553 C C . LEU A 1 345 ? -23.686 -14.966 155.706 1.00 13.34 342 LEU A C 1
ATOM 2554 O O . LEU A 1 345 ? -23.299 -15.070 156.877 1.00 14.20 342 LEU A O 1
ATOM 2559 N N . ALA A 1 346 ? -23.248 -15.755 154.727 1.00 14.71 343 ALA A N 1
ATOM 2560 C CA . ALA A 1 346 ? -22.311 -16.854 155.020 1.00 14.95 343 ALA A CA 1
ATOM 2561 C C . ALA A 1 346 ? -20.879 -16.361 155.239 1.00 14.42 343 ALA A C 1
ATOM 2562 O O . ALA A 1 346 ? -20.416 -15.469 154.516 1.00 14.94 343 ALA A O 1
ATOM 2564 N N . PRO A 1 347 ? -20.149 -16.987 156.162 1.00 13.88 344 PRO A N 1
ATOM 2565 C CA . PRO A 1 347 ? -18.696 -16.794 156.172 1.00 12.95 344 PRO A CA 1
ATOM 2566 C C . PRO A 1 347 ? -18.134 -17.210 154.821 1.00 12.80 344 PRO A C 1
ATOM 2567 O O . PRO A 1 347 ? -18.615 -18.187 154.238 1.00 14.12 344 PRO A O 1
ATOM 2571 N N . ARG A 1 348 ? -17.096 -16.535 154.359 1.00 12.44 345 ARG A N 1
ATOM 2572 C CA . ARG A 1 348 ? -16.409 -16.983 153.152 1.00 12.76 345 ARG A CA 1
ATOM 2573 C C . ARG A 1 348 ? -14.899 -16.947 153.420 1.00 12.31 345 ARG A C 1
ATOM 2574 O O . ARG A 1 348 ? -14.286 -15.881 153.485 1.00 13.10 345 ARG A O 1
ATOM 2582 N N . LEU A 1 349 ? -14.329 -18.134 153.559 1.00 11.96 346 LEU A N 1
ATOM 2583 C CA . LEU A 1 349 ? -12.889 -18.311 153.774 1.00 11.87 346 LEU A CA 1
ATOM 2584 C C . LEU A 1 349 ? -12.294 -19.358 152.803 1.00 11.86 346 LEU A C 1
ATOM 2585 O O . LEU A 1 349 ? -11.224 -19.929 153.066 1.00 13.71 346 LEU A O 1
ATOM 2590 N N . LEU A 1 350 ? -12.951 -19.533 151.654 1.00 12.25 347 LEU A N 1
ATOM 2591 C CA . LEU A 1 350 ? -12.470 -20.406 150.572 1.00 12.04 347 LEU A CA 1
ATOM 2592 C C . LEU A 1 350 ? -12.234 -19.559 149.347 1.00 13.02 347 LEU A C 1
ATOM 2593 O O . LEU A 1 350 ? -12.943 -18.575 149.133 1.00 14.34 347 LEU A O 1
ATOM 2598 N N . PRO A 1 351 ? -11.259 -19.935 148.508 1.00 11.92 348 PRO A N 1
ATOM 2599 C CA . PRO A 1 351 ? -10.305 -21.034 148.721 1.00 12.47 348 PRO A CA 1
ATOM 2600 C C . PRO A 1 351 ? -9.307 -20.679 149.824 1.00 12.72 348 PRO A C 1
ATOM 2601 O O . PRO A 1 351 ? -8.957 -19.501 149.990 1.00 14.28 348 PRO A O 1
ATOM 2605 N N . ARG A 1 352 ? -8.843 -21.678 150.553 1.00 11.82 349 ARG A N 1
ATOM 2606 C CA . ARG A 1 352 ? -7.792 -21.488 151.544 1.00 13.96 349 ARG A CA 1
ATOM 2607 C C . ARG A 1 352 ? -6.483 -21.980 150.975 1.00 13.63 349 ARG A C 1
ATOM 2608 O O . ARG A 1 352 ? -6.330 -23.198 150.752 1.00 16.44 349 ARG A O 1
ATOM 2616 N N . PRO A 1 353 ? -5.558 -21.062 150.696 1.00 14.59 350 PRO A N 1
ATOM 2617 C CA . PRO A 1 353 ? -4.307 -21.499 150.075 1.00 14.65 350 PRO A CA 1
ATOM 2618 C C . PRO A 1 353 ? -3.506 -22.306 151.054 1.00 16.54 350 PRO A C 1
ATOM 2619 O O . PRO A 1 353 ? -3.663 -22.137 152.264 1.00 16.77 350 PRO A O 1
ATOM 2623 N N . GLU A 1 354 ? -2.598 -23.106 150.547 1.00 17.80 351 GLU A N 1
ATOM 2624 C CA . GLU A 1 354 ? -1.781 -23.892 151.456 1.00 19.26 351 GLU A CA 1
ATOM 2625 C C . GLU A 1 354 ? -0.854 -23.010 152.303 1.00 18.80 351 GLU A C 1
ATOM 2626 O O . GLU A 1 354 ? -0.598 -23.349 153.450 1.00 19.76 351 GLU A O 1
ATOM 2632 N N . SER A 1 355 ? -0.420 -21.856 151.783 1.00 16.62 352 SER A N 1
ATOM 2633 C CA . SER A 1 355 ? 0.383 -20.932 152.567 1.00 16.37 352 SER A CA 1
ATOM 2634 C C . SER A 1 355 ? -0.445 -20.180 153.629 1.00 16.41 352 SER A C 1
ATOM 2635 O O . SER A 1 355 ? -1.394 -19.459 153.304 1.00 16.43 352 SER A O 1
ATOM 2638 N N . ASP A 1 356 ? -0.094 -20.335 154.898 1.00 17.11 353 ASP A N 1
ATOM 2639 C CA . ASP A 1 356 ? -0.776 -19.571 155.921 1.00 16.84 353 ASP A CA 1
ATOM 2640 C C . ASP A 1 356 ? -0.507 -18.069 155.772 1.00 15.86 353 ASP A C 1
ATOM 2641 O O . ASP A 1 356 ? -1.327 -17.257 156.170 1.00 15.36 353 ASP A O 1
ATOM 2646 N N . VAL A 1 357 ? 0.653 -17.681 155.266 1.00 15.25 354 VAL A N 1
ATOM 2647 C CA . VAL A 1 357 ? 0.910 -16.259 155.017 1.00 16.21 354 VAL A CA 1
ATOM 2648 C C . VAL A 1 357 ? -0.042 -15.700 153.959 1.00 15.48 354 VAL A C 1
ATOM 2649 O O . VAL A 1 357 ? -0.635 -14.635 154.147 1.00 15.14 354 VAL A O 1
ATOM 2653 N N . GLU A 1 358 ? -0.207 -16.419 152.844 1.00 14.95 355 GLU A N 1
ATOM 2654 C CA . GLU A 1 358 ? -1.146 -15.957 151.836 1.00 14.45 355 GLU A CA 1
ATOM 2655 C C . GLU A 1 358 ? -2.559 -15.949 152.399 1.00 13.64 355 GLU A C 1
ATOM 2656 O O . GLU A 1 358 ? -3.365 -15.043 152.108 1.00 14.67 355 GLU A O 1
ATOM 2662 N N . PHE A 1 359 ? -2.896 -16.977 153.172 1.00 13.31 356 PHE A N 1
ATOM 2663 C CA . PHE A 1 359 ? -4.237 -17.040 153.773 1.00 12.78 356 PHE A CA 1
ATOM 2664 C C . PHE A 1 359 ? -4.476 -15.816 154.658 1.00 12.48 356 PHE A C 1
ATOM 2665 O O . PHE A 1 359 ? -5.486 -15.093 154.495 1.00 13.13 356 PHE A O 1
ATOM 2673 N N . LEU A 1 360 ? -3.532 -15.533 155.559 1.00 12.26 357 LEU A N 1
ATOM 2674 C CA . LEU A 1 360 ? -3.687 -14.391 156.450 1.00 12.40 357 LEU A CA 1
ATOM 2675 C C . LEU A 1 360 ? -3.749 -13.078 155.696 1.00 13.24 357 LEU A C 1
ATOM 2676 O O . LEU A 1 360 ? -4.564 -12.208 156.047 1.00 13.04 357 LEU A O 1
ATOM 2681 N N . HIS A 1 361 ? -2.897 -12.918 154.684 1.00 14.17 358 HIS A N 1
ATOM 2682 C CA . HIS A 1 361 ? -2.933 -11.706 153.863 1.00 13.08 358 HIS A CA 1
ATOM 2683 C C . HIS A 1 361 ? -4.367 -11.531 153.285 1.00 12.75 358 HIS A C 1
ATOM 2684 O O . HIS A 1 361 ? -4.932 -10.441 153.350 1.00 14.15 358 HIS A O 1
ATOM 2691 N N . GLY A 1 362 ? -4.940 -12.608 152.738 1.00 11.84 359 GLY A N 1
ATOM 2692 C CA . GLY A 1 362 ? -6.304 -12.551 152.239 1.00 11.94 359 GLY A CA 1
ATOM 2693 C C . GLY A 1 362 ? -7.299 -12.126 153.310 1.00 11.31 359 GLY A C 1
ATOM 2694 O O . GLY A 1 362 ? -8.214 -11.338 153.027 1.00 12.40 359 GLY A O 1
ATOM 2695 N N . ILE A 1 363 ? -7.155 -12.663 154.529 1.00 11.28 360 ILE A N 1
ATOM 2696 C CA . ILE A 1 363 ? -8.082 -12.294 155.594 1.00 11.57 360 ILE A CA 1
ATOM 2697 C C . ILE A 1 363 ? -7.920 -10.836 155.987 1.00 9.93 360 ILE A C 1
ATOM 2698 O O . ILE A 1 363 ? -8.929 -10.118 156.115 1.00 11.56 360 ILE A O 1
ATOM 2703 N N . LEU A 1 364 ? -6.681 -10.382 156.174 1.00 10.73 361 LEU A N 1
ATOM 2704 C CA . LEU A 1 364 ? -6.473 -8.988 156.574 1.00 11.17 361 LEU A CA 1
ATOM 2705 C C . LEU A 1 364 ? -6.935 -8.016 155.500 1.00 11.25 361 LEU A C 1
ATOM 2706 O O . LEU A 1 364 ? -7.523 -6.984 155.820 1.00 10.79 361 LEU A O 1
ATOM 2711 N N . GLU A 1 365 ? -6.645 -8.320 154.235 1.00 11.59 362 GLU A N 1
ATOM 2712 C CA . GLU A 1 365 ? -7.073 -7.483 153.136 1.00 11.18 362 GLU A CA 1
ATOM 2713 C C . GLU A 1 365 ? -8.600 -7.453 153.034 1.00 11.11 362 GLU A C 1
ATOM 2714 O O . GLU A 1 365 ? -9.196 -6.406 152.772 1.00 10.54 362 GLU A O 1
ATOM 2720 N N . SER A 1 366 ? -9.226 -8.596 153.232 1.00 10.62 363 SER A N 1
ATOM 2721 C CA . SER A 1 366 ? -10.680 -8.703 153.108 1.00 10.22 363 SER A CA 1
ATOM 2722 C C . SER A 1 366 ? -11.361 -7.951 154.265 1.00 9.66 363 SER A C 1
ATOM 2723 O O . SER A 1 366 ? -12.394 -7.313 154.052 1.00 10.65 363 SER A O 1
ATOM 2726 N N . ILE A 1 367 ? -10.791 -8.006 155.476 1.00 10.50 364 ILE A N 1
ATOM 2727 C CA . ILE A 1 367 ? -11.355 -7.231 156.569 1.00 10.06 364 ILE A CA 1
ATOM 2728 C C . ILE A 1 367 ? -11.199 -5.734 156.255 1.00 10.06 364 ILE A C 1
ATOM 2729 O O . ILE A 1 367 ? -12.111 -4.939 156.513 1.00 10.28 364 ILE A O 1
ATOM 2734 N N . ALA A 1 368 ? -10.076 -5.335 155.653 1.00 10.68 365 ALA A N 1
ATOM 2735 C CA . ALA A 1 368 ? -9.921 -3.939 155.201 1.00 10.94 365 ALA A CA 1
ATOM 2736 C C . ALA A 1 368 ? -10.997 -3.559 154.173 1.00 11.11 365 ALA A C 1
ATOM 2737 O O . ALA A 1 368 ? -11.515 -2.431 154.203 1.00 10.86 365 ALA A O 1
ATOM 2739 N N . ARG A 1 369 ? -11.332 -4.484 153.254 1.00 10.25 366 ARG A N 1
ATOM 2740 C CA . ARG A 1 369 ? -12.418 -4.205 152.299 1.00 10.76 366 ARG A CA 1
ATOM 2741 C C . ARG A 1 369 ? -13.751 -3.959 153.047 1.00 9.85 366 ARG A C 1
ATOM 2742 O O . ARG A 1 369 ? -14.537 -3.079 152.676 1.00 11.77 366 ARG A O 1
ATOM 2750 N N . ILE A 1 370 ? -14.018 -4.769 154.080 1.00 10.42 367 ILE A N 1
ATOM 2751 C CA . ILE A 1 370 ? -15.260 -4.626 154.838 1.00 10.34 367 ILE A CA 1
ATOM 2752 C C . ILE A 1 370 ? -15.257 -3.282 155.577 1.00 8.85 367 ILE A C 1
ATOM 2753 O O . ILE A 1 370 ? -16.266 -2.574 155.580 1.00 10.33 367 ILE A O 1
ATOM 2758 N N . GLU A 1 371 ? -14.130 -2.937 156.192 1.00 9.62 368 GLU A N 1
ATOM 2759 C CA . GLU A 1 371 ? -13.948 -1.626 156.817 1.00 9.87 368 GLU A CA 1
ATOM 2760 C C . GLU A 1 371 ? -14.250 -0.489 155.821 1.00 9.79 368 GLU A C 1
ATOM 2761 O O . GLU A 1 371 ? -15.005 0.442 156.126 1.00 10.70 368 GLU A O 1
ATOM 2767 N N . GLY A 1 372 ? -13.655 -0.561 154.619 1.00 9.98 369 GLY A N 1
ATOM 2768 C CA . GLY A 1 372 ? -13.881 0.445 153.590 1.00 10.21 369 GLY A CA 1
ATOM 2769 C C . GLY A 1 372 ? -15.347 0.519 153.190 1.00 10.81 369 GLY A C 1
ATOM 2770 O O . GLY A 1 372 ? -15.888 1.602 152.975 1.00 12.16 369 GLY A O 1
ATOM 2771 N N . LYS A 1 373 ? -15.966 -0.646 153.046 1.00 10.57 370 LYS A N 1
ATOM 2772 C CA . LYS A 1 373 ? -17.364 -0.721 152.675 1.00 9.80 370 LYS A CA 1
ATOM 2773 C C . LYS A 1 373 ? -18.222 -0.048 153.781 1.00 10.48 370 LYS A C 1
ATOM 2774 O O . LYS A 1 373 ? -19.234 0.612 153.492 1.00 11.38 370 LYS A O 1
ATOM 2780 N N . GLY A 1 374 ? -17.826 -0.235 155.043 1.00 10.05 371 GLY A N 1
ATOM 2781 C CA . GLY A 1 374 ? -18.518 0.395 156.153 1.00 10.43 371 GLY A CA 1
ATOM 2782 C C . GLY A 1 374 ? -18.430 1.925 156.062 1.00 10.16 371 GLY A C 1
ATOM 2783 O O . GLY A 1 374 ? -19.469 2.613 156.228 1.00 9.58 371 GLY A O 1
ATOM 2784 N N . TYR A 1 375 ? -17.224 2.485 155.851 1.00 10.29 372 TYR A N 1
ATOM 2785 C CA . TYR A 1 375 ? -17.147 3.943 155.750 1.00 9.52 372 TYR A CA 1
ATOM 2786 C C . TYR A 1 375 ? -17.907 4.470 154.528 1.00 9.90 372 TYR A C 1
ATOM 2787 O O . TYR A 1 375 ? -18.522 5.528 154.609 1.00 12.01 372 TYR A O 1
ATOM 2796 N N . LYS A 1 376 ? -17.887 3.734 153.423 1.00 10.40 373 LYS A N 1
ATOM 2797 C CA . LYS A 1 376 ? -18.649 4.098 152.236 1.00 11.87 373 LYS A CA 1
ATOM 2798 C C . LYS A 1 376 ? -20.135 4.126 152.533 1.00 11.29 373 LYS A C 1
ATOM 2799 O O . LYS A 1 376 ? -20.842 5.055 152.149 1.00 12.94 373 LYS A O 1
ATOM 2805 N N . LEU A 1 377 ? -20.615 3.140 153.277 1.00 10.55 374 LEU A N 1
ATOM 2806 C CA . LEU A 1 377 ? -22.035 3.102 153.624 1.00 11.89 374 LEU A CA 1
ATOM 2807 C C . LEU A 1 377 ? -22.405 4.304 154.481 1.00 12.03 374 LEU A C 1
ATOM 2808 O O . LEU A 1 377 ? -23.440 4.930 154.278 1.00 12.68 374 LEU A O 1
ATOM 2813 N N . LEU A 1 378 ? -21.588 4.590 155.484 1.00 10.81 375 LEU A N 1
ATOM 2814 C CA . LEU A 1 378 ? -21.926 5.727 156.345 1.00 11.06 375 LEU A CA 1
ATOM 2815 C C . LEU A 1 378 ? -22.023 7.009 155.513 1.00 11.72 375 LEU A C 1
ATOM 2816 O O . LEU A 1 378 ? -22.917 7.809 155.723 1.00 12.41 375 LEU A O 1
ATOM 2821 N N . LYS A 1 379 ? -21.090 7.209 154.596 1.00 11.42 376 LYS A N 1
ATOM 2822 C CA . LYS A 1 379 ? -21.128 8.373 153.711 1.00 11.22 376 LYS A CA 1
ATOM 2823 C C . LYS A 1 379 ? -22.396 8.374 152.871 1.00 11.98 376 LYS A C 1
ATOM 2824 O O . LYS A 1 379 ? -23.082 9.417 152.775 1.00 14.03 376 LYS A O 1
ATOM 2830 N N . GLU A 1 380 ? -22.766 7.223 152.304 1.00 11.66 377 GLU A N 1
ATOM 2831 C CA . GLU A 1 380 ? -23.982 7.165 151.455 1.00 13.91 377 GLU A CA 1
ATOM 2832 C C . GLU A 1 380 ? -25.264 7.380 152.272 1.00 14.80 377 GLU A C 1
ATOM 2833 O O . GLU A 1 380 ? -26.272 7.860 151.723 1.00 16.53 377 GLU A O 1
ATOM 2839 N N . LEU A 1 381 ? -25.217 7.068 153.565 1.00 13.05 378 LEU A N 1
ATOM 2840 C CA . LEU A 1 381 ? -26.319 7.376 154.469 1.00 12.66 378 LEU A CA 1
ATOM 2841 C C . LEU A 1 381 ? -26.324 8.830 154.931 1.00 13.25 378 LEU A C 1
ATOM 2842 O O . LEU A 1 381 ? -27.257 9.260 155.623 1.00 15.52 378 LEU A O 1
ATOM 2847 N N . GLY A 1 382 ? -25.303 9.597 154.558 1.00 13.17 379 GLY A N 1
ATOM 2848 C CA . GLY A 1 382 ? -25.314 11.031 154.818 1.00 13.47 379 GLY A CA 1
ATOM 2849 C C . GLY A 1 382 ? -24.123 11.542 155.611 1.00 12.59 379 GLY A C 1
ATOM 2850 O O . GLY A 1 382 ? -23.979 12.748 155.771 1.00 16.05 379 GLY A O 1
ATOM 2851 N N . ALA A 1 383 ? -23.252 10.663 156.116 1.00 12.11 380 ALA A N 1
ATOM 2852 C CA . ALA A 1 383 ? -22.152 11.165 156.951 1.00 12.10 380 ALA A CA 1
ATOM 2853 C C . ALA A 1 383 ? -21.101 11.908 156.126 1.00 11.32 380 ALA A C 1
ATOM 2854 O O . ALA A 1 383 ? -20.864 11.570 154.976 1.00 13.66 380 ALA A O 1
ATOM 2856 N N . THR A 1 384 ? -20.432 12.860 156.752 1.00 11.20 381 THR A N 1
ATOM 2857 C CA . THR A 1 384 ? -19.220 13.436 156.185 1.00 10.77 381 THR A CA 1
ATOM 2858 C C . THR A 1 384 ? -18.245 12.335 155.775 1.00 11.72 381 THR A C 1
ATOM 2859 O O . THR A 1 384 ? -17.936 11.468 156.602 1.00 12.07 381 THR A O 1
ATOM 2863 N N . GLU A 1 385 ? -17.729 12.401 154.549 1.00 12.71 382 GLU A N 1
ATOM 2864 C CA . GLU A 1 385 ? -16.875 11.341 154.040 1.00 12.72 382 GLU A CA 1
ATOM 2865 C C . GLU A 1 385 ? -15.584 11.178 154.873 1.00 13.44 382 GLU A C 1
ATOM 2866 O O . GLU A 1 385 ? -14.960 12.162 155.289 1.00 13.69 382 GLU A O 1
ATOM 2872 N N . ALA A 1 386 ? -15.186 9.931 155.138 1.00 11.34 383 ALA A N 1
ATOM 2873 C CA . ALA A 1 386 ? -13.933 9.720 155.864 1.00 11.48 383 ALA A CA 1
ATOM 2874 C C . ALA A 1 386 ? -12.727 10.299 155.125 1.00 11.73 383 ALA A C 1
ATOM 2875 O O . ALA A 1 386 ? -12.601 10.130 153.896 1.00 13.60 383 ALA A O 1
ATOM 2877 N N . GLU A 1 387 ? -11.861 10.968 155.886 1.00 11.61 384 GLU A N 1
ATOM 2878 C CA . GLU A 1 387 ? -10.654 11.595 155.369 1.00 12.68 384 GLU A CA 1
ATOM 2879 C C . GLU A 1 387 ? -9.374 10.996 155.967 1.00 12.61 384 GLU A C 1
ATOM 2880 O O . GLU A 1 387 ? -8.315 11.007 155.305 1.00 14.89 384 GLU A O 1
ATOM 2886 N N . GLU A 1 388 ? -9.462 10.474 157.187 1.00 12.20 385 GLU A N 1
ATOM 2887 C CA . GLU A 1 388 ? -8.310 9.860 157.855 1.00 11.94 385 GLU A CA 1
ATOM 2888 C C . GLU A 1 388 ? -8.835 8.863 158.854 1.00 12.28 385 GLU A C 1
ATOM 2889 O O . GLU A 1 388 ? -9.814 9.154 159.550 1.00 13.44 385 GLU A O 1
ATOM 2895 N N . VAL A 1 389 ? -8.199 7.706 158.926 1.00 10.89 386 VAL A N 1
ATOM 2896 C CA . VAL A 1 389 ? -8.686 6.647 159.811 1.00 11.04 386 VAL A CA 1
ATOM 2897 C C . VAL A 1 389 ? -7.601 6.364 160.875 1.00 11.77 386 VAL A C 1
ATOM 2898 O O . VAL A 1 389 ? -6.476 5.958 160.543 1.00 13.61 386 VAL A O 1
ATOM 2902 N N . LEU A 1 390 ? -7.946 6.608 162.141 1.00 11.68 387 LEU A N 1
ATOM 2903 C CA . LEU A 1 390 ? -7.124 6.236 163.280 1.00 10.26 387 LEU A CA 1
ATOM 2904 C C . LEU A 1 390 ? -7.509 4.837 163.738 1.00 10.57 387 LEU A C 1
ATOM 2905 O O . LEU A 1 390 ? -8.641 4.416 163.516 1.00 12.76 387 LEU A O 1
ATOM 2910 N N . THR A 1 391 ? -6.596 4.119 164.361 1.00 10.81 388 THR A N 1
ATOM 2911 C CA . THR A 1 391 ? -6.835 2.702 164.649 1.00 10.03 388 THR A CA 1
ATOM 2912 C C . THR A 1 391 ? -6.644 2.397 166.131 1.00 11.62 388 THR A C 1
ATOM 2913 O O . THR A 1 391 ? -5.633 2.788 166.737 1.00 12.19 388 THR A O 1
ATOM 2917 N N . ALA A 1 392 ? -7.602 1.655 166.676 1.00 11.68 389 ALA A N 1
ATOM 2918 C CA . ALA A 1 392 ? -7.578 1.172 168.055 1.00 11.37 389 ALA A CA 1
ATOM 2919 C C . ALA A 1 392 ? -7.790 -0.339 168.034 1.00 12.20 389 ALA A C 1
ATOM 2920 O O . ALA A 1 392 ? -7.993 -0.950 166.971 1.00 11.86 389 ALA A O 1
ATOM 2922 N N . GLY A 1 393 ? -7.710 -0.941 169.209 1.00 15.15 390 GLY A N 1
ATOM 2923 C CA . GLY A 1 393 ? -7.925 -2.375 169.324 1.00 15.48 390 GLY A CA 1
ATOM 2924 C C . GLY A 1 393 ? -6.669 -3.207 169.111 1.00 15.61 390 GLY A C 1
ATOM 2925 O O . GLY A 1 393 ? -5.600 -2.690 168.753 1.00 16.65 390 GLY A O 1
ATOM 2926 N N . GLY A 1 394 ? -6.811 -4.513 169.321 1.00 15.77 391 GLY A N 1
ATOM 2927 C CA . GLY A 1 394 ? -5.708 -5.445 169.184 1.00 16.13 391 GLY A CA 1
ATOM 2928 C C . GLY A 1 394 ? -5.001 -5.422 167.851 1.00 15.13 391 GLY A C 1
ATOM 2929 O O . GLY A 1 394 ? -3.821 -5.735 167.784 1.00 18.05 391 GLY A O 1
ATOM 2930 N N . GLY A 1 395 ? -5.706 -5.048 166.793 1.00 13.51 392 GLY A N 1
ATOM 2931 C CA . GLY A 1 395 ? -5.112 -5.020 165.473 1.00 14.38 392 GLY A CA 1
ATOM 2932 C C . GLY A 1 395 ? -4.306 -3.770 165.192 1.00 14.41 392 GLY A C 1
ATOM 2933 O O . GLY A 1 395 ? -3.583 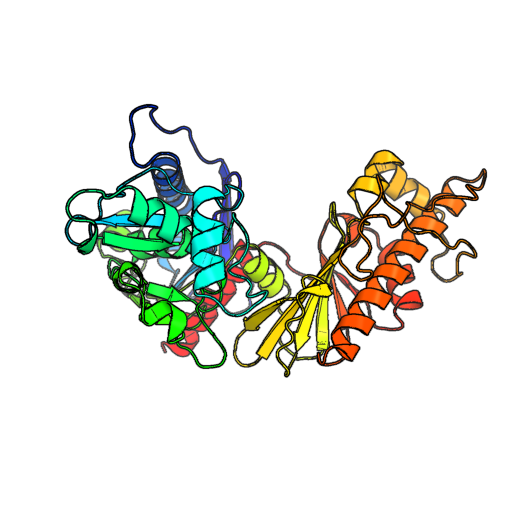-3.729 164.189 1.00 14.96 392 GLY A O 1
ATOM 2934 N N . ALA A 1 396 ? -4.420 -2.746 166.045 1.00 13.37 393 ALA A N 1
ATOM 2935 C CA . ALA A 1 396 ? -3.670 -1.520 165.794 1.00 13.39 393 ALA A CA 1
ATOM 2936 C C . ALA A 1 396 ? -2.144 -1.704 165.849 1.00 13.59 393 ALA A C 1
ATOM 2937 O O . ALA A 1 396 ? -1.417 -0.995 165.139 1.00 16.14 393 ALA A O 1
ATOM 2939 N N . LYS A 1 397 ? -1.674 -2.663 166.640 1.00 14.61 394 LYS A N 1
ATOM 2940 C CA . LYS A 1 397 ? -0.235 -2.932 166.750 1.00 16.23 394 LYS A CA 1
ATOM 2941 C C . LYS A 1 397 ? 0.361 -3.609 165.511 1.00 16.28 394 LYS A C 1
ATOM 2942 O O . LYS A 1 397 ? 1.570 -3.773 165.439 1.00 18.22 394 LYS A O 1
ATOM 2948 N N . ASN A 1 398 ? -0.468 -3.998 164.536 1.00 13.80 395 ASN A N 1
ATOM 2949 C CA . ASN A 1 398 ? 0.012 -4.725 163.362 1.00 13.65 395 ASN A CA 1
ATOM 2950 C C . ASN A 1 398 ? 0.314 -3.706 162.259 1.00 14.25 395 ASN A C 1
ATOM 2951 O O . ASN A 1 398 ? -0.596 -3.250 161.534 1.00 13.52 395 ASN A O 1
ATOM 2956 N N . ASP A 1 399 ? 1.585 -3.306 162.161 1.00 14.89 396 ASP A N 1
ATOM 2957 C CA . ASP A 1 399 ? 1.898 -2.248 161.202 1.00 16.26 396 ASP A CA 1
ATOM 2958 C C . ASP A 1 399 ? 1.713 -2.698 159.757 1.00 15.71 396 ASP A C 1
ATOM 2959 O O . ASP A 1 399 ? 1.409 -1.875 158.872 1.00 16.71 396 ASP A O 1
ATOM 2964 N N . LYS A 1 400 ? 1.946 -3.982 159.491 1.00 13.95 397 LYS A N 1
ATOM 2965 C CA . LYS A 1 400 ? 1.658 -4.494 158.155 1.00 13.73 397 LYS A CA 1
ATOM 2966 C C . LYS A 1 400 ? 0.186 -4.283 157.812 1.00 13.60 397 LYS A C 1
ATOM 2967 O O . LYS A 1 400 ? -0.165 -3.924 156.665 1.00 14.19 397 LYS A O 1
ATOM 2973 N N . TRP A 1 401 ? -0.683 -4.508 158.804 1.00 12.00 398 TRP A N 1
ATOM 2974 C CA . TRP A 1 401 ? -2.106 -4.378 158.540 1.00 11.72 398 TRP A CA 1
ATOM 2975 C C . TRP A 1 401 ? -2.490 -2.906 158.386 1.00 12.82 398 TRP A C 1
ATOM 2976 O O . TRP A 1 401 ? -3.365 -2.591 157.579 1.00 12.69 398 TRP A O 1
ATOM 2987 N N . ILE A 1 402 ? -1.842 -2.018 159.147 1.00 12.70 399 ILE A N 1
ATOM 2988 C CA . ILE A 1 402 ? -2.011 -0.569 158.923 1.00 13.27 399 ILE A CA 1
ATOM 2989 C C . ILE A 1 402 ? -1.745 -0.242 157.447 1.00 13.19 399 ILE A C 1
ATOM 2990 O O . ILE A 1 402 ? -2.511 0.484 156.798 1.00 13.80 399 ILE A O 1
ATOM 2995 N N . LYS A 1 403 ? -0.646 -0.769 156.909 1.00 12.95 400 LYS A N 1
ATOM 2996 C CA . LYS A 1 403 ? -0.312 -0.448 155.527 1.00 12.55 400 LYS A CA 1
ATOM 2997 C C . LYS A 1 403 ? -1.279 -1.075 154.522 1.00 12.75 400 LYS A C 1
ATOM 2998 O O . LYS A 1 403 ? -1.628 -0.459 153.500 1.00 13.78 400 LYS A O 1
ATOM 3004 N N . ILE A 1 404 ? -1.696 -2.314 154.795 1.00 12.88 401 ILE A N 1
ATOM 3005 C CA . ILE A 1 404 ? -2.715 -2.944 153.967 1.00 11.87 401 ILE A CA 1
ATOM 3006 C C . ILE A 1 404 ? -3.983 -2.086 153.945 1.00 12.19 401 ILE A C 1
ATOM 3007 O O . ILE A 1 404 ? -4.564 -1.836 152.885 1.00 12.02 401 ILE A O 1
ATOM 3012 N N . ARG A 1 405 ? -4.388 -1.620 155.123 1.00 12.00 402 ARG A N 1
ATOM 3013 C CA . ARG A 1 405 ? -5.609 -0.855 155.227 1.00 12.08 402 ARG A CA 1
ATOM 3014 C C . ARG A 1 405 ? -5.472 0.494 154.548 1.00 12.26 402 ARG A C 1
ATOM 3015 O O . ARG A 1 405 ? -6.396 0.943 153.875 1.00 12.84 402 ARG A O 1
ATOM 3023 N N . GLN A 1 406 ? -4.316 1.139 154.708 1.00 12.47 403 GLN A N 1
ATOM 3024 C CA . GLN A 1 406 ? -4.109 2.406 154.007 1.00 13.98 403 GLN A CA 1
ATOM 3025 C C . GLN A 1 406 ? -4.291 2.214 152.486 1.00 13.89 403 GLN A C 1
ATOM 3026 O O . GLN A 1 406 ? -4.937 3.029 151.806 1.00 13.51 403 GLN A O 1
ATOM 3032 N N . ARG A 1 407 ? -3.731 1.132 151.956 1.00 12.50 404 ARG A N 1
ATOM 3033 C CA . ARG A 1 407 ? -3.830 0.880 150.530 1.00 13.02 404 ARG A CA 1
ATOM 3034 C C . ARG A 1 407 ? -5.262 0.561 150.102 1.00 13.41 404 ARG A C 1
ATOM 3035 O O . ARG A 1 407 ? -5.777 1.166 149.163 1.00 14.90 404 ARG A O 1
ATOM 3043 N N . VAL A 1 408 ? -5.943 -0.324 150.834 1.00 13.13 405 VAL A N 1
ATOM 3044 C CA . VAL A 1 408 ? -7.280 -0.761 150.476 1.00 13.55 405 VAL A CA 1
ATOM 3045 C C . VAL A 1 408 ? -8.294 0.374 150.681 1.00 13.56 405 VAL A C 1
ATOM 3046 O O . VAL A 1 408 ? -9.147 0.610 149.809 1.00 15.07 405 VAL A O 1
ATOM 3050 N N . LEU A 1 409 ? -8.176 1.108 151.785 1.00 13.69 406 LEU A N 1
ATOM 3051 C CA . LEU A 1 409 ? -9.116 2.217 152.027 1.00 13.51 406 LEU A CA 1
ATOM 3052 C C . LEU A 1 409 ? -8.882 3.421 151.118 1.00 14.43 406 LEU A C 1
ATOM 3053 O O . LEU A 1 409 ? -9.805 4.210 150.846 1.00 15.49 406 LEU A O 1
ATOM 3058 N N . GLY A 1 410 ? -7.639 3.565 150.673 1.00 14.11 407 GLY A N 1
ATOM 3059 C CA . GLY A 1 410 ? -7.240 4.723 149.875 1.00 14.21 407 GLY A CA 1
ATOM 3060 C C . GLY A 1 410 ? -7.298 6.015 150.663 1.00 14.63 407 GLY A C 1
ATOM 3061 O O . GLY A 1 410 ? -7.624 7.083 150.119 1.00 16.19 407 GLY A O 1
ATOM 3062 N N . LEU A 1 411 ? -6.926 5.913 151.948 1.00 13.91 408 LEU A N 1
ATOM 3063 C CA . LEU A 1 411 ? -6.950 7.019 152.913 1.00 13.07 408 LEU A CA 1
ATOM 3064 C C . LEU A 1 411 ? -5.755 6.842 153.837 1.00 13.66 408 LEU A C 1
ATOM 3065 O O . LEU A 1 411 ? -5.310 5.705 154.054 1.00 13.71 408 LEU A O 1
ATOM 3070 N N . PRO A 1 412 ? -5.258 7.944 154.426 1.00 13.68 409 PRO A N 1
ATOM 3071 C CA . PRO A 1 412 ? -4.207 7.816 155.433 1.00 12.44 409 PRO A CA 1
ATOM 3072 C C . PRO A 1 412 ? -4.736 7.087 156.654 1.00 12.25 409 PRO A C 1
ATOM 3073 O O . PRO A 1 412 ? -5.834 7.367 157.146 1.00 13.33 409 PRO A O 1
ATOM 3077 N N . VAL A 1 413 ? -3.967 6.105 157.099 1.00 11.80 410 VAL A N 1
ATOM 3078 C CA . VAL A 1 413 ? -4.304 5.303 158.267 1.00 11.97 410 VAL A CA 1
ATOM 3079 C C . VAL A 1 413 ? -3.133 5.309 159.251 1.00 12.45 410 VAL A C 1
ATOM 3080 O O . VAL A 1 413 ? -1.970 5.189 158.850 1.00 14.26 410 VAL A O 1
ATOM 3084 N N . LYS A 1 414 ? -3.430 5.462 160.533 1.00 12.60 411 LYS A N 1
ATOM 3085 C CA . LYS A 1 414 ? -2.413 5.359 161.558 1.00 12.89 411 LYS A CA 1
ATOM 3086 C C . LYS A 1 414 ? -3.019 4.867 162.869 1.00 12.05 411 LYS A C 1
ATOM 3087 O O . LYS A 1 414 ? -4.249 4.705 162.989 1.00 12.28 411 LYS A O 1
ATOM 3093 N N . LYS A 1 415 ? -2.164 4.628 163.857 1.00 13.34 412 LYS A N 1
ATOM 3094 C CA . LYS A 1 415 ? -2.591 4.305 165.224 1.00 14.89 412 LYS A CA 1
ATOM 3095 C C . LYS A 1 415 ? -3.160 5.522 165.932 1.00 13.33 412 LYS A C 1
ATOM 3096 O O . LYS A 1 415 ? -2.581 6.612 165.877 1.00 15.45 412 LYS A O 1
ATOM 3102 N N . ALA A 1 416 ? -4.290 5.342 166.610 1.00 11.72 413 ALA A N 1
ATOM 3103 C CA . ALA A 1 416 ? -4.717 6.345 167.578 1.00 12.51 413 ALA A CA 1
ATOM 3104 C C . ALA A 1 416 ? -3.648 6.447 168.683 1.00 13.21 413 ALA A C 1
ATOM 3105 O O . ALA A 1 416 ? -3.132 5.424 169.152 1.00 15.67 413 ALA A O 1
ATOM 3107 N N . VAL A 1 417 ? -3.350 7.658 169.125 1.00 13.76 414 VAL A N 1
ATOM 3108 C CA . VAL A 1 417 ? -2.290 7.811 170.130 1.00 13.84 414 VAL A CA 1
ATOM 3109 C C . VAL A 1 417 ? -2.756 7.345 171.519 1.00 14.08 414 VAL A C 1
ATOM 3110 O O . VAL A 1 417 ? -1.980 6.723 172.227 1.00 18.17 414 VAL A O 1
ATOM 3114 N N . HIS A 1 418 ? -4.015 7.623 171.890 1.00 11.98 415 HIS A N 1
ATOM 3115 C CA . HIS A 1 418 ? -4.625 7.087 173.123 1.00 11.77 415 HIS A CA 1
ATOM 3116 C C . HIS A 1 418 ? -5.933 6.413 172.784 1.00 10.60 415 HIS A C 1
ATOM 3117 O O . HIS A 1 418 ? -6.608 6.796 171.831 1.00 12.74 415 HIS A O 1
ATOM 3124 N N . THR A 1 419 ? -6.243 5.371 173.536 1.00 11.47 416 THR A N 1
ATOM 3125 C CA . THR A 1 419 ? -7.465 4.617 173.302 1.00 12.75 416 THR A CA 1
ATOM 3126 C C . THR A 1 419 ? -8.237 4.297 174.578 1.00 12.09 416 THR A C 1
ATOM 3127 O O . THR A 1 419 ? -9.340 3.757 174.506 1.00 14.09 416 THR A O 1
ATOM 3131 N N . GLU A 1 420 ? -7.720 4.660 175.754 1.00 11.35 417 GLU A N 1
ATOM 3132 C CA . GLU A 1 420 ? -8.418 4.366 177.014 1.00 11.42 417 GLU A CA 1
ATOM 3133 C C . GLU A 1 420 ? -9.584 5.284 177.252 1.00 9.52 417 GLU A C 1
ATOM 3134 O O . GLU A 1 420 ? -9.441 6.532 177.200 1.00 10.71 417 GLU A O 1
ATOM 3140 N N . ALA A 1 421 ? -10.727 4.693 177.588 1.00 9.97 418 ALA A N 1
ATOM 3141 C CA . ALA A 1 421 ? -11.882 5.500 177.970 1.00 9.16 418 ALA A CA 1
ATOM 3142 C C . ALA A 1 421 ? -11.542 6.517 179.059 1.00 9.27 418 ALA A C 1
ATOM 3143 O O . ALA A 1 421 ? -11.990 7.663 178.966 1.00 9.70 418 ALA A O 1
ATOM 3145 N N . SER A 1 422 ? -10.766 6.122 180.079 1.00 9.73 419 SER A N 1
ATOM 3146 C CA . SER A 1 422 ? -10.495 7.063 181.166 1.00 9.80 419 SER A CA 1
ATOM 3147 C C . SER A 1 422 ? -9.725 8.294 180.650 1.00 9.12 419 SER A C 1
ATOM 3148 O O . SER A 1 422 ? -9.869 9.385 181.210 1.00 9.93 419 SER A O 1
ATOM 3151 N N . TYR A 1 423 ? -8.863 8.117 179.638 1.00 9.41 420 TYR A N 1
ATOM 3152 C CA . TYR A 1 423 ? -8.184 9.250 179.005 1.00 8.60 420 TYR A CA 1
ATOM 3153 C C . TYR A 1 423 ? -9.220 10.178 178.346 1.00 9.12 420 TYR A C 1
ATOM 3154 O O . TYR A 1 423 ? -9.199 11.407 178.527 1.00 10.53 420 TYR A O 1
ATOM 3163 N N . GLY A 1 424 ? -10.174 9.592 177.616 1.00 8.88 421 GLY A N 1
ATOM 3164 C CA . GLY A 1 424 ? -11.242 10.390 177.038 1.00 9.77 421 GLY A CA 1
ATOM 3165 C C . GLY A 1 424 ? -12.083 11.121 178.098 1.00 9.61 421 GLY A C 1
ATOM 3166 O O . GLY A 1 424 ? -12.441 12.291 177.935 1.00 9.54 421 GLY A O 1
ATOM 3167 N N . ALA A 1 425 ? -12.382 10.459 179.220 1.00 9.67 422 ALA A N 1
ATOM 3168 C CA . ALA A 1 425 ? -13.101 11.142 180.295 1.00 9.47 422 ALA A CA 1
ATOM 3169 C C . ALA A 1 425 ? -12.261 12.315 180.836 1.00 9.13 422 ALA A C 1
ATOM 3170 O O . ALA A 1 425 ? -12.841 13.353 181.206 1.00 9.70 422 ALA A O 1
ATOM 3172 N N . SER A 1 426 ? -10.928 12.181 180.894 1.00 9.12 423 SER A N 1
ATOM 3173 C CA . SER A 1 426 ? -10.135 13.270 181.437 1.00 10.10 423 SER A CA 1
ATOM 3174 C C . SER A 1 426 ? -10.143 14.460 180.445 1.00 9.96 423 SER A C 1
ATOM 3175 O O . SER A 1 426 ? -10.067 15.619 180.885 1.00 10.51 423 SER A O 1
ATOM 3178 N N . LEU A 1 427 ? -10.321 14.186 179.141 1.00 9.83 424 LEU A N 1
ATOM 3179 C CA . LEU A 1 427 ? -10.488 15.292 178.186 1.00 10.71 424 LEU A CA 1
ATOM 3180 C C . LEU A 1 427 ? -11.798 16.009 178.427 1.00 11.08 424 LEU A C 1
ATOM 3181 O O . LEU A 1 427 ? -11.890 17.235 178.222 1.00 11.99 424 LEU A O 1
ATOM 3186 N N . LEU A 1 428 ? -12.836 15.276 178.837 1.00 10.00 425 LEU A N 1
ATOM 3187 C CA . LEU A 1 428 ? -14.126 15.947 179.157 1.00 10.75 425 LEU A CA 1
ATOM 3188 C C . LEU A 1 428 ? -13.970 16.795 180.404 1.00 10.71 425 LEU A C 1
ATOM 3189 O O . LEU A 1 428 ? -14.593 17.857 180.497 1.00 10.95 425 LEU A O 1
ATOM 3194 N N . ALA A 1 429 ? -13.192 16.324 181.394 1.00 9.81 426 ALA A N 1
ATOM 3195 C CA . ALA A 1 429 ? -12.930 17.137 182.578 1.00 10.22 426 ALA A CA 1
ATOM 3196 C C . ALA A 1 429 ? -12.254 18.471 182.182 1.00 10.85 426 ALA A C 1
ATOM 3197 O O . ALA A 1 429 ? -12.586 19.547 182.696 1.00 11.35 426 ALA A O 1
ATOM 3199 N N . LEU A 1 430 ? -11.277 18.373 181.288 1.00 10.44 427 LEU A N 1
ATOM 3200 C CA . LEU A 1 430 ? -10.561 19.535 180.784 1.00 11.16 427 LEU A CA 1
ATOM 3201 C C . LEU A 1 430 ? -11.484 20.460 180.015 1.00 11.74 427 LEU A C 1
ATOM 3202 O O . LEU A 1 430 ? -11.453 21.684 180.231 1.00 12.19 427 LEU A O 1
ATOM 3207 N N . LYS A 1 431 ? -12.318 19.892 179.131 1.00 12.12 428 LYS A N 1
ATOM 3208 C CA . LYS A 1 431 ? -13.317 20.695 178.412 1.00 12.11 428 LYS A CA 1
ATOM 3209 C C . LYS A 1 431 ? -14.203 21.501 179.388 1.00 11.69 428 LYS A C 1
ATOM 3210 O O . LYS A 1 431 ? -14.409 22.719 179.226 1.00 12.72 428 LYS A O 1
ATOM 3216 N N . GLY A 1 432 ? -14.743 20.814 180.393 1.00 12.09 429 GLY A N 1
ATOM 3217 C CA . GLY A 1 432 ? -15.620 21.479 181.331 1.00 12.76 429 GLY A CA 1
ATOM 3218 C C . GLY A 1 432 ? -14.928 22.581 182.113 1.00 13.53 429 GLY A C 1
ATOM 3219 O O . GLY A 1 432 ? -15.512 23.631 182.353 1.00 13.12 429 GLY A O 1
ATOM 3220 N N . ALA A 1 433 ? -13.677 22.354 182.505 1.00 12.17 430 ALA A N 1
ATOM 3221 C CA . ALA A 1 433 ? -12.888 23.380 183.203 1.00 12.61 430 ALA A CA 1
ATOM 3222 C C . ALA A 1 433 ? -12.654 24.617 182.336 1.00 14.52 430 ALA A C 1
ATOM 3223 O O . ALA A 1 433 ? -12.795 25.769 182.799 1.00 16.41 430 ALA A O 1
ATOM 3225 N N . LYS A 1 434 ? -12.333 24.386 181.069 1.00 13.90 431 LYS A N 1
ATOM 3226 C CA . LYS A 1 434 ? -12.078 25.495 180.179 1.00 16.88 431 LYS A CA 1
ATOM 3227 C C . LYS A 1 434 ? -13.360 26.302 179.937 1.00 17.49 431 LYS A C 1
ATOM 3228 O O . LYS A 1 434 ? -13.331 27.545 179.911 1.00 20.25 431 LYS A O 1
ATOM 3234 N N . GLN A 1 435 ? -14.485 25.609 179.795 1.00 15.04 432 GLN A N 1
ATOM 3235 C CA . GLN A 1 435 ? -15.751 26.297 179.578 1.00 19.18 432 GLN A CA 1
ATOM 3236 C C . GLN A 1 435 ? -16.134 27.061 180.862 1.00 21.22 432 GLN A C 1
ATOM 3237 O O . GLN A 1 435 ? -16.674 28.188 180.796 1.00 24.89 432 GLN A O 1
ATOM 3243 N N . ASN A 1 436 ? -15.832 26.475 182.018 1.00 19.87 433 ASN A N 1
ATOM 3244 C CA . ASN A 1 436 ? -16.209 27.081 183.293 1.00 23.66 433 ASN A CA 1
ATOM 3245 C C . ASN A 1 436 ? -15.385 28.281 183.675 1.00 27.24 433 ASN A C 1
ATOM 3246 O O . ASN A 1 436 ? -15.779 29.029 184.568 1.00 28.78 433 ASN A O 1
ATOM 3251 N N . SER A 1 437 ? -14.233 28.466 183.046 1.00 30.41 434 SER A N 1
ATOM 3252 C CA . SER A 1 437 ? -13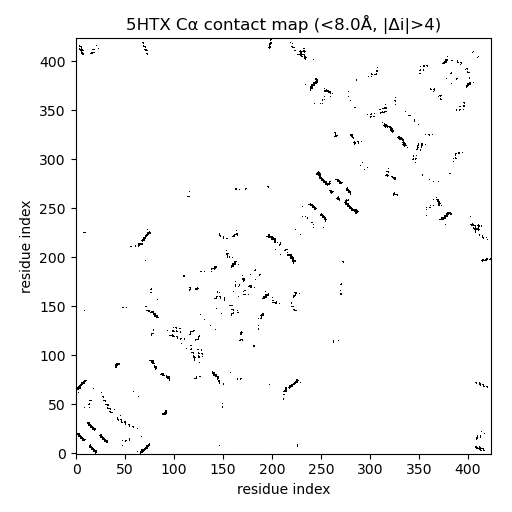.403 29.613 183.388 1.00 35.20 434 SER A CA 1
ATOM 3253 C C . SER A 1 437 ? -13.793 30.831 182.547 1.00 37.84 434 SER A C 1
ATOM 3254 O O . SER A 1 437 ? -13.286 31.014 181.430 1.00 39.72 434 SER A O 1
#

Radius of gyration: 22.31 Å; Cα contacts (8 Å, |Δi|>4): 1019; chains: 1; bounding box: 53×54×58 Å

Organism: Arabidopsis thaliana (NCBI:txid3702)

Secondary structure (DSSP, 8-state):
--EEEEEEE-SSEEEEEEE-TT--EEEEEEEEPPP--TT-TTTHHHHHHHHHHHHHHHS-HHHHTTEEEEEEEE-TT-EEEEETTT--B-S--B-TT---GGGHHHHHHHSPTT-TT-STTSHHHHHHHHHHT--TTGGGEEEEEHHHHHHHHHH---SEEETTTTGGGT-BTTTTB--HHHHTSGGGGGPPEEE-TT-EEEEPPHHHHHHH---TT-EEE--EEHHHHHHHHT---STTEEEEEESSSEEEEEEESS---BGGGTBEEEEETTEEEEEEEES-SHHHHHHH--HHHHHHHHHT--TTS------B--SSS-B-SSS-BTTPPPB--S--S-HHHHHHHHHHHHHHHHHHHHHHHHHTTPPPP-EEEEESGGGG-HHHHHHHHHHHTS-EEE-S---HHHHHHHHHHHHHHHH-

Nearest PDB structures (foldseek):
  5htr-assembly1_A  TM=1.001E+00  e=4.925E-94  Arabidopsis thaliana
  5htj-assembly1_A  TM=9.655E-01  e=4.951E-57  Synechococcus elongatus PCC 7942 = FACHB-805
  5hu2-assembly1_A  TM=9.636E-01  e=2.656E-56  Synechococcus elongatus PCC 7942 = FACHB-805
  5htn-assembly1_A  TM=9.606E-01  e=4.559E-56  Synechococcus elongatus PCC 7942 = FACHB-805
  5hty-assembly1_A  TM=9.593E-01  e=2.391E-54  Synechococcus elongatus PCC 7942 = FACHB-805

Solvent-accessible surface area: 18155 Å² total; per-residue (Å²): 182,112,10,10,0,0,0,14,0,12,85,74,15,1,83,4,4,0,0,19,72,129,6,98,67,94,13,121,27,129,108,147,21,45,126,62,128,179,134,51,58,40,0,100,0,31,2,9,83,44,2,0,65,39,0,0,109,54,1,65,91,96,19,20,56,69,0,14,0,0,0,0,0,0,6,47,4,0,0,0,0,0,23,53,168,77,15,100,5,52,32,89,9,39,32,74,98,84,63,11,92,103,1,34,91,59,0,120,87,34,12,62,94,114,50,41,0,29,41,10,48,0,0,0,0,0,0,0,14,7,20,72,86,126,49,120,80,69,119,37,4,26,0,0,0,1,0,3,5,0,5,45,20,0,12,41,145,48,15,23,1,1,20,2,2,0,10,58,0,1,10,40,0,111,70,88,46,30,29,97,50,0,97,62,54,67,3,14,129,1,25,5,164,29,58,28,7,0,13,34,15,11,93,8,81,126,39,8,14,168,115,6,36,6,39,119,86,0,12,0,0,2,1,0,6,32,61,4,0,36,6,26,0,10,113,10,63,100,34,0,57,0,12,0,38,7,20,82,63,4,26,2,33,0,2,0,96,125,67,5,82,22,43,151,44,31,6,82,0,21,46,9,70,112,29,24,6,0,2,3,54,3,79,0,1,22,33,1,9,151,107,44,6,51,74,142,78,32,121,174,24,4,114,117,4,85,10,124,88,40,12,130,21,86,5,13,0,4,101,77,65,9,9,126,5,6,48,52,48,107,118,31,59,50,96,33,137,96,114,30,184,44,54,35,101,2,0,21,0,0,1,7,0,0,0,93,8,0,21,80,1,11,98,20,0,87,124,42,22,5,33,92,9,100,30,0,11,1,14,37,48,10,12,164,25,82,64,7,15,93,0,0,87,70,44,27,60,42,75,11,104,125,12,118,42,61,75,9,3,3,0,0,0,32,9,0,22,67,0,16,117,125,86,120

B-factor: mean 17.05, std 6.77, range [8.23, 52.42]

GO terms:
  GO:0005524 ATP binding (F, IDA)
  GO:0019150 D-ribulokinase activity (F, IDA)
  GO:0009536 plastid (C, IDA)
  GO:0005737 cytoplasm (C, HDA)
  GO:0005829 cytosol (C, HDA)
  GO:0009507 chloroplast (C, HDA)

InterPro domains:
  IPR018484 Carbohydrate kinase FGGY, N-terminal [PF00370] (55-284)
  IPR018485 Carbohydrate kinase FGGY, C-terminal [PF02782] (311-469)
  IPR043129 ATPase, nucleotide binding domain [SSF53067] (54-283)
  IPR043129 ATPase, nucleotide binding domain [SSF53067] (290-474)

Foldseek 3Di:
DAKFKEKEAEDFWIKIFIGDLVLHTPDIDIDGFDADDPPDQQGSLVSVLVRVVVNLQPPPLVNLLRYAFYAYAYAALFKFKAQQPPRHGRGHTLGQPHFQPVQLVVVCVLDDPLQLLNGRSFNQVVLSSVVVVPDPPSLRMAMDHSRQSSLCVFFVPPFEAEQANCRRNQQDVVVLGRDPSLVVDSSSSRHGRYDHQLAFDHFTDPVCCVPRVHDRNRTYTHHHHLVVLLVLLLVDDDFQEKEWEQAQWTKIKGKFLDFFDDSQQRWHWTDDDNIIIIMGIWQAGDVLVVVPDDPVRVQVLLVPDDLVDAQPAAWDAHPAAQTRPPDRDGGHGGGQPPQDPDPSSSVSNSLLNVLLRVLSRQVSVVVSPGRRHAEYAYHYPCQPRVSSQSNNCVSNVHHYHHRPGRGSNSSRSVSRSSNVVVVD

Sequence (424 aa):
EKLYLGMDFGTSGGRFTVIDEQGEIKAQGKREYPPFMKEESMGWASSWKATLFSLLEDIPVTVRSLVSSISLDGTSATTLILNSESGEVLCQPYLYNQSCPDALPEVKSIAPANHTVCSGTSTLCKLVSWWNTEVPNRESAVLLHQADWLLWLLHGRLGVSDYNNALKVGYDPESESYPSWLLGQPYSQLLPKVQAPGTSIGNLKESFTRQFGFPDDCIVCTGTTDSIAAFLAARATEPGKAVTSLGSTLAIKLLSTKRVDDARYGVYSHRLDDKWLVGGASNTGGAILRQLFSDEQLERLSQEINPMVGSPLDYYPLQSSGERFPIADPNLAPRLLPRPESDVEFLHGILESIARIEGKGYKLLKELGATEAEEVLTAGGGAKNDKWIKIRQRVLGLPVKKAVHTEASYGASLLALKGAKQNS